Protein 2E18 (pdb70)

Foldseek 3Di:
DDDDPLVVLLVVLLVVLCVAWQLAEEEEFQLALLRLLVQLSNCVNRNQARYEYEHEDQDDDCSSVSRVVSCVVSVHHYYYHHCNVVLVVVVVVVVDDDDLVRSLLSSQLSVVVVRVVVCVVSVGWYEARAACLCVQLVVDHQNGRRPTDYYSHNDPQLVVSLVSSVVSDRDPCNSVDFDAPNSDPPGGDCVVLVHDSVLLCLLCCCCPVVVHDLVCSCVVVVHDSVNNVSSVVSNVVNVVRNDDDDDDDCVVVDDD/DDDDPLVVLLVVLLVVLCVQWQLAEEEEFQLALLSLLNQLSNCVNRNQARYEYEHEDQDDDCRSVSSVVSCVVSVHHYYYHHCNVVLVVVVVVVPDDDDLVRSLLSSQLSVVVVRVVVCVVSVTWYEARAACLCVQLVVDHQNGSVDTDYHSHNDPQPVSSLVSSVVSPRDPCNSVPFDAPNSDPPGGPCVVLVHDSVLSVLLCCCCPVVVDDLVVSCVVPVHPSVVSVSSVVSRVVNVVRNDDDDDDDCPVVDDD

CATH classification: 3.40.50.620

InterPro domains:
  IPR003694 NAD(+) synthetase [PTHR23090] (12-245)
  IPR003694 NAD(+) synthetase [TIGR00552] (9-250)
  IPR003694 NAD(+) synthetase [cd00553] (4-242)
  IPR014729 Rossmann-like alpha/beta/alpha sandwich fold [G3DSA:3.40.50.620] (1-257)
  IPR018126 Small acid-soluble spore protein, alpha/beta-type, conserved site [PS00304] (214-223)
  IPR022310 NAD/GMP synthase [PF02540] (10-245)
  IPR022926 NH(3)-dependent NAD(+) synthetase [MF_00193] (5-248)

Solvent-accessible surface area: 21513 Å² total; per-residue (Å²): 62,21,108,9,40,38,90,102,0,20,101,75,0,15,81,23,0,96,121,69,1,97,115,1,0,0,0,14,2,72,0,22,11,16,5,0,0,0,0,25,0,0,18,113,10,23,27,104,135,72,2,30,0,0,4,11,26,27,46,179,68,160,44,24,105,12,0,70,47,0,0,105,125,23,42,9,40,81,45,70,6,86,0,89,82,4,0,38,27,0,45,128,45,0,128,74,138,36,98,139,122,4,43,0,14,1,0,3,9,0,36,3,1,1,12,8,2,2,0,61,35,74,52,51,37,1,2,5,31,15,0,40,0,26,47,11,9,8,42,45,12,20,15,0,55,18,12,2,26,37,0,0,0,14,41,0,0,8,31,2,0,44,52,0,0,87,130,27,43,3,8,77,136,1,4,144,62,100,14,50,53,24,24,31,136,78,10,20,5,35,100,81,7,30,18,47,1,96,46,0,0,31,0,0,54,21,19,53,49,82,168,56,25,92,103,76,0,9,156,95,52,70,24,92,75,66,35,0,108,121,1,59,93,40,24,130,142,6,58,86,34,48,114,31,26,70,15,8,74,6,142,108,22,80,80,109,65,30,98,9,50,42,90,100,0,21,79,68,0,25,100,22,1,118,122,59,1,88,120,1,0,0,0,14,2,58,0,20,11,14,5,0,0,0,0,25,0,0,21,141,10,19,25,111,122,62,3,30,0,0,4,11,22,26,42,181,68,90,54,26,98,1,0,76,49,0,1,100,140,19,41,8,43,74,46,68,6,86,0,85,84,5,0,38,29,0,45,125,44,0,131,78,138,37,100,146,105,5,43,0,12,1,0,1,9,0,33,4,2,0,13,7,2,1,0,58,34,73,55,54,36,1,2,6,26,13,0,43,0,27,50,11,10,9,36,33,6,13,14,0,62,23,3,4,32,45,3,0,0,14,43,0,0,8,23,4,0,42,53,0,0,128,123,17,44,8,20,127,110,2,7,139,70,122,15,59,50,32,20,32,138,78,12,25,4,37,113,71,7,49,18,47,1,97,42,0,0,39,0,0,45,32,32,42,44,87,163,47,42,71,98,81,0,16,159,76,47,65,34,90,78,69,45,0,71,79,0,64,48,28,25,138,142,6,106,72,30,53,61,33,27,71,12,12,63,5,120,106,16,49,88,113

B-factor: mean 34.47, std 12.95, range [9.76, 77.09]

Structure (mmCIF, N/CA/C/O backbone):
data_2E18
#
_entry.id   2E18
#
_cell.length_a   84.919
_cell.length_b   84.919
_cell.length_c   113.576
_cell.angle_alpha   90.00
_cell.angle_beta   90.00
_cell.angle_gamma   90.00
#
_symmetry.space_group_name_H-M   'P 41'
#
loop_
_entity.id
_entity.type
_entity.pdbx_description
1 polymer 'NH(3)-dependent NAD(+) synthetase'
2 non-polymer 'ZINC ION'
3 non-polymer IMIDAZOLE
4 water water
#
loop_
_atom_site.group_PDB
_atom_site.id
_atom_site.type_symbol
_atom_site.label_atom_id
_atom_site.label_alt_id
_atom_site.label_comp_id
_atom_site.label_asym_id
_atom_site.label_entity_id
_atom_site.label_seq_id
_atom_site.pdbx_PDB_ins_code
_atom_site.Cartn_x
_atom_site.Cartn_y
_atom_site.Cartn_z
_atom_site.occupancy
_atom_site.B_iso_or_equiv
_atom_site.auth_seq_id
_atom_site.auth_comp_id
_atom_site.auth_asym_id
_atom_site.auth_atom_id
_atom_site.pdbx_PDB_model_num
ATOM 1 N N . MET A 1 1 ? 34.250 -4.827 122.066 1.00 38.48 1 MET A N 1
ATOM 2 C CA . MET A 1 1 ? 35.291 -4.238 121.244 1.00 39.80 1 MET A CA 1
ATOM 3 C C . MET A 1 1 ? 36.647 -4.816 121.623 1.00 39.55 1 MET A C 1
ATOM 4 O O . MET A 1 1 ? 36.852 -5.333 122.713 1.00 39.89 1 MET A O 1
ATOM 9 N N . ARG A 1 2 ? 37.579 -4.769 120.661 1.00 39.22 2 ARG A N 1
ATOM 10 C CA . ARG A 1 2 ? 38.919 -5.210 121.002 1.00 38.31 2 ARG A CA 1
ATOM 11 C C . ARG A 1 2 ? 39.388 -4.458 122.243 1.00 38.20 2 ARG A C 1
ATOM 12 O O . ARG A 1 2 ? 39.028 -3.313 122.483 1.00 39.33 2 ARG A O 1
ATOM 20 N N . ILE A 1 3 ? 40.168 -5.164 123.076 1.00 38.59 3 ILE A N 1
ATOM 21 C CA . ILE A 1 3 ? 40.676 -4.522 124.281 1.00 38.12 3 ILE A CA 1
ATOM 22 C C . ILE A 1 3 ? 42.173 -4.237 124.172 1.00 37.03 3 ILE A C 1
ATOM 23 O O . ILE A 1 3 ? 42.976 -5.112 123.876 1.00 37.08 3 ILE A O 1
ATOM 28 N N . LEU A 1 4 ? 42.564 -2.997 124.450 1.00 36.89 4 LEU A N 1
ATOM 29 C CA . LEU A 1 4 ? 43.966 -2.606 124.415 1.00 36.40 4 LEU A CA 1
ATOM 30 C C . LEU A 1 4 ? 44.484 -2.391 125.823 1.00 36.52 4 LEU A C 1
ATOM 31 O O . LEU A 1 4 ? 43.712 -2.135 126.746 1.00 36.93 4 LEU A O 1
ATOM 36 N N . ASP A 1 5 ? 45.798 -2.499 125.974 1.00 37.09 5 ASP A N 1
ATOM 37 C CA . ASP A 1 5 ? 46.452 -2.249 127.247 1.00 38.80 5 ASP A CA 1
ATOM 38 C C . ASP A 1 5 ? 46.886 -0.789 127.123 1.00 37.78 5 ASP A C 1
ATOM 39 O O . ASP A 1 5 ? 48.013 -0.495 126.720 1.00 37.57 5 ASP A O 1
ATOM 44 N N . TYR A 1 6 ? 45.964 0.112 127.447 1.00 36.93 6 TYR A N 1
ATOM 45 C CA . TYR A 1 6 ? 46.197 1.548 127.350 1.00 37.09 6 TYR A CA 1
ATOM 46 C C . TYR A 1 6 ? 47.501 2.023 127.951 1.00 37.82 6 TYR A C 1
ATOM 47 O O . TYR A 1 6 ? 48.199 2.847 127.358 1.00 38.21 6 TYR A O 1
ATOM 56 N N . ASP A 1 7 ? 47.833 1.507 129.126 1.00 38.44 7 ASP A N 1
ATOM 57 C CA . ASP A 1 7 ? 49.071 1.896 129.781 1.00 38.89 7 ASP A CA 1
ATOM 58 C C . ASP A 1 7 ? 50.215 1.753 128.788 1.00 37.18 7 ASP A C 1
ATOM 59 O O . ASP A 1 7 ? 51.043 2.648 128.654 1.00 36.96 7 ASP A O 1
ATOM 64 N N . LYS A 1 8 ? 50.247 0.627 128.085 1.00 35.05 8 LYS A N 1
ATOM 65 C CA . LYS A 1 8 ? 51.298 0.377 127.111 1.00 34.15 8 LYS A CA 1
ATOM 66 C C . LYS A 1 8 ? 51.091 1.151 125.808 1.00 32.26 8 LYS A C 1
ATOM 67 O O . LYS A 1 8 ? 52.055 1.597 125.190 1.00 30.10 8 LYS A O 1
ATOM 73 N N . VAL A 1 9 ? 49.837 1.297 125.393 1.00 31.99 9 VAL A N 1
ATOM 74 C CA . VAL A 1 9 ? 49.516 2.021 124.161 1.00 32.53 9 VAL A CA 1
ATOM 75 C C . VAL A 1 9 ? 49.984 3.467 124.274 1.00 32.45 9 VAL A C 1
ATOM 76 O O . VAL A 1 9 ? 50.700 3.970 123.405 1.00 32.27 9 VAL A O 1
ATOM 80 N N . ILE A 1 10 ? 49.578 4.130 125.352 1.00 32.84 10 ILE A N 1
ATOM 81 C CA . ILE A 1 10 ? 49.972 5.514 125.579 1.00 32.33 10 ILE A CA 1
ATOM 82 C C . ILE A 1 10 ? 51.492 5.600 125.544 1.00 33.33 10 ILE A C 1
ATOM 83 O O . ILE A 1 10 ? 52.054 6.459 124.865 1.00 33.26 10 ILE A O 1
ATOM 88 N N . GLU A 1 11 ? 52.149 4.693 126.267 1.00 34.32 11 GLU A N 1
ATOM 89 C CA . GLU A 1 11 ? 53.610 4.652 126.319 1.00 34.27 11 GLU A CA 1
ATOM 90 C C . GLU A 1 11 ? 54.222 4.624 124.919 1.00 32.03 11 GLU A C 1
ATOM 91 O O . GLU A 1 11 ? 55.141 5.388 124.621 1.00 31.38 11 GLU A O 1
ATOM 97 N N . ARG A 1 12 ? 53.713 3.740 124.065 1.00 31.06 12 ARG A N 1
ATOM 98 C CA . ARG A 1 12 ? 54.220 3.604 122.699 1.00 31.03 12 ARG A CA 1
ATOM 99 C C . ARG A 1 12 ? 53.976 4.834 121.822 1.00 28.60 12 ARG A C 1
ATOM 100 O O . ARG A 1 12 ? 54.775 5.139 120.941 1.00 28.56 12 ARG A O 1
ATOM 108 N N . ILE A 1 13 ? 52.871 5.531 122.056 1.00 28.41 13 ILE A N 1
ATOM 109 C CA . ILE A 1 13 ? 52.571 6.732 121.283 1.00 29.42 13 ILE A CA 1
ATOM 110 C C . ILE A 1 13 ? 53.606 7.795 121.644 1.00 29.67 13 ILE A C 1
ATOM 111 O O . ILE A 1 13 ? 54.194 8.428 120.760 1.00 29.71 13 ILE A O 1
ATOM 116 N N . LEU A 1 14 ? 53.839 7.971 122.945 1.00 29.66 14 LEU A N 1
ATOM 117 C CA . LEU A 1 14 ? 54.816 8.947 123.431 1.00 30.77 14 LEU A CA 1
ATOM 118 C C . LEU A 1 14 ? 56.209 8.668 122.866 1.00 31.48 14 LEU A C 1
ATOM 119 O O . LEU A 1 14 ? 56.917 9.585 122.444 1.00 32.82 14 LEU A O 1
ATOM 124 N N . GLU A 1 15 ? 56.608 7.400 122.859 1.00 31.94 15 GLU A N 1
ATOM 125 C CA . GLU A 1 15 ? 57.916 7.031 122.329 1.00 31.39 15 GLU A CA 1
ATOM 126 C C . GLU A 1 15 ? 57.983 7.319 120.829 1.00 29.97 15 GLU A C 1
ATOM 127 O O . GLU A 1 15 ? 59.014 7.743 120.309 1.00 28.83 15 GLU A O 1
ATOM 133 N N . PHE A 1 16 ? 56.873 7.075 120.140 1.00 29.01 16 PHE A N 1
ATOM 134 C CA . PHE A 1 16 ? 56.785 7.307 118.702 1.00 28.54 16 PHE A CA 1
ATOM 135 C C . PHE A 1 16 ? 56.926 8.799 118.377 1.00 28.07 16 PHE A C 1
ATOM 136 O O . PHE A 1 16 ? 57.598 9.173 117.415 1.00 29.42 16 PHE A O 1
ATOM 144 N N . ILE A 1 17 ? 56.298 9.649 119.184 1.00 27.04 17 ILE A N 1
ATOM 145 C CA . ILE A 1 17 ? 56.381 11.087 118.961 1.00 26.93 17 ILE A CA 1
ATOM 146 C C . ILE A 1 17 ? 57.779 11.596 119.310 1.00 27.15 17 ILE A C 1
ATOM 147 O O . ILE A 1 17 ? 58.292 12.507 118.662 1.00 25.22 17 ILE A O 1
ATOM 152 N N . ARG A 1 18 ? 58.398 11.004 120.329 1.00 29.10 18 ARG A N 1
ATOM 153 C CA . ARG A 1 18 ? 59.747 11.405 120.714 1.00 31.34 18 ARG A CA 1
ATOM 154 C C . ARG A 1 18 ? 60.714 11.095 119.574 1.00 31.68 18 ARG A C 1
ATOM 155 O O . ARG A 1 18 ? 61.584 11.899 119.240 1.00 31.10 18 ARG A O 1
ATOM 163 N N . GLU A 1 19 ? 60.551 9.925 118.972 1.00 33.67 19 GLU A N 1
ATOM 164 C CA . GLU A 1 19 ? 61.423 9.512 117.883 1.00 36.73 19 GLU A CA 1
ATOM 165 C C . GLU A 1 19 ? 61.210 10.272 116.582 1.00 36.40 19 GLU A C 1
ATOM 166 O O . GLU A 1 19 ? 62.161 10.513 115.845 1.00 36.03 19 GLU A O 1
ATOM 172 N N . LYS A 1 20 ? 59.968 10.656 116.305 1.00 35.51 20 LYS A N 1
ATOM 173 C CA . LYS A 1 20 ? 59.659 11.358 115.063 1.00 35.20 20 LYS A CA 1
ATOM 174 C C . LYS A 1 20 ? 59.711 12.887 115.111 1.00 34.74 20 LYS A C 1
ATOM 175 O O . LYS A 1 20 ? 59.987 13.518 114.092 1.00 34.91 20 LYS A O 1
ATOM 181 N N . GLY A 1 21 ? 59.461 13.485 116.274 1.00 34.54 21 GLY A N 1
ATOM 182 C CA . GLY A 1 21 ? 59.474 14.940 116.350 1.00 34.04 21 GLY A CA 1
ATOM 183 C C . GLY A 1 21 ? 60.442 15.581 117.328 1.00 33.33 21 GLY A C 1
ATOM 184 O O . GLY A 1 21 ? 60.098 16.566 117.992 1.00 32.88 21 GLY A O 1
ATOM 185 N N . ASN A 1 22 ? 61.659 15.049 117.405 1.00 32.37 22 ASN A N 1
ATOM 186 C CA . ASN A 1 22 ? 62.661 15.578 118.324 1.00 32.99 22 ASN A CA 1
ATOM 187 C C . ASN A 1 22 ? 62.936 17.051 118.067 1.00 32.38 22 ASN A C 1
ATOM 188 O O . ASN A 1 22 ? 63.255 17.795 118.991 1.00 32.09 22 ASN A O 1
ATOM 193 N N . ASN A 1 23 ? 62.815 17.463 116.809 1.00 31.27 23 ASN A N 1
ATOM 194 C CA . ASN A 1 23 ? 63.054 18.850 116.423 1.00 31.01 23 ASN A CA 1
ATOM 195 C C . ASN A 1 23 ? 61.822 19.741 116.596 1.00 28.07 23 ASN A C 1
ATOM 196 O O . ASN A 1 23 ? 61.785 20.851 116.073 1.00 27.00 23 ASN A O 1
ATOM 201 N N . GLY A 1 24 ? 60.819 19.254 117.320 1.00 24.82 24 GLY A N 1
ATOM 202 C CA . GLY A 1 24 ? 59.617 20.043 117.528 1.00 21.26 24 GLY A CA 1
ATOM 203 C C . GLY A 1 24 ? 58.519 19.737 116.522 1.00 20.98 24 GLY A C 1
ATOM 204 O O . GLY A 1 24 ? 58.778 19.253 115.409 1.00 18.92 24 GLY A O 1
ATOM 205 N N . VAL A 1 25 ? 57.283 20.036 116.909 1.00 20.51 25 VAL A N 1
ATOM 206 C CA . VAL A 1 25 ? 56.142 19.774 116.051 1.00 19.33 25 VAL A CA 1
ATOM 207 C C . VAL A 1 25 ? 55.165 20.941 115.973 1.00 19.96 25 VAL A C 1
ATOM 208 O O . VAL A 1 25 ? 55.196 21.862 116.798 1.00 17.75 25 VAL A O 1
ATOM 212 N N . VAL A 1 26 ? 54.307 20.883 114.959 1.00 17.67 26 VAL A N 1
ATOM 213 C CA . VAL A 1 26 ? 53.268 21.876 114.745 1.00 17.35 26 VAL A CA 1
ATOM 214 C C . VAL A 1 26 ? 51.999 21.044 114.610 1.00 18.54 26 VAL A C 1
ATOM 215 O O . VAL A 1 26 ? 51.962 20.054 113.862 1.00 17.59 26 VAL A O 1
ATOM 219 N N . ILE A 1 27 ? 50.969 21.437 115.349 1.00 18.66 27 ILE A N 1
ATOM 220 C CA . ILE A 1 27 ? 49.709 20.716 115.359 1.00 19.37 27 ILE A CA 1
ATOM 221 C C . ILE A 1 27 ? 48.512 21.647 115.229 1.00 19.68 27 ILE A C 1
ATOM 222 O O . ILE A 1 27 ? 48.516 22.762 115.752 1.00 19.40 27 ILE A O 1
ATOM 227 N N . GLY A 1 28 ? 47.486 21.176 114.532 1.00 19.65 28 GLY A N 1
ATOM 228 C CA . GLY A 1 28 ? 46.283 21.963 114.383 1.00 17.83 28 GLY A CA 1
ATOM 229 C C . GLY A 1 28 ? 45.387 21.636 115.561 1.00 18.81 28 GLY A C 1
ATOM 230 O O . GLY A 1 28 ? 45.015 20.481 115.758 1.00 18.22 28 GLY A O 1
ATOM 231 N N . ILE A 1 29 ? 45.058 22.645 116.359 1.00 19.57 29 ILE A N 1
ATOM 232 C CA . ILE A 1 29 ? 44.179 22.460 117.508 1.00 21.11 29 ILE A CA 1
ATOM 233 C C . ILE A 1 29 ? 42.804 23.103 117.275 1.00 22.38 29 ILE A C 1
ATOM 234 O O . ILE A 1 29 ? 42.674 24.302 117.052 1.00 20.71 29 ILE A O 1
ATOM 239 N N . SER A 1 30 ? 41.761 22.255 117.294 1.00 23.55 30 SER A N 1
ATOM 240 C CA . SER A 1 30 ? 40.451 22.722 116.848 1.00 25.96 30 SER A CA 1
ATOM 241 C C . SER A 1 30 ? 39.434 22.834 117.985 1.00 27.56 30 SER A C 1
ATOM 242 O O . SER A 1 30 ? 38.351 23.383 117.835 1.00 28.52 30 SER A O 1
ATOM 245 N N . GLY A 1 31 ? 39.788 22.246 119.140 1.00 25.31 31 GLY A N 1
ATOM 246 C CA . GLY A 1 31 ? 38.838 22.236 120.246 1.00 26.67 31 GLY A CA 1
ATOM 247 C C . GLY A 1 31 ? 38.102 20.897 120.350 1.00 27.58 31 GLY A C 1
ATOM 248 O O . GLY A 1 31 ? 37.322 20.655 121.262 1.00 29.31 31 GLY A O 1
ATOM 249 N N . GLY A 1 32 ? 38.336 20.030 119.340 1.00 26.42 32 GLY A N 1
ATOM 250 C CA . GLY A 1 32 ? 37.784 18.674 119.394 1.00 24.65 32 GLY A CA 1
ATOM 251 C C . GLY A 1 32 ? 38.719 17.736 120.164 1.00 24.73 32 GLY A C 1
ATOM 252 O O . GLY A 1 32 ? 39.821 18.099 120.552 1.00 25.10 32 GLY A O 1
ATOM 253 N N . VAL A 1 33 ? 38.242 16.497 120.418 1.00 23.83 33 VAL A N 1
ATOM 254 C CA . VAL A 1 33 ? 39.019 15.608 121.285 1.00 23.27 33 VAL A CA 1
ATOM 255 C C . VAL A 1 33 ? 40.233 14.996 120.581 1.00 22.85 33 VAL A C 1
ATOM 256 O O . VAL A 1 33 ? 41.262 14.725 121.186 1.00 25.18 33 VAL A O 1
ATOM 260 N N . ASP A 1 34 ? 40.161 14.756 119.275 1.00 21.88 34 ASP A N 1
ATOM 261 C CA . ASP A 1 34 ? 41.284 14.162 118.554 1.00 22.73 34 ASP A CA 1
ATOM 262 C C . ASP A 1 34 ? 42.549 15.015 118.564 1.00 21.66 34 ASP A C 1
ATOM 263 O O . ASP A 1 34 ? 43.629 14.528 118.901 1.00 20.46 34 ASP A O 1
ATOM 268 N N . SER A 1 35 ? 42.422 16.284 118.184 1.00 21.45 35 SER A N 1
ATOM 269 C CA . SER A 1 35 ? 43.578 17.169 118.148 1.00 20.78 35 SER A CA 1
ATOM 270 C C . SER A 1 35 ? 44.067 17.501 119.553 1.00 20.20 35 SER A C 1
ATOM 271 O O . SER A 1 35 ? 45.268 17.700 119.773 1.00 17.67 35 SER A O 1
ATOM 274 N N . ALA A 1 36 ? 43.138 17.566 120.501 1.00 19.92 36 ALA A N 1
ATOM 275 C CA . ALA A 1 36 ? 43.504 17.858 121.887 1.00 22.55 36 ALA A CA 1
ATOM 276 C C . ALA A 1 36 ? 44.287 16.686 122.477 1.00 23.34 36 ALA A C 1
ATOM 277 O O . ALA A 1 36 ? 45.226 16.882 123.256 1.00 24.19 36 ALA A O 1
ATOM 279 N N . THR A 1 37 ? 43.896 15.467 122.106 1.00 22.39 37 THR A N 1
ATOM 280 C CA . THR A 1 37 ? 44.570 14.282 122.608 1.00 24.26 37 THR A CA 1
ATOM 281 C C . THR A 1 37 ? 45.981 14.235 122.052 1.00 22.17 37 THR A C 1
ATOM 282 O O . THR A 1 37 ? 46.930 13.915 122.771 1.00 23.32 37 THR A O 1
ATOM 286 N N . VAL A 1 38 ? 46.124 14.575 120.775 1.00 20.81 38 VAL A N 1
ATOM 287 C CA . VAL A 1 38 ? 47.437 14.574 120.146 1.00 19.32 38 VAL A CA 1
ATOM 288 C C . VAL A 1 38 ? 48.271 15.696 120.748 1.00 19.41 38 VAL A C 1
ATOM 289 O O . VAL A 1 38 ? 49.481 15.564 120.909 1.00 19.95 38 VAL A O 1
ATOM 293 N N . ALA A 1 39 ? 47.612 16.801 121.084 1.00 20.49 39 ALA A N 1
ATOM 294 C CA . ALA A 1 39 ? 48.288 17.942 121.691 1.00 19.64 39 ALA A CA 1
ATOM 295 C C . ALA A 1 39 ? 48.831 17.525 123.068 1.00 18.90 39 ALA A C 1
ATOM 296 O O . ALA A 1 39 ? 49.975 17.816 123.408 1.00 19.59 39 ALA A O 1
ATOM 298 N N . TYR A 1 40 ? 48.008 16.836 123.851 1.00 20.05 40 TYR A N 1
ATOM 299 C CA . TYR A 1 40 ? 48.432 16.384 125.181 1.00 22.08 40 TYR A CA 1
ATOM 300 C C . TYR A 1 40 ? 49.557 15.355 125.113 1.00 22.68 40 TYR A C 1
ATOM 301 O O . TYR A 1 40 ? 50.540 15.466 125.840 1.00 23.16 40 TYR A O 1
ATOM 310 N N . LEU A 1 41 ? 49.414 14.357 124.245 1.00 22.69 41 LEU A N 1
ATOM 311 C CA . LEU A 1 41 ? 50.449 13.336 124.103 1.00 23.41 41 LEU A CA 1
ATOM 312 C C . LEU A 1 41 ? 51.758 13.954 123.620 1.00 22.01 41 LEU A C 1
ATOM 313 O O . LEU A 1 41 ? 52.832 13.609 124.105 1.00 23.95 41 LEU A O 1
ATOM 318 N N . ALA A 1 42 ? 51.670 14.869 122.657 1.00 22.22 42 ALA A N 1
ATOM 319 C CA . ALA A 1 42 ? 52.866 15.511 122.121 1.00 22.61 42 ALA A CA 1
ATOM 320 C C . ALA A 1 42 ? 53.571 16.354 123.180 1.00 22.37 42 ALA A C 1
ATOM 321 O O . ALA A 1 42 ? 54.801 16.375 123.255 1.00 21.79 42 ALA A O 1
ATOM 323 N N . THR A 1 43 ? 52.787 17.058 123.989 1.00 24.00 43 THR A N 1
ATOM 324 C CA . THR A 1 43 ? 53.340 17.909 125.037 1.00 26.39 43 THR A CA 1
ATOM 325 C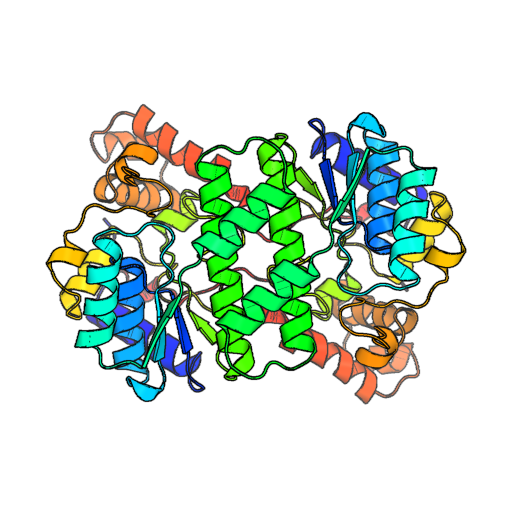 C . THR A 1 43 ? 54.045 17.055 126.095 1.00 28.99 43 THR A C 1
ATOM 326 O O . THR A 1 43 ? 55.187 17.337 126.474 1.00 28.25 43 THR A O 1
ATOM 330 N N . LYS A 1 44 ? 53.366 16.010 126.564 1.00 30.04 44 LYS A N 1
ATOM 331 C CA . LYS A 1 44 ? 53.955 15.119 127.561 1.00 31.31 44 LYS A CA 1
ATOM 332 C C . LYS A 1 44 ? 55.207 14.430 127.018 1.00 31.34 44 LYS A C 1
ATOM 333 O O . LYS A 1 44 ? 56.173 14.214 127.749 1.00 31.82 44 LYS A O 1
ATOM 339 N N . ALA A 1 45 ? 55.192 14.112 125.726 1.00 30.10 45 ALA A N 1
ATOM 340 C CA . ALA A 1 45 ? 56.304 13.418 125.083 1.00 27.49 45 ALA A CA 1
ATOM 341 C C . ALA A 1 45 ? 57.530 14.261 124.763 1.00 27.67 45 ALA A C 1
ATOM 342 O O . ALA A 1 45 ? 58.662 13.791 124.899 1.00 27.86 45 ALA A O 1
ATOM 344 N N . LEU A 1 46 ? 57.312 15.498 124.336 1.00 26.06 46 LEU A N 1
ATOM 345 C CA . LEU A 1 46 ? 58.415 16.372 123.954 1.00 25.47 46 LEU A CA 1
ATOM 346 C C . LEU A 1 46 ? 58.612 17.576 124.863 1.00 25.63 46 LEU A C 1
ATOM 347 O O . LEU A 1 46 ? 59.664 18.206 124.832 1.00 26.55 46 LEU A O 1
ATOM 352 N N . GLY A 1 47 ? 57.603 17.902 125.661 1.00 26.14 47 GLY A N 1
ATOM 353 C CA . GLY A 1 47 ? 57.702 19.074 126.519 1.00 25.19 47 GLY A CA 1
ATOM 354 C C . GLY A 1 47 ? 57.047 20.214 125.756 1.00 24.65 47 GLY A C 1
ATOM 355 O O . GLY A 1 47 ? 57.131 20.263 124.529 1.00 24.95 47 GLY A O 1
ATOM 356 N N . LYS A 1 48 ? 56.409 21.135 126.465 1.00 24.70 48 LYS A N 1
ATOM 357 C CA . LYS A 1 48 ? 55.713 22.246 125.822 1.00 26.65 48 LYS A CA 1
ATOM 358 C C . LYS A 1 48 ? 56.505 23.101 124.828 1.00 26.76 48 LYS A C 1
ATOM 359 O O . LYS A 1 48 ? 55.940 23.555 123.831 1.00 27.23 48 LYS A O 1
ATOM 365 N N . GLU A 1 49 ? 57.796 23.312 125.080 1.00 25.31 49 GLU A N 1
ATOM 366 C CA . GLU A 1 49 ? 58.627 24.130 124.185 1.00 25.13 49 GLU A CA 1
ATOM 367 C C . GLU A 1 49 ? 58.734 23.592 122.762 1.00 23.18 49 GLU A C 1
ATOM 368 O O . GLU A 1 49 ? 59.086 24.330 121.842 1.00 21.99 49 GLU A O 1
ATOM 374 N N . LYS A 1 50 ? 58.455 22.307 122.586 1.00 23.02 50 LYS A N 1
ATOM 375 C CA . LYS A 1 50 ? 58.558 21.684 121.268 1.00 22.99 50 LYS A CA 1
ATOM 376 C C . LYS A 1 50 ? 57.222 21.554 120.542 1.00 21.63 50 LYS A C 1
ATOM 377 O O . LYS A 1 50 ? 57.155 20.976 119.448 1.00 22.34 50 LYS A O 1
ATOM 383 N N . VAL A 1 51 ? 56.170 22.102 121.136 1.00 21.08 51 VAL A N 1
ATOM 384 C CA . VAL A 1 51 ? 54.832 21.996 120.563 1.00 19.26 51 VAL A CA 1
ATOM 385 C C . VAL A 1 51 ? 54.187 23.334 120.240 1.00 21.06 51 VAL A C 1
ATOM 386 O O . VAL A 1 51 ? 53.891 24.119 121.141 1.00 19.46 51 VAL A O 1
ATOM 390 N N . LEU A 1 52 ? 53.976 23.595 118.952 1.00 19.41 52 LEU A N 1
ATOM 391 C CA . LEU A 1 52 ? 53.328 24.828 118.533 1.00 18.50 52 LEU A CA 1
ATOM 392 C C . LEU A 1 52 ? 51.940 24.444 118.034 1.00 18.47 52 LEU A C 1
ATOM 393 O O . LEU A 1 52 ? 51.798 23.582 117.156 1.00 18.72 52 LEU A O 1
ATOM 398 N N . GLY A 1 53 ? 50.918 25.066 118.608 1.00 17.83 53 GLY A N 1
ATOM 399 C CA . GLY A 1 53 ? 49.562 24.765 118.190 1.00 18.22 53 GLY A CA 1
ATOM 400 C C . GLY A 1 53 ? 48.947 25.870 117.347 1.00 17.28 53 GLY A C 1
ATOM 401 O O . GLY A 1 53 ? 49.030 27.042 117.696 1.00 16.50 53 GLY A O 1
ATOM 402 N N . LEU A 1 54 ? 48.338 25.512 116.225 1.00 17.62 54 LEU A N 1
ATOM 403 C CA . LEU A 1 54 ? 47.687 26.524 115.403 1.00 17.19 54 LEU A CA 1
ATOM 404 C C . LEU A 1 54 ? 46.177 26.328 115.529 1.00 17.15 54 LEU A C 1
ATOM 405 O O . LEU A 1 54 ? 45.650 25.242 115.274 1.00 16.01 54 LEU A O 1
ATOM 410 N N . ILE A 1 55 ? 45.498 27.377 115.975 1.00 15.40 55 ILE A N 1
ATOM 411 C CA . ILE A 1 55 ? 44.047 27.362 116.122 1.00 16.12 55 ILE A CA 1
ATOM 412 C C . ILE A 1 55 ? 43.607 28.180 114.918 1.00 15.66 55 ILE A C 1
ATOM 413 O O . ILE A 1 55 ? 43.904 29.374 114.834 1.00 16.65 55 ILE A O 1
ATOM 418 N N . MET A 1 56 ? 42.931 27.535 113.971 1.00 16.12 56 MET A N 1
ATOM 419 C CA . MET A 1 56 ? 42.547 28.206 112.730 1.00 17.77 56 MET A CA 1
ATOM 420 C C . MET A 1 56 ? 41.048 28.231 112.467 1.00 17.94 56 MET A C 1
ATOM 421 O O . MET A 1 56 ? 40.527 27.484 111.636 1.00 18.53 56 MET A O 1
ATOM 426 N N . PRO A 1 57 ? 40.333 29.124 113.157 1.00 20.11 57 PRO A N 1
ATOM 427 C CA . PRO A 1 57 ? 38.877 29.166 112.995 1.00 19.46 57 PRO A CA 1
ATOM 428 C C . PRO A 1 57 ? 38.447 29.774 111.652 1.00 18.20 57 PRO A C 1
ATOM 429 O O . PRO A 1 57 ? 39.098 30.644 111.098 1.00 15.77 57 PRO A O 1
ATOM 433 N N . TYR A 1 58 ? 37.338 29.227 111.105 1.00 18.31 58 TYR A N 1
ATOM 434 C CA . TYR A 1 58 ? 36.610 29.903 110.027 1.00 21.23 58 TYR A CA 1
ATOM 435 C C . TYR A 1 58 ? 35.371 30.585 110.610 1.00 23.66 58 TYR A C 1
ATOM 436 O O . TYR A 1 58 ? 35.051 31.739 110.341 1.00 23.69 58 TYR A O 1
ATOM 445 N N . PHE A 1 59 ? 34.627 29.787 111.412 1.00 26.73 59 PHE A N 1
ATOM 446 C CA . PHE A 1 59 ? 33.469 30.263 112.173 1.00 31.41 59 PHE A CA 1
ATOM 447 C C . PHE A 1 59 ? 33.909 30.795 113.540 1.00 33.63 59 PHE A C 1
ATOM 448 O O . PHE A 1 59 ? 34.755 30.226 114.217 1.00 34.71 59 PHE A O 1
ATOM 456 N N . GLU A 1 60 ? 33.263 31.861 113.987 1.00 37.59 60 GLU A N 1
ATOM 457 C CA . GLU A 1 60 ? 33.525 32.375 115.320 1.00 41.52 60 GLU A CA 1
ATOM 458 C C . GLU A 1 60 ? 32.513 31.759 116.279 1.00 42.60 60 GLU A C 1
ATOM 459 O O . GLU A 1 60 ? 31.446 32.321 116.528 1.00 44.67 60 GLU A O 1
ATOM 465 N N . ASN A 1 61 ? 32.859 30.584 116.799 1.00 43.10 61 ASN A N 1
ATOM 466 C CA . ASN A 1 61 ? 31.989 29.892 117.740 1.00 43.23 61 ASN A CA 1
ATOM 467 C C . ASN A 1 61 ? 32.738 29.517 119.019 1.00 44.09 61 ASN A C 1
ATOM 468 O O . ASN A 1 61 ? 33.832 29.993 119.292 1.00 43.75 61 ASN A O 1
ATOM 473 N N . LYS A 1 62 ? 32.138 28.670 119.850 1.00 45.47 62 LYS A N 1
ATOM 474 C CA . LYS A 1 62 ? 32.750 28.295 121.123 1.00 46.03 62 LYS A CA 1
ATOM 475 C C . LYS A 1 62 ? 33.892 27.304 120.944 1.00 45.39 62 LYS A C 1
ATOM 476 O O . LYS A 1 62 ? 34.718 27.131 121.841 1.00 43.67 62 LYS A O 1
ATOM 482 N N . ASP A 1 63 ? 33.935 26.659 119.782 1.00 45.07 63 ASP A N 1
ATOM 483 C CA . ASP A 1 63 ? 34.985 25.697 119.480 1.00 43.89 63 ASP A CA 1
ATOM 484 C C . ASP A 1 63 ? 36.366 26.331 119.675 1.00 42.83 63 ASP A C 1
ATOM 485 O O . ASP A 1 63 ? 37.304 25.666 120.120 1.00 41.46 63 ASP A O 1
ATOM 490 N N . VAL A 1 64 ? 36.484 27.620 119.357 1.00 41.09 64 VAL A N 1
ATOM 491 C CA . VAL A 1 64 ? 37.716 28.378 119.516 1.00 40.51 64 VAL A CA 1
ATOM 492 C C . VAL A 1 64 ? 38.106 28.491 120.988 1.00 39.49 64 VAL A C 1
ATOM 493 O O . VAL A 1 64 ? 39.276 28.527 121.346 1.00 39.59 64 VAL A O 1
ATOM 497 N N . GLU A 1 65 ? 37.087 28.615 121.833 1.00 39.21 65 GLU A N 1
ATOM 498 C CA . GLU A 1 65 ? 37.301 28.759 123.267 1.00 38.29 65 GLU A CA 1
ATOM 499 C C . GLU A 1 65 ? 37.896 27.451 123.777 1.00 36.01 65 GLU A C 1
ATOM 500 O O . GLU A 1 65 ? 38.833 27.448 124.567 1.00 37.31 65 GLU A O 1
ATOM 506 N N . ASP A 1 66 ? 37.341 26.338 123.316 1.00 34.45 66 ASP A N 1
ATOM 507 C CA . ASP A 1 66 ? 37.820 25.017 123.711 1.00 33.20 66 ASP A CA 1
ATOM 508 C C . ASP A 1 66 ? 39.267 24.787 123.273 1.00 29.16 66 ASP A C 1
ATOM 509 O O . ASP A 1 66 ? 40.075 24.274 124.038 1.00 29.63 66 ASP A O 1
ATOM 514 N N . ALA A 1 67 ? 39.596 25.170 122.042 1.00 27.33 67 ALA A N 1
ATOM 515 C CA . ALA A 1 67 ? 40.959 24.988 121.533 1.00 26.51 67 ALA A CA 1
ATOM 516 C C . ALA A 1 67 ? 41.956 25.785 122.367 1.00 26.87 67 ALA A C 1
ATOM 517 O O . ALA A 1 67 ? 43.006 25.268 122.760 1.00 26.13 67 ALA A O 1
ATOM 519 N N . LYS A 1 68 ? 41.626 27.044 122.640 1.00 25.68 68 LYS A N 1
ATOM 520 C CA . LYS A 1 68 ? 42.507 27.887 123.438 1.00 28.03 68 LYS A CA 1
ATOM 521 C C . LYS A 1 68 ? 42.656 27.297 124.842 1.00 27.79 68 LYS A C 1
ATOM 522 O O . LYS A 1 68 ? 43.709 27.425 125.462 1.00 30.10 68 LYS A O 1
ATOM 528 N N . LEU A 1 69 ? 41.605 26.647 125.339 1.00 28.34 69 LEU A N 1
ATOM 529 C CA . LEU A 1 69 ? 41.659 26.021 126.662 1.00 29.38 69 LEU A CA 1
ATOM 530 C C . LEU A 1 69 ? 42.739 24.940 126.633 1.00 29.37 69 LEU A C 1
ATOM 531 O O . LEU A 1 69 ? 43.550 24.828 127.556 1.00 29.46 69 LEU A O 1
ATOM 536 N N . VAL A 1 70 ? 42.745 24.148 125.564 1.00 27.69 70 VAL A N 1
ATOM 537 C CA . VAL A 1 70 ? 43.737 23.094 125.414 1.00 26.89 70 VAL A CA 1
ATOM 538 C C . VAL A 1 70 ? 45.122 23.734 125.393 1.00 26.12 70 VAL A C 1
ATOM 539 O O . VAL A 1 70 ? 46.020 23.323 126.126 1.00 26.97 70 VAL A O 1
ATOM 543 N N . ALA A 1 71 ? 45.289 24.754 124.561 1.00 27.65 71 ALA A N 1
ATOM 544 C CA . ALA A 1 71 ? 46.570 25.438 124.457 1.00 27.70 71 ALA A CA 1
ATOM 545 C C . ALA A 1 71 ? 46.995 26.000 125.807 1.00 28.44 71 ALA A C 1
ATOM 546 O O . ALA A 1 71 ? 48.153 25.885 126.200 1.00 29.40 71 ALA A O 1
ATOM 548 N N . GLU A 1 72 ? 46.045 26.610 126.509 1.00 30.73 72 GLU A N 1
ATOM 549 C CA . GLU A 1 72 ? 46.311 27.225 127.810 1.00 33.39 72 GLU A CA 1
ATOM 550 C C . GLU A 1 72 ? 46.745 26.246 128.894 1.00 32.10 72 GLU A C 1
ATOM 551 O O . GLU A 1 72 ? 47.750 26.465 129.565 1.00 31.33 72 GLU A O 1
ATOM 557 N N . LYS A 1 73 ? 45.984 25.170 129.067 1.00 32.39 73 LYS A N 1
ATOM 558 C CA . LYS A 1 73 ? 46.313 24.182 130.089 1.00 33.24 73 LYS A CA 1
ATOM 559 C C . LYS A 1 73 ? 47.648 23.492 129.839 1.00 31.30 73 LYS A C 1
ATOM 560 O O . LYS A 1 73 ? 48.319 23.088 130.782 1.00 30.83 73 LYS A O 1
ATOM 566 N N . LEU A 1 74 ? 48.038 23.374 128.572 1.00 29.60 74 LEU A N 1
ATOM 567 C CA . LEU A 1 74 ? 49.294 22.721 128.218 1.00 27.59 74 LEU A CA 1
ATOM 568 C C . LEU A 1 74 ? 50.497 23.647 128.348 1.00 26.69 74 LEU A C 1
ATOM 569 O O . LEU A 1 74 ? 51.619 23.192 128.566 1.00 26.30 74 LEU A O 1
ATOM 574 N N . GLY A 1 75 ? 50.263 24.948 128.208 1.00 26.90 75 GLY A N 1
ATOM 575 C CA . GLY A 1 75 ? 51.354 25.898 128.307 1.00 23.98 75 GLY A CA 1
ATOM 576 C C . GLY A 1 75 ? 52.179 25.957 127.035 1.00 24.02 75 GLY A C 1
ATOM 577 O O . GLY A 1 75 ? 53.282 26.492 127.027 1.00 26.67 75 GLY A O 1
ATOM 578 N N . ILE A 1 76 ? 51.647 25.409 125.948 1.00 22.28 76 ILE A N 1
ATOM 579 C CA . ILE A 1 76 ? 52.367 25.408 124.681 1.00 21.25 76 ILE A CA 1
ATOM 580 C C . ILE A 1 76 ? 52.287 26.762 123.976 1.00 21.68 76 ILE A C 1
ATOM 581 O O . ILE A 1 76 ? 51.476 27.618 124.325 1.00 20.46 76 ILE A O 1
ATOM 586 N N . GLY A 1 77 ? 53.146 26.959 122.985 1.00 21.86 77 GLY A N 1
ATOM 587 C CA . GLY A 1 77 ? 53.084 28.188 122.222 1.00 21.85 77 GLY A CA 1
ATOM 588 C C . GLY A 1 77 ? 51.923 27.949 121.272 1.00 21.13 77 GLY A C 1
ATOM 589 O O . GLY A 1 77 ? 51.686 26.809 120.872 1.00 19.18 77 GLY A O 1
ATOM 590 N N . TYR A 1 78 ? 51.167 28.987 120.935 1.00 21.70 78 TYR A N 1
ATOM 591 C CA . TYR A 1 78 ? 50.060 28.808 120.007 1.00 21.75 78 TYR A CA 1
ATOM 592 C C . TYR A 1 78 ? 49.760 30.096 119.265 1.00 20.99 78 TYR A C 1
ATOM 593 O O . TYR A 1 78 ? 50.200 31.177 119.666 1.00 17.61 78 TYR A O 1
ATOM 602 N N . LYS A 1 79 ? 49.011 29.964 118.176 1.00 18.97 79 LYS A N 1
ATOM 603 C CA . LYS A 1 79 ? 48.670 31.089 117.322 1.00 18.99 79 LYS A CA 1
ATOM 604 C C . LYS A 1 79 ? 47.237 30.916 116.803 1.00 17.90 79 LYS A C 1
ATOM 605 O O . LYS A 1 79 ? 46.876 29.840 116.333 1.00 18.57 79 LYS A O 1
ATOM 611 N N . VAL A 1 80 ? 46.423 31.965 116.912 1.00 16.75 80 VAL A N 1
ATOM 612 C CA . VAL A 1 80 ? 45.045 31.925 116.420 1.00 14.59 80 VAL A CA 1
ATOM 613 C C . VAL A 1 80 ? 45.081 32.583 115.037 1.00 16.95 80 VAL A C 1
ATOM 614 O O . VAL A 1 80 ? 45.487 33.745 114.882 1.00 13.60 80 VAL A O 1
ATOM 618 N N . ILE A 1 81 ? 44.692 31.817 114.026 1.00 16.62 81 ILE A N 1
ATOM 619 C CA . ILE A 1 81 ? 44.707 32.307 112.651 1.00 16.12 81 ILE A CA 1
ATOM 620 C C . ILE A 1 81 ? 43.327 32.237 112.004 1.00 16.62 81 ILE A C 1
ATOM 621 O O . ILE A 1 81 ? 42.808 31.155 111.747 1.00 16.68 81 ILE A O 1
ATOM 626 N N . ASN A 1 82 ? 42.746 33.398 111.741 1.00 15.83 82 ASN A N 1
ATOM 627 C CA . ASN A 1 82 ? 41.443 33.477 111.091 1.00 16.74 82 ASN A CA 1
ATOM 628 C C . ASN A 1 82 ? 41.648 33.099 109.616 1.00 14.68 82 ASN A C 1
ATOM 629 O O . ASN A 1 82 ? 42.331 33.811 108.888 1.00 15.80 82 ASN A O 1
ATOM 634 N N . ILE A 1 83 ? 41.072 31.982 109.178 1.00 13.55 83 ILE A N 1
ATOM 635 C CA . ILE A 1 83 ? 41.238 31.550 107.789 1.00 15.50 83 ILE A CA 1
ATOM 636 C C . ILE A 1 83 ? 40.109 31.923 106.842 1.00 14.74 83 ILE A C 1
ATOM 637 O O . ILE A 1 83 ? 40.171 31.613 105.650 1.00 14.59 83 ILE A O 1
ATOM 642 N N . LYS A 1 84 ? 39.084 32.595 107.353 1.00 16.81 84 LYS A N 1
ATOM 643 C CA . LYS A 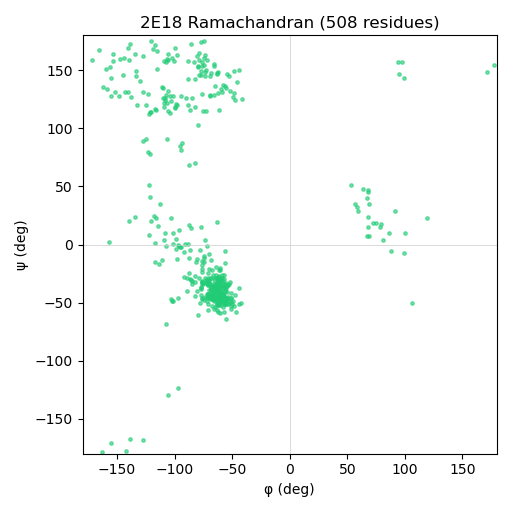1 84 ? 37.951 32.968 106.508 1.00 16.92 84 LYS A CA 1
ATOM 644 C C . LYS A 1 84 ? 38.331 33.853 105.318 1.00 16.83 84 LYS A C 1
ATOM 645 O O . LYS A 1 84 ? 37.838 33.644 104.205 1.00 17.16 84 LYS A O 1
ATOM 651 N N . PRO A 1 85 ? 39.205 34.854 105.528 1.00 17.10 85 PRO A N 1
ATOM 652 C CA . PRO A 1 85 ? 39.583 35.712 104.395 1.00 18.41 85 PRO A CA 1
ATOM 653 C C . PRO A 1 85 ? 40.222 34.915 103.252 1.00 18.49 85 PRO A C 1
ATOM 654 O O . PRO A 1 85 ? 39.921 35.142 102.081 1.00 19.76 85 PRO A O 1
ATOM 658 N N . ILE A 1 86 ? 41.099 33.976 103.593 1.00 16.27 86 ILE A N 1
ATOM 659 C CA . ILE A 1 86 ? 41.749 33.163 102.570 1.00 14.56 86 ILE A CA 1
ATOM 660 C C . ILE A 1 86 ? 40.761 32.181 101.936 1.00 14.26 86 ILE A C 1
ATOM 661 O O . ILE A 1 86 ? 40.725 32.030 100.724 1.00 13.32 86 ILE A O 1
ATOM 666 N N . VAL A 1 87 ? 39.976 31.512 102.769 1.00 14.78 87 VAL A N 1
ATOM 667 C CA . VAL A 1 87 ? 38.969 30.569 102.301 1.00 16.13 87 VAL A CA 1
ATOM 668 C C . VAL A 1 87 ? 38.014 31.262 101.318 1.00 17.31 87 VAL A C 1
ATOM 669 O O . VAL A 1 87 ? 37.778 30.769 100.213 1.00 14.84 87 VAL A O 1
ATOM 673 N N . ASP A 1 88 ? 37.475 32.410 101.716 1.00 16.24 88 ASP A N 1
ATOM 674 C CA . ASP A 1 88 ? 36.546 33.124 100.849 1.00 19.86 88 ASP A CA 1
ATOM 675 C C . ASP A 1 88 ? 37.193 33.607 99.555 1.00 18.40 88 ASP A C 1
ATOM 676 O O . ASP A 1 88 ? 36.514 33.766 98.540 1.00 18.50 88 ASP A O 1
ATOM 681 N N . SER A 1 89 ? 38.504 33.832 99.588 1.00 18.00 89 SER A N 1
ATOM 682 C CA . SER A 1 89 ? 39.216 34.264 98.394 1.00 18.22 89 SER A CA 1
ATOM 683 C C . SER A 1 89 ? 39.248 33.083 97.418 1.00 16.72 89 SER A C 1
ATOM 684 O O . SER A 1 89 ? 39.114 33.260 96.206 1.00 14.92 89 SER A O 1
ATOM 687 N N . PHE A 1 90 ? 39.438 31.875 97.940 1.00 16.21 90 PHE A N 1
ATOM 688 C CA . PHE A 1 90 ? 39.436 30.700 97.070 1.00 15.28 90 PHE A CA 1
ATOM 689 C C . PHE A 1 90 ? 38.048 30.662 96.412 1.00 14.24 90 PHE A C 1
ATOM 690 O O . PHE A 1 90 ? 37.919 30.497 95.201 1.00 12.19 90 PHE A O 1
ATOM 698 N N . VAL A 1 91 ? 37.007 30.854 97.209 1.00 14.13 91 VAL A N 1
ATOM 699 C CA . VAL A 1 91 ? 35.655 30.843 96.669 1.00 15.59 91 VAL A CA 1
ATOM 700 C C . VAL A 1 91 ? 35.413 31.963 95.638 1.00 17.04 91 VAL A C 1
ATOM 701 O O . VAL A 1 91 ? 34.806 31.722 94.597 1.00 16.34 91 VAL A O 1
ATOM 705 N N . GLU A 1 92 ? 35.894 33.176 95.912 1.00 15.82 92 GLU A N 1
ATOM 706 C CA . GLU A 1 92 ? 35.684 34.273 94.972 1.00 19.64 92 GLU A CA 1
ATOM 707 C C . GLU A 1 92 ? 36.366 33.972 93.644 1.00 19.31 92 GLU A C 1
ATOM 708 O O . GLU A 1 92 ? 35.826 34.283 92.581 1.00 18.20 92 GLU A O 1
ATOM 714 N N . ASN A 1 93 ? 37.543 33.350 93.702 1.00 16.88 93 ASN A N 1
ATOM 715 C CA . ASN A 1 93 ? 38.268 32.986 92.490 1.00 17.42 93 ASN A CA 1
ATOM 716 C C . ASN A 1 93 ? 37.545 31.848 91.765 1.00 17.37 93 ASN A C 1
ATOM 717 O O . ASN A 1 93 ? 37.618 31.741 90.547 1.00 18.09 93 ASN A O 1
ATOM 722 N N . LEU A 1 94 ? 36.859 30.993 92.518 1.00 16.04 94 LEU A N 1
ATOM 723 C CA . LEU A 1 94 ? 36.130 29.875 91.919 1.00 16.23 94 LEU A CA 1
ATOM 724 C C . LEU A 1 94 ? 35.028 30.393 90.995 1.00 16.50 94 LEU A C 1
ATOM 725 O O . LEU A 1 94 ? 34.862 29.897 89.881 1.00 17.91 94 LEU A O 1
ATOM 730 N N . GLU A 1 95 ? 34.270 31.377 91.475 1.00 18.11 95 GLU A N 1
ATOM 731 C CA . GLU A 1 95 ? 33.183 31.984 90.705 1.00 21.68 95 GLU A CA 1
ATOM 732 C C . GLU A 1 95 ? 32.131 30.974 90.276 1.00 21.55 95 GLU A C 1
ATOM 733 O O . GLU A 1 95 ? 31.529 31.101 89.209 1.00 23.08 95 GLU A O 1
ATOM 739 N N . LEU A 1 96 ? 31.933 29.965 91.109 1.00 20.81 96 LEU A N 1
ATOM 740 C CA . LEU A 1 96 ? 30.950 28.925 90.858 1.00 20.43 96 LEU A CA 1
ATOM 741 C C . LEU A 1 96 ? 30.381 28.568 92.212 1.00 20.98 96 LEU A C 1
ATOM 742 O O . LEU A 1 96 ? 30.988 28.873 93.250 1.00 18.74 96 LEU A O 1
ATOM 747 N N . ASN A 1 97 ? 29.210 27.941 92.206 1.00 20.16 97 ASN A N 1
ATOM 748 C CA . ASN A 1 97 ? 28.597 27.469 93.418 1.00 20.19 97 ASN A CA 1
ATOM 749 C C . ASN A 1 97 ? 29.465 26.379 93.998 1.00 19.50 97 ASN A C 1
ATOM 750 O O . ASN A 1 97 ? 30.192 25.687 93.298 1.00 20.68 97 ASN A O 1
ATOM 755 N N . LEU A 1 98 ? 29.381 26.169 95.302 1.00 19.94 98 LEU A N 1
ATOM 756 C CA . LEU A 1 98 ? 30.125 25.111 95.969 1.00 21.65 98 LEU A CA 1
ATOM 757 C C . LEU A 1 98 ? 29.270 24.740 97.173 1.00 20.22 98 LEU A C 1
ATOM 758 O O . LEU A 1 98 ? 28.823 25.626 97.893 1.00 18.52 98 LEU A O 1
ATOM 763 N N . ASP A 1 99 ? 29.019 23.450 97.386 1.00 21.00 99 ASP A N 1
ATOM 764 C CA . ASP A 1 99 ? 28.212 23.065 98.540 1.00 22.54 99 ASP A CA 1
ATOM 765 C C . ASP A 1 99 ? 29.036 23.126 99.820 1.00 23.37 99 ASP A C 1
ATOM 766 O O . ASP A 1 99 ? 30.253 23.360 99.784 1.00 21.98 99 ASP A O 1
ATOM 771 N N . ARG A 1 100 ? 28.376 22.918 100.953 1.00 24.47 100 ARG A N 1
ATOM 772 C CA . ARG A 1 100 ? 29.060 22.995 102.237 1.00 25.75 100 ARG A CA 1
ATOM 773 C C . ARG A 1 100 ? 30.211 22.007 102.401 1.00 25.26 100 ARG A C 1
ATOM 774 O O . ARG A 1 100 ? 31.187 22.305 103.095 1.00 25.66 100 ARG A O 1
ATOM 782 N N . LYS A 1 101 ? 30.121 20.849 101.755 1.00 24.58 101 LYS A N 1
ATOM 783 C CA . LYS A 1 101 ? 31.192 19.860 101.860 1.00 24.45 101 LYS A CA 1
ATOM 784 C C . LYS A 1 101 ? 32.422 20.352 101.082 1.00 22.97 101 LYS A C 1
ATOM 785 O O . LYS A 1 101 ? 33.564 20.239 101.550 1.00 21.56 101 LYS A O 1
ATOM 791 N N . GLY A 1 102 ? 32.177 20.910 99.901 1.00 19.14 102 GLY A N 1
ATOM 792 C CA . GLY A 1 102 ? 33.258 21.439 99.096 1.00 18.38 102 GLY A CA 1
ATOM 793 C C . GLY A 1 102 ? 33.931 22.597 99.815 1.00 17.15 102 GLY A C 1
ATOM 794 O O . GLY A 1 102 ? 35.159 22.710 99.789 1.00 18.06 102 GLY A O 1
ATOM 795 N N . LEU A 1 103 ? 33.131 23.457 100.448 1.00 16.24 103 LEU A N 1
ATOM 796 C CA . LEU A 1 103 ? 33.642 24.609 101.189 1.00 18.41 103 LEU A CA 1
ATOM 797 C C . LEU A 1 103 ? 34.435 24.149 102.409 1.00 19.18 103 LEU A C 1
ATOM 798 O O . LEU A 1 103 ? 35.443 24.755 102.769 1.00 18.83 103 LEU A O 1
ATOM 803 N N . GLY A 1 104 ? 33.958 23.082 103.047 1.00 19.06 104 GLY A N 1
ATOM 804 C CA . GLY A 1 104 ? 34.641 22.538 104.207 1.00 19.97 104 GLY A CA 1
ATOM 805 C C . GLY A 1 104 ? 35.994 22.006 103.780 1.00 18.24 104 GLY A C 1
ATOM 806 O O . GLY A 1 104 ? 36.983 22.093 104.518 1.00 19.53 104 GLY A O 1
ATOM 807 N N . ASN A 1 105 ? 36.043 21.463 102.572 1.00 18.66 105 ASN A N 1
ATOM 808 C CA . ASN A 1 105 ? 37.286 20.934 102.030 1.00 19.30 105 ASN A CA 1
ATOM 809 C C . ASN A 1 105 ? 38.324 22.040 101.847 1.00 17.86 105 ASN A C 1
ATOM 810 O O . ASN A 1 105 ? 39.512 21.856 102.076 1.00 17.78 105 ASN A O 1
ATOM 815 N N . ILE A 1 106 ? 37.883 23.221 101.430 1.00 18.69 106 ILE A N 1
ATOM 816 C CA . ILE A 1 106 ? 38.818 24.330 101.259 1.00 17.22 106 ILE A CA 1
ATOM 817 C C . ILE A 1 106 ? 39.386 24.731 102.629 1.00 16.92 106 ILE A C 1
ATOM 818 O O . ILE A 1 106 ? 40.594 24.933 102.776 1.00 16.07 106 ILE A O 1
ATOM 823 N N . MET A 1 107 ? 38.515 24.825 103.630 1.00 17.66 107 MET A N 1
ATOM 824 C CA . MET A 1 107 ? 38.937 25.176 104.994 1.00 17.41 107 MET A CA 1
ATOM 825 C C . MET A 1 107 ? 40.027 24.223 105.509 1.00 17.02 107 MET A C 1
ATOM 826 O O . MET A 1 107 ? 41.070 24.661 105.990 1.00 17.98 107 MET A O 1
ATOM 831 N N . SER A 1 108 ? 39.766 22.923 105.408 1.00 16.11 108 SER A N 1
ATOM 832 C CA . SER A 1 108 ? 40.679 21.884 105.882 1.00 16.30 108 SER A CA 1
ATOM 833 C C . SER A 1 108 ? 42.011 21.899 105.115 1.00 15.15 108 SER A C 1
ATOM 834 O O . SER A 1 108 ? 43.084 21.741 105.698 1.00 12.70 108 SER A O 1
ATOM 837 N N . ARG A 1 109 ? 41.937 22.082 103.805 1.00 12.67 109 ARG A N 1
ATOM 838 C CA . ARG A 1 109 ? 43.146 22.139 102.996 1.00 14.87 109 ARG A CA 1
ATOM 839 C C . ARG A 1 109 ? 43.901 23.441 103.287 1.00 15.02 109 ARG A C 1
ATOM 840 O O . ARG A 1 109 ? 45.129 23.472 103.236 1.00 13.53 109 ARG A O 1
ATOM 848 N N . THR A 1 110 ? 43.163 24.503 103.601 1.00 12.04 110 THR A N 1
ATOM 849 C CA . THR A 1 110 ? 43.781 25.793 103.937 1.00 14.07 110 THR A CA 1
ATOM 850 C C . THR A 1 110 ? 44.540 25.630 105.261 1.00 15.20 110 THR A C 1
ATOM 851 O O . THR A 1 110 ? 45.628 26.181 105.447 1.00 13.22 110 THR A O 1
ATOM 855 N N . ARG A 1 111 ? 43.955 24.879 106.190 1.00 14.72 111 ARG A N 1
ATOM 856 C CA . ARG A 1 111 ? 44.625 24.643 107.463 1.00 14.86 111 ARG A CA 1
ATOM 857 C C . ARG A 1 111 ? 45.899 23.837 107.213 1.00 13.45 111 ARG A C 1
ATOM 858 O O . ARG A 1 111 ? 46.920 24.091 107.838 1.00 14.16 111 ARG A O 1
ATOM 866 N N . MET A 1 112 ? 45.842 22.891 106.277 1.00 13.62 112 MET A N 1
ATOM 867 C CA . MET A 1 112 ? 47.009 22.070 105.956 1.00 14.10 112 MET A CA 1
ATOM 868 C C . MET A 1 112 ? 48.163 22.941 105.456 1.00 14.23 112 MET A C 1
ATOM 869 O O . MET A 1 112 ? 49.310 22.758 105.864 1.00 13.84 112 MET A O 1
ATOM 874 N N . ILE A 1 113 ? 47.867 23.888 104.570 1.00 12.30 113 ILE A N 1
ATOM 875 C CA . ILE A 1 113 ? 48.907 24.775 104.068 1.00 13.68 113 ILE A CA 1
ATOM 876 C C . ILE A 1 113 ? 49.513 25.598 105.210 1.00 15.21 113 ILE A C 1
ATOM 877 O O . ILE A 1 113 ? 50.737 25.745 105.302 1.00 13.84 113 ILE A O 1
ATOM 882 N N . MET A 1 114 ? 48.655 26.121 106.084 1.00 15.95 114 MET A N 1
ATOM 883 C CA . MET A 1 114 ? 49.101 26.902 107.239 1.00 17.82 114 MET A CA 1
ATOM 884 C C . MET A 1 114 ? 50.021 26.074 108.129 1.00 17.42 114 MET A C 1
ATOM 885 O O . MET A 1 114 ? 51.074 26.546 108.535 1.00 17.91 114 MET A O 1
ATOM 890 N N . LEU A 1 115 ? 49.613 24.843 108.440 1.00 18.50 115 LEU A N 1
ATOM 891 C CA . LEU A 1 115 ? 50.421 23.964 109.276 1.00 17.25 115 LEU A CA 1
ATOM 892 C C . LEU A 1 115 ? 51.801 23.734 108.666 1.00 17.89 115 LEU A C 1
ATOM 893 O O . LEU A 1 115 ? 52.827 23.962 109.325 1.00 16.99 115 LEU A O 1
ATOM 898 N N . TYR A 1 116 ? 51.831 23.295 107.407 1.00 16.30 116 TYR A N 1
ATOM 899 C CA . TYR A 1 116 ? 53.099 23.048 106.744 1.00 16.95 116 TYR A CA 1
ATOM 900 C C . TYR A 1 116 ? 53.950 24.297 106.562 1.00 18.41 116 TYR A C 1
ATOM 901 O O . TYR A 1 116 ? 55.174 24.213 106.616 1.00 16.81 116 TYR A O 1
ATOM 910 N N . ALA A 1 117 ? 53.324 25.455 106.349 1.00 17.38 117 ALA A N 1
ATOM 911 C CA . ALA A 1 117 ? 54.111 26.674 106.195 1.00 19.40 117 ALA A CA 1
ATOM 912 C C . ALA A 1 117 ? 54.864 26.939 107.511 1.00 18.55 117 ALA A C 1
ATOM 913 O O . ALA A 1 117 ? 56.049 27.277 107.506 1.00 17.06 117 ALA A O 1
ATOM 915 N N . HIS A 1 118 ? 54.179 26.769 108.640 1.00 17.50 118 HIS A N 1
ATOM 916 C CA . HIS A 1 118 ? 54.825 26.977 109.928 1.00 17.72 118 HIS A CA 1
ATOM 917 C C . HIS A 1 118 ? 55.889 25.918 110.238 1.00 18.33 118 HIS A C 1
ATOM 918 O O . HIS A 1 118 ? 56.969 26.246 110.719 1.00 16.76 118 HIS A O 1
ATOM 925 N N . ALA A 1 119 ? 55.579 24.651 109.972 1.00 17.86 119 ALA A N 1
ATOM 926 C CA . ALA A 1 119 ? 56.527 23.575 110.229 1.00 17.90 119 ALA A CA 1
ATOM 927 C C . ALA A 1 119 ? 57.763 23.766 109.352 1.00 17.49 119 ALA A C 1
ATOM 928 O O . ALA A 1 119 ? 58.889 23.609 109.814 1.00 16.49 119 ALA A O 1
ATOM 930 N N . ASN A 1 120 ? 57.554 24.102 108.086 1.00 20.99 120 ASN A N 1
ATOM 931 C CA . ASN A 1 120 ? 58.679 24.302 107.181 1.00 23.24 120 ASN A CA 1
ATOM 932 C C . ASN A 1 120 ? 59.559 25.458 107.687 1.00 24.24 120 ASN A C 1
ATOM 933 O O . ASN A 1 120 ? 60.783 25.338 107.758 1.00 25.73 120 ASN A O 1
ATOM 938 N N . SER A 1 121 ? 58.935 26.567 108.064 1.00 20.63 121 SER A N 1
ATOM 939 C CA . SER A 1 121 ? 59.695 27.707 108.556 1.00 20.53 121 SER A CA 1
ATOM 940 C C . SER A 1 121 ? 60.500 27.341 109.793 1.00 21.89 121 SER A C 1
ATOM 941 O O . SER A 1 121 ? 61.667 27.713 109.916 1.00 20.97 121 SER A O 1
ATOM 944 N N . LEU A 1 122 ? 59.881 26.594 110.702 1.00 21.22 122 LEU A N 1
ATOM 945 C CA . LEU A 1 122 ? 60.540 26.236 111.953 1.00 22.90 122 LEU A CA 1
ATOM 946 C C . LEU A 1 122 ? 61.392 24.967 111.971 1.00 22.49 122 LEU A C 1
ATOM 947 O O . LEU A 1 122 ? 61.968 24.622 113.003 1.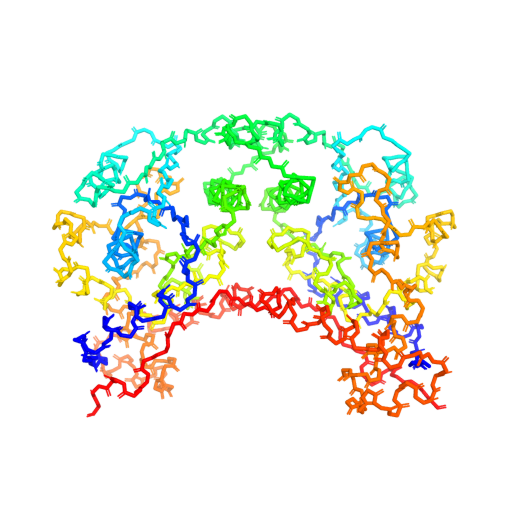00 23.37 122 LEU A O 1
ATOM 952 N N . GLY A 1 123 ? 61.477 24.277 110.842 1.00 22.98 123 GLY A N 1
ATOM 953 C CA . GLY A 1 123 ? 62.254 23.052 110.792 1.00 22.75 123 GLY A CA 1
ATOM 954 C C . GLY A 1 123 ? 61.586 21.973 111.619 1.00 21.68 123 GLY A C 1
ATOM 955 O O . GLY A 1 123 ? 62.254 21.149 112.236 1.00 21.74 123 GLY A O 1
ATOM 956 N N . ARG A 1 124 ? 60.256 21.976 111.625 1.00 20.86 124 ARG A N 1
ATOM 957 C CA . ARG A 1 124 ? 59.487 21.010 112.397 1.00 18.41 124 ARG A CA 1
ATOM 958 C C . ARG A 1 124 ? 58.629 20.127 111.507 1.00 17.21 124 ARG A C 1
ATOM 959 O O . ARG A 1 124 ? 58.519 20.366 110.316 1.00 18.01 124 ARG A O 1
ATOM 967 N N . ILE A 1 125 ? 58.020 19.105 112.094 1.00 17.70 125 ILE A N 1
ATOM 968 C CA . ILE A 1 125 ? 57.147 18.212 111.342 1.00 17.93 125 ILE A CA 1
ATOM 969 C C . ILE A 1 125 ? 55.708 18.541 111.722 1.00 17.45 125 ILE A C 1
ATOM 970 O O . ILE A 1 125 ? 55.464 19.202 112.733 1.00 15.75 125 ILE A O 1
ATOM 975 N N . VAL A 1 126 ? 54.758 18.082 110.913 1.00 18.73 126 VAL A N 1
ATOM 976 C CA . VAL A 1 126 ? 53.343 18.295 111.204 1.00 16.97 126 VAL A CA 1
ATOM 977 C C . VAL A 1 126 ? 52.757 16.991 111.724 1.00 18.92 126 VAL A C 1
ATOM 978 O O . VAL A 1 126 ? 52.915 15.949 111.099 1.00 19.82 126 VAL A O 1
ATOM 982 N N . LEU A 1 127 ? 52.091 17.046 112.872 1.00 19.49 127 LEU A N 1
ATOM 983 C CA . LEU A 1 127 ? 51.461 15.862 113.441 1.00 21.38 127 LEU A CA 1
ATOM 984 C C . LEU A 1 127 ? 49.976 15.892 113.111 1.00 23.02 127 LEU A C 1
ATOM 985 O O . LEU A 1 127 ? 49.271 16.811 113.525 1.00 23.66 127 LEU A O 1
ATOM 990 N N . GLY A 1 128 ? 49.518 14.892 112.356 1.00 22.70 128 GLY A N 1
ATOM 991 C CA . GLY A 1 128 ? 48.119 14.812 111.970 1.00 22.29 128 GLY A CA 1
ATOM 992 C C . GLY A 1 128 ? 47.280 14.263 113.101 1.00 23.56 128 GLY A C 1
ATOM 993 O O . GLY A 1 128 ? 47.775 13.495 113.921 1.00 23.58 128 GLY A O 1
ATOM 994 N N . THR A 1 129 ? 46.001 14.620 113.138 1.00 24.02 129 THR A N 1
ATOM 995 C CA . THR A 1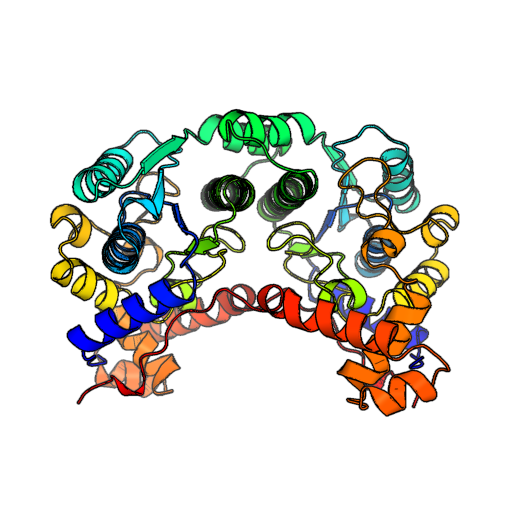 129 ? 45.160 14.174 114.232 1.00 26.09 129 THR A CA 1
ATOM 996 C C . THR A 1 129 ? 44.000 13.255 113.857 1.00 25.90 129 THR A C 1
ATOM 997 O O . THR A 1 129 ? 43.021 13.170 114.596 1.00 24.51 129 THR A O 1
ATOM 1001 N N . SER A 1 130 ? 44.109 12.569 112.721 1.00 25.38 130 SER A N 1
ATOM 1002 C CA . SER A 1 130 ? 43.059 11.646 112.290 1.00 26.25 130 SER A CA 1
ATOM 1003 C C . SER A 1 130 ? 43.097 10.331 113.075 1.00 24.84 130 SER A C 1
ATOM 1004 O O . SER A 1 130 ? 44.142 9.932 113.589 1.0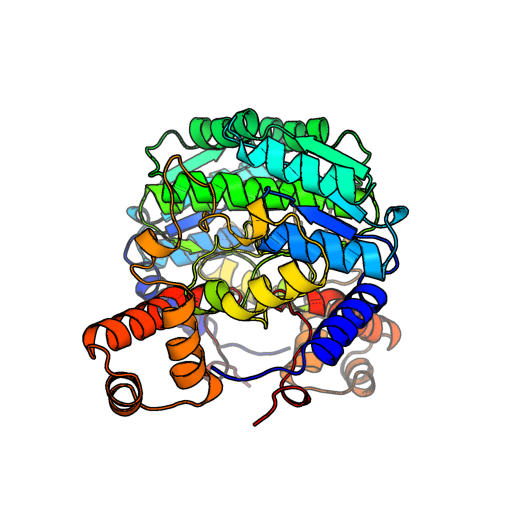0 25.13 130 SER A O 1
ATOM 1007 N N . ASN A 1 131 ? 41.951 9.669 113.173 1.00 23.86 131 ASN A N 1
ATOM 1008 C CA . ASN A 1 131 ? 41.874 8.394 113.877 1.00 23.17 131 ASN A CA 1
ATOM 1009 C C . ASN A 1 131 ? 41.437 7.320 112.880 1.00 23.12 131 ASN A C 1
ATOM 1010 O O . ASN A 1 131 ? 41.007 7.638 111.772 1.00 22.50 131 ASN A O 1
ATOM 1015 N N . ARG A 1 132 ? 41.547 6.056 113.275 1.00 23.18 132 ARG A N 1
ATOM 1016 C CA . ARG A 1 132 ? 41.198 4.944 112.396 1.00 22.75 132 ARG A CA 1
ATOM 1017 C C . ARG A 1 132 ? 39.734 4.917 111.975 1.00 22.95 132 ARG A C 1
ATOM 1018 O O . ARG A 1 132 ? 39.422 4.469 110.881 1.00 23.92 132 ARG A O 1
ATOM 1026 N N . SER A 1 133 ? 38.841 5.389 112.840 1.00 23.52 133 SER A N 1
ATOM 1027 C CA . SER A 1 133 ? 37.419 5.412 112.520 1.00 24.97 133 SER A CA 1
ATOM 1028 C C . SER A 1 133 ? 37.165 6.299 111.291 1.00 26.15 133 SER A C 1
ATOM 1029 O O . SER A 1 133 ? 36.436 5.914 110.372 1.00 23.91 133 SER A O 1
ATOM 1032 N N . GLU A 1 134 ? 37.770 7.485 111.283 1.00 26.19 134 GLU A N 1
ATOM 1033 C CA . GLU A 1 134 ? 37.623 8.415 110.163 1.00 27.02 134 GLU A CA 1
ATOM 1034 C C . GLU A 1 134 ? 38.336 7.857 108.945 1.00 27.77 134 GLU A C 1
ATOM 1035 O O . GLU A 1 134 ? 37.808 7.898 107.835 1.00 29.73 134 GLU A O 1
ATOM 1041 N N . PHE A 1 135 ? 39.537 7.328 109.170 1.00 27.59 135 PHE A N 1
ATOM 1042 C CA . PHE A 1 135 ? 40.354 6.776 108.100 1.00 28.28 135 PHE A CA 1
ATOM 1043 C C . PHE A 1 135 ? 39.655 5.690 107.295 1.00 29.21 135 PHE A C 1
ATOM 1044 O O . PHE A 1 135 ? 39.710 5.696 106.061 1.00 28.12 135 PHE A O 1
ATOM 1052 N N . LEU A 1 136 ? 39.015 4.750 107.992 1.00 28.35 136 LEU A N 1
ATOM 1053 C CA . LEU A 1 136 ? 38.323 3.647 107.327 1.00 26.86 136 LEU A CA 1
ATOM 1054 C C . LEU A 1 136 ? 36.993 4.045 106.698 1.00 26.07 136 LEU A C 1
ATOM 1055 O O . LEU A 1 136 ? 36.524 3.389 105.775 1.00 25.82 136 LEU A O 1
ATOM 1060 N N . THR A 1 137 ? 36.377 5.111 107.194 1.00 27.32 137 THR A N 1
ATOM 1061 C CA . THR A 1 137 ? 35.102 5.546 106.646 1.00 28.33 137 THR A CA 1
ATOM 1062 C C . THR A 1 137 ? 35.243 6.690 105.649 1.00 28.40 137 THR A C 1
ATOM 1063 O O . THR A 1 137 ? 34.259 7.117 105.055 1.00 28.63 137 THR A O 1
ATOM 1067 N N . GLY A 1 138 ? 36.466 7.180 105.465 1.00 28.97 138 GLY A N 1
ATOM 1068 C CA . GLY A 1 138 ? 36.687 8.287 104.552 1.00 27.02 138 GLY A CA 1
ATOM 1069 C C . GLY A 1 138 ? 36.147 9.586 105.123 1.00 26.71 138 GLY A C 1
ATOM 1070 O O . GLY A 1 138 ? 35.923 10.558 104.397 1.00 25.28 138 GLY A O 1
ATOM 1071 N N . TYR A 1 139 ? 35.930 9.615 106.432 1.00 27.10 139 TYR A N 1
ATOM 1072 C CA . TYR A 1 139 ? 35.416 10.822 107.053 1.00 27.06 139 TYR A CA 1
ATOM 1073 C C . TYR A 1 139 ? 36.540 11.814 107.320 1.00 28.01 139 TYR A C 1
ATOM 1074 O O . TYR A 1 139 ? 36.926 12.059 108.466 1.00 28.15 139 TYR A O 1
ATOM 1083 N N . PHE A 1 140 ? 37.064 12.381 106.239 1.00 26.50 140 PHE A N 1
ATOM 1084 C CA . PHE A 1 140 ? 38.133 13.361 106.322 1.00 26.48 140 PHE A CA 1
ATOM 1085 C C . PHE A 1 140 ? 38.341 13.950 104.941 1.00 25.46 140 PHE A C 1
ATOM 1086 O O . PHE A 1 140 ? 37.938 13.353 103.944 1.00 24.00 140 PHE A O 1
ATOM 1094 N N . THR A 1 141 ? 38.948 15.129 104.890 1.00 22.12 141 THR A N 1
ATOM 1095 C CA . THR A 1 141 ? 39.203 15.794 103.623 1.00 20.96 141 THR A CA 1
ATOM 1096 C C . THR A 1 141 ? 40.495 15.282 103.027 1.00 20.31 141 THR A C 1
ATOM 1097 O O . THR A 1 141 ? 41.546 15.297 103.676 1.00 19.94 141 THR A O 1
ATOM 1101 N N . LYS A 1 142 ? 40.417 14.826 101.788 1.00 20.03 142 LYS A N 1
ATOM 1102 C CA . LYS A 1 142 ? 41.596 14.324 101.102 1.00 20.56 142 LYS A CA 1
ATOM 1103 C C . LYS A 1 142 ? 42.554 15.490 100.903 1.00 19.94 142 LYS A C 1
ATOM 1104 O O . LYS A 1 142 ? 42.153 16.543 100.408 1.00 19.87 142 LYS A O 1
ATOM 1110 N N . TRP A 1 143 ? 43.809 15.308 101.308 1.00 19.38 143 TRP A N 1
ATOM 1111 C CA . TRP A 1 143 ? 44.838 16.344 101.173 1.00 21.29 143 TRP A CA 1
ATOM 1112 C C . TRP A 1 143 ? 44.605 17.546 102.103 1.00 21.69 143 TRP A C 1
ATOM 1113 O O . TRP A 1 143 ? 45.300 18.552 101.993 1.00 20.39 143 TRP A O 1
ATOM 1124 N N . GLY A 1 144 ? 43.622 17.452 102.996 1.00 23.51 144 GLY A N 1
ATOM 1125 C CA . GLY A 1 144 ? 43.352 18.559 103.901 1.00 26.06 144 GLY A CA 1
ATOM 1126 C C . GLY A 1 144 ? 43.842 18.236 105.296 1.00 28.44 144 GLY A C 1
ATOM 1127 O O . GLY A 1 144 ? 44.997 17.845 105.476 1.00 27.25 144 GLY A O 1
ATOM 1128 N N . ASP A 1 145 ? 42.977 18.423 106.287 1.00 32.56 145 ASP A N 1
ATOM 1129 C CA . ASP A 1 145 ? 43.336 18.081 107.652 1.00 38.03 145 ASP A CA 1
ATOM 1130 C C . ASP A 1 145 ? 43.546 16.577 107.528 1.00 38.75 145 ASP A C 1
ATOM 1131 O O . ASP A 1 145 ? 42.880 15.911 106.720 1.00 40.81 145 ASP A O 1
ATOM 1136 N N . GLY A 1 146 ? 44.473 16.046 108.310 1.00 37.46 146 GLY A N 1
ATOM 1137 C CA . GLY A 1 146 ? 44.766 14.632 108.233 1.00 36.03 146 GLY A CA 1
ATOM 1138 C C . GLY A 1 146 ? 46.098 14.490 107.528 1.00 34.94 146 GLY A C 1
ATOM 1139 O O . GLY A 1 146 ? 46.988 13.796 108.016 1.00 34.60 146 GLY A O 1
ATOM 1140 N N . ALA A 1 147 ? 46.233 15.154 106.378 1.00 32.77 147 ALA A N 1
ATOM 1141 C CA . ALA A 1 147 ? 47.472 15.104 105.610 1.00 29.90 147 ALA A CA 1
ATOM 1142 C C . ALA A 1 147 ? 48.568 15.693 106.490 1.00 28.22 147 ALA A C 1
ATOM 1143 O O . ALA A 1 147 ? 48.530 16.867 106.853 1.00 28.74 147 ALA A O 1
ATOM 1145 N N . SER A 1 148 ? 49.540 14.865 106.845 1.00 25.32 148 SER A N 1
ATOM 1146 C CA . SER A 1 148 ? 50.617 15.304 107.713 1.00 22.86 148 SER A CA 1
ATOM 1147 C C . SER A 1 148 ? 51.854 14.452 107.490 1.00 22.45 148 SER A C 1
ATOM 1148 O O . SER A 1 148 ? 51.903 13.665 106.549 1.00 22.21 148 SER A O 1
ATOM 1151 N N . ASP A 1 149 ? 52.850 14.618 108.358 1.00 21.25 149 ASP A N 1
ATOM 1152 C CA . ASP A 1 149 ? 54.082 13.859 108.249 1.00 22.49 149 ASP A CA 1
ATOM 1153 C C . ASP A 1 149 ? 53.936 12.571 109.039 1.00 23.35 149 ASP A C 1
ATOM 1154 O O . ASP A 1 149 ? 54.366 11.506 108.599 1.00 23.63 149 ASP A O 1
ATOM 1159 N N . TYR A 1 150 ? 53.301 12.674 110.196 1.00 22.81 150 TYR A N 1
ATOM 1160 C CA . TYR A 1 150 ? 53.056 11.515 111.045 1.00 24.44 150 TYR A CA 1
ATOM 1161 C C . TYR A 1 150 ? 51.691 11.702 111.720 1.00 24.39 150 TYR A C 1
ATOM 1162 O O . TYR A 1 150 ? 51.292 12.831 112.025 1.00 23.33 150 TYR A O 1
ATOM 1171 N N . ALA A 1 151 ? 50.980 10.599 111.940 1.00 23.87 151 ALA A N 1
ATOM 1172 C CA . ALA A 1 151 ? 49.660 10.629 112.569 1.00 23.82 151 ALA A CA 1
ATOM 1173 C C . ALA A 1 151 ? 49.626 9.666 113.753 1.00 25.12 151 ALA A C 1
ATOM 1174 O O . ALA A 1 151 ? 49.252 8.500 113.612 1.00 24.59 151 ALA A O 1
ATOM 1176 N N . PRO A 1 152 ? 50.002 10.160 114.946 1.00 25.29 152 PRO A N 1
ATOM 1177 C CA . PRO A 1 152 ? 50.062 9.430 116.219 1.00 25.78 152 PRO A CA 1
ATOM 1178 C C . PRO A 1 152 ? 48.898 8.514 116.580 1.00 24.58 152 PRO A C 1
ATOM 1179 O O . PRO A 1 152 ? 49.106 7.458 117.167 1.00 25.10 152 PRO A O 1
ATOM 1183 N N . ILE A 1 153 ? 47.676 8.913 116.248 1.00 24.85 153 ILE A N 1
ATOM 1184 C CA . ILE A 1 153 ? 46.520 8.103 116.601 1.00 23.06 153 ILE A CA 1
ATOM 1185 C C . ILE A 1 153 ? 45.720 7.583 115.416 1.00 24.45 153 ILE A C 1
ATOM 1186 O O . ILE A 1 153 ? 44.533 7.288 115.556 1.00 24.30 153 ILE A O 1
ATOM 1191 N N . ILE A 1 154 ? 46.364 7.455 114.258 1.00 25.44 154 ILE A N 1
ATOM 1192 C CA . ILE A 1 154 ? 45.640 6.988 113.081 1.00 27.12 154 ILE A CA 1
ATOM 1193 C C . ILE A 1 154 ? 45.183 5.531 113.223 1.00 28.66 154 ILE A C 1
ATOM 1194 O O . ILE A 1 154 ? 44.235 5.081 112.593 1.00 27.50 154 ILE A O 1
ATOM 1199 N N . ASN A 1 155 ? 45.922 4.774 114.057 1.00 27.73 155 ASN A N 1
ATOM 1200 C CA . ASN A 1 155 ? 45.607 3.356 114.209 1.00 28.49 155 ASN A CA 1
ATOM 1201 C C . ASN A 1 155 ? 44.727 3.089 115.434 1.00 29.34 155 ASN A C 1
ATOM 1202 O O . ASN A 1 155 ? 44.531 1.957 115.856 1.00 30.76 155 ASN A O 1
ATOM 1207 N N . LEU A 1 156 ? 44.173 4.154 116.002 1.00 28.27 156 LEU A N 1
ATOM 1208 C CA . LEU A 1 156 ? 43.277 4.028 117.150 1.00 28.75 156 LEU A CA 1
ATOM 1209 C C . LEU A 1 156 ? 41.856 4.389 116.744 1.00 28.37 156 LEU A C 1
ATOM 1210 O O . LEU A 1 156 ? 41.632 5.384 116.040 1.00 25.01 156 LEU A O 1
ATOM 1215 N N . TYR A 1 157 ? 40.900 3.573 117.175 1.00 27.37 157 TYR A N 1
ATOM 1216 C CA . TYR A 1 157 ? 39.499 3.830 116.870 1.00 28.75 157 TYR A CA 1
ATOM 1217 C C . TYR A 1 157 ? 39.050 4.999 117.730 1.00 29.05 157 TYR A C 1
ATOM 1218 O O . TYR A 1 157 ? 39.713 5.344 118.713 1.00 30.38 157 TYR A O 1
ATOM 1227 N N . LYS A 1 158 ? 37.931 5.610 117.361 1.00 28.30 158 LYS A N 1
ATOM 1228 C CA . LYS A 1 158 ? 37.403 6.744 118.106 1.00 28.76 158 LYS A CA 1
ATOM 1229 C C . LYS A 1 158 ? 37.161 6.400 119.573 1.00 27.53 158 LYS A C 1
ATOM 1230 O O . LYS A 1 158 ? 37.571 7.140 120.468 1.00 26.52 158 LYS A O 1
ATOM 1236 N N . THR A 1 159 ? 36.474 5.287 119.813 1.00 27.63 159 THR A N 1
ATOM 1237 C CA . THR A 1 159 ? 36.177 4.863 121.179 1.00 28.49 159 THR A CA 1
ATOM 1238 C C . THR A 1 159 ? 37.445 4.843 122.023 1.00 26.64 159 THR A C 1
ATOM 1239 O O . THR A 1 159 ? 37.447 5.296 123.160 1.00 28.35 159 THR A O 1
ATOM 1243 N N . GLU A 1 160 ? 38.533 4.352 121.449 1.00 26.08 160 GLU A N 1
ATOM 1244 C CA . GLU A 1 160 ? 39.799 4.278 122.170 1.00 26.74 160 GLU A CA 1
ATOM 1245 C C . GLU A 1 160 ? 40.419 5.657 122.386 1.00 27.24 160 GLU A C 1
ATOM 1246 O O . GLU A 1 160 ? 41.045 5.909 123.416 1.00 26.70 160 GLU A O 1
ATOM 1252 N N . VAL A 1 161 ? 40.240 6.548 121.415 1.00 26.18 161 VAL A N 1
ATOM 1253 C CA . VAL A 1 161 ? 40.764 7.906 121.526 1.00 25.15 161 VAL A CA 1
ATOM 1254 C C . VAL A 1 161 ? 40.142 8.592 122.741 1.00 24.54 161 VAL A C 1
ATOM 1255 O O . VAL A 1 161 ? 40.834 9.256 123.514 1.00 23.34 161 VAL A O 1
ATOM 1259 N N . TRP A 1 162 ? 38.835 8.420 122.911 1.00 25.86 162 TRP A N 1
ATOM 1260 C CA . TRP A 1 162 ? 38.133 9.012 124.042 1.00 29.07 162 TRP A CA 1
ATOM 1261 C C . TRP A 1 162 ? 38.676 8.489 125.377 1.00 30.42 162 TRP A C 1
ATOM 1262 O O . TRP A 1 162 ? 38.823 9.252 126.333 1.00 30.02 162 TRP A O 1
ATOM 1273 N N . GLU A 1 163 ? 38.961 7.188 125.436 1.00 31.60 163 GLU A N 1
ATOM 1274 C CA . GLU A 1 163 ? 39.478 6.570 126.654 1.00 32.35 163 GLU A CA 1
ATOM 1275 C C . GLU A 1 163 ? 40.846 7.121 127.006 1.00 32.43 163 GLU A C 1
ATOM 1276 O O . GLU A 1 163 ? 41.128 7.412 128.167 1.00 34.01 163 GLU A O 1
ATOM 1282 N N . ILE A 1 164 ? 41.693 7.254 125.991 1.00 30.98 164 ILE A N 1
ATOM 1283 C CA . ILE A 1 164 ? 43.039 7.773 126.171 1.00 29.90 164 ILE A CA 1
ATOM 1284 C C . ILE A 1 164 ? 42.994 9.245 126.550 1.00 30.98 164 ILE A C 1
ATOM 1285 O O . ILE A 1 164 ? 43.777 9.698 127.380 1.00 32.20 164 ILE A O 1
ATOM 1290 N N . ALA A 1 165 ? 42.074 9.989 125.943 1.00 32.16 165 ALA A N 1
ATOM 1291 C CA . ALA A 1 165 ? 41.927 11.414 126.233 1.00 30.92 165 ALA A CA 1
ATOM 1292 C C . ALA A 1 165 ? 41.636 11.620 127.717 1.00 31.02 165 ALA A C 1
ATOM 1293 O O . ALA A 1 165 ? 42.253 12.460 128.377 1.00 28.02 165 ALA A O 1
ATOM 1295 N N . LYS A 1 166 ? 40.682 10.852 128.231 1.00 32.69 166 LYS A N 1
ATOM 1296 C CA . LYS A 1 166 ? 40.306 10.940 129.636 1.00 33.38 166 LYS A CA 1
ATOM 1297 C C . LYS A 1 166 ? 41.500 10.609 130.524 1.00 33.13 166 LYS A C 1
ATOM 1298 O O . LYS A 1 166 ? 41.773 11.312 131.490 1.00 32.71 166 LYS A O 1
ATOM 1304 N N . ARG A 1 167 ? 42.212 9.541 130.178 1.00 33.86 167 ARG A N 1
ATOM 1305 C CA . ARG A 1 167 ? 43.368 9.105 130.951 1.00 34.69 167 ARG A CA 1
ATOM 1306 C C . ARG A 1 167 ? 44.517 10.100 131.007 1.00 34.60 167 ARG A C 1
ATOM 1307 O O . ARG A 1 167 ? 45.262 10.125 131.986 1.00 35.20 167 ARG A O 1
ATOM 1315 N N . ILE A 1 168 ? 44.672 10.922 129.973 1.00 33.55 168 ILE A N 1
ATOM 1316 C CA . ILE A 1 168 ? 45.781 11.871 129.957 1.00 32.28 168 ILE A CA 1
ATOM 1317 C C . ILE A 1 168 ? 45.457 13.283 130.450 1.00 31.09 168 ILE A C 1
ATOM 1318 O O . ILE A 1 168 ? 46.336 14.142 130.505 1.00 28.80 168 ILE A O 1
ATOM 1323 N N . GLY A 1 169 ? 44.200 13.525 130.804 1.00 30.71 169 GLY A N 1
ATOM 1324 C CA . GLY A 1 169 ? 43.840 14.831 131.326 1.00 32.26 169 GLY A CA 1
ATOM 1325 C C . GLY A 1 169 ? 43.180 15.828 130.391 1.00 32.32 169 GLY A C 1
ATOM 1326 O O . GLY A 1 169 ? 43.041 16.998 130.742 1.00 32.58 169 GLY A O 1
ATOM 1327 N N . VAL A 1 170 ? 42.787 15.386 129.203 1.00 32.12 170 VAL A N 1
ATOM 1328 C CA . VAL A 1 170 ? 42.117 16.270 128.256 1.00 30.98 170 VAL A CA 1
ATOM 1329 C C . VAL A 1 170 ? 40.843 16.795 128.912 1.00 31.74 170 VAL A C 1
ATOM 1330 O O . VAL A 1 170 ? 40.094 16.026 129.515 1.00 31.06 170 VAL A O 1
ATOM 1334 N N . PRO A 1 171 ? 40.583 18.113 128.810 1.00 31.76 171 PRO A N 1
ATOM 1335 C CA . PRO A 1 171 ? 39.383 18.714 129.399 1.00 31.96 171 PRO A CA 1
ATOM 1336 C C . PRO A 1 171 ? 38.151 17.838 129.194 1.00 32.50 171 PRO A C 1
ATOM 1337 O O . PRO A 1 171 ? 37.815 17.473 128.071 1.00 33.17 171 PRO A O 1
ATOM 1341 N N . GLU A 1 172 ? 37.477 17.515 130.291 1.00 33.91 172 GLU A N 1
ATOM 1342 C CA . GLU A 1 172 ? 36.301 16.654 130.256 1.00 35.49 172 GLU A CA 1
ATOM 1343 C C . GLU A 1 172 ? 35.161 17.109 129.346 1.00 35.11 172 GLU A C 1
ATOM 1344 O O . GLU A 1 172 ? 34.530 16.287 128.681 1.00 35.69 172 GLU A O 1
ATOM 1350 N N . ARG A 1 173 ? 34.883 18.406 129.314 1.00 35.30 173 ARG A N 1
ATOM 1351 C CA . ARG A 1 173 ? 33.790 18.839 128.466 1.00 34.71 173 ARG A CA 1
ATOM 1352 C C . ARG A 1 173 ? 34.144 18.628 127.002 1.00 33.73 173 ARG A C 1
ATOM 1353 O O . ARG A 1 173 ? 33.285 18.488 126.142 1.00 33.23 173 ARG A O 1
ATOM 1361 N N . ILE A 1 174 ? 35.437 18.540 126.707 1.00 32.57 174 ILE A N 1
ATOM 1362 C CA . ILE A 1 174 ? 35.891 18.255 125.352 1.00 31.51 174 ILE A CA 1
ATOM 1363 C C . ILE A 1 174 ? 35.730 16.760 125.053 1.00 29.69 174 ILE A C 1
ATOM 1364 O O . ILE A 1 174 ? 35.154 16.380 124.031 1.00 26.72 174 ILE A O 1
ATOM 1369 N N . VAL A 1 175 ? 36.228 15.917 125.954 1.00 29.70 175 VAL A N 1
ATOM 1370 C CA . VAL A 1 175 ? 36.133 14.473 125.774 1.00 30.34 175 VAL A CA 1
ATOM 1371 C C . VAL A 1 175 ? 34.674 14.068 125.599 1.00 30.96 175 VAL A C 1
ATOM 1372 O O . VAL A 1 175 ? 34.348 13.230 124.762 1.00 29.57 175 VAL A O 1
ATOM 1376 N N . LYS A 1 176 ? 33.794 14.690 126.375 1.00 32.93 176 LYS A N 1
ATOM 1377 C CA . LYS A 1 176 ? 32.369 14.385 126.317 1.00 35.31 176 LYS A CA 1
ATOM 1378 C C . LYS A 1 176 ? 31.631 15.083 125.179 1.00 35.74 176 LYS A C 1
ATOM 1379 O O . LYS A 1 176 ? 30.504 14.715 124.843 1.00 35.36 176 LYS A O 1
ATOM 1385 N N . LYS A 1 177 ? 32.261 16.090 124.587 1.00 36.29 177 LYS A N 1
ATOM 1386 C CA . LYS A 1 177 ? 31.633 16.838 123.504 1.00 36.94 177 LYS A CA 1
ATOM 1387 C C . LYS A 1 177 ? 31.155 15.951 122.359 1.00 37.38 177 LYS A C 1
ATOM 1388 O O . LYS A 1 177 ? 31.769 14.925 122.052 1.00 35.24 177 LYS A O 1
ATOM 1394 N N . LYS A 1 178 ? 30.052 16.358 121.734 1.00 37.24 178 LYS A N 1
ATOM 1395 C CA . LYS A 1 178 ? 29.499 15.641 120.590 1.00 38.73 178 LYS A CA 1
ATOM 1396 C C . LYS A 1 178 ? 30.490 15.852 119.439 1.00 38.12 178 LYS A C 1
ATOM 1397 O O . LYS A 1 178 ? 30.857 16.985 119.133 1.00 37.66 178 LYS A O 1
ATOM 1403 N N . PRO A 1 179 ? 30.938 14.762 118.793 1.00 37.96 179 PRO A N 1
ATOM 1404 C CA . PRO A 1 179 ? 31.894 14.853 117.683 1.00 38.09 179 PRO A CA 1
ATOM 1405 C C . PRO A 1 179 ? 31.400 15.695 116.508 1.00 38.36 179 PRO A C 1
ATOM 1406 O O . PRO A 1 179 ? 30.285 15.509 116.028 1.00 37.11 179 PRO A O 1
ATOM 1410 N N . SER A 1 180 ? 32.245 16.615 116.050 1.00 38.51 180 SER A N 1
ATOM 1411 C CA . SER A 1 180 ? 31.930 17.459 114.908 1.00 37.85 180 SER A CA 1
ATOM 1412 C C . SER A 1 180 ? 33.199 17.964 114.224 1.00 36.91 180 SER A C 1
ATOM 1413 O O . SER A 1 180 ? 34.111 18.492 114.841 1.00 36.05 180 SER A O 1
ATOM 1416 N N . ALA A 1 181 ? 33.255 17.747 112.898 1.00 35.91 181 ALA A N 1
ATOM 1417 C CA . ALA A 1 181 ? 34.412 18.214 112.148 1.00 37.02 181 ALA A CA 1
ATOM 1418 C C . ALA A 1 181 ? 34.440 19.743 112.040 1.00 35.89 181 ALA A C 1
ATOM 1419 O O . ALA A 1 181 ? 35.460 20.353 111.756 1.00 36.02 181 ALA A O 1
ATOM 1421 N N . GLY A 1 182 ? 33.258 20.357 112.230 1.00 35.78 182 GLY A N 1
ATOM 1422 C CA . GLY A 1 182 ? 33.188 21.817 112.330 1.00 36.22 182 GLY A CA 1
ATOM 1423 C C . GLY A 1 182 ? 33.251 22.511 110.963 1.00 35.90 182 GLY A C 1
ATOM 1424 O O . GLY A 1 182 ? 33.513 23.702 110.847 1.00 37.09 182 GLY A O 1
ATOM 1425 N N . LEU A 1 183 ? 33.008 21.803 109.864 1.00 35.54 183 LEU A N 1
ATOM 1426 C CA . LEU A 1 183 ? 33.056 22.398 108.526 1.00 36.38 183 LEU A CA 1
ATOM 1427 C C . LEU A 1 183 ? 31.902 23.354 108.233 1.00 36.45 183 LEU A C 1
ATOM 1428 O O . LEU A 1 183 ? 32.013 24.238 107.379 1.00 35.64 183 LEU A O 1
ATOM 1433 N N . TRP A 1 184 ? 30.791 23.163 108.931 1.00 36.19 184 TRP A N 1
ATOM 1434 C CA . TRP A 1 184 ? 29.627 24.023 108.765 1.00 37.71 184 TRP A CA 1
ATOM 1435 C C . TRP A 1 184 ? 28.800 23.958 110.037 1.00 39.58 184 TRP A C 1
ATOM 1436 O O . TRP A 1 184 ? 28.845 22.964 110.769 1.00 39.31 184 TRP A O 1
ATOM 1447 N N . GLU A 1 185 ? 28.059 25.022 110.313 1.00 42.03 185 GLU A N 1
ATOM 1448 C CA . GLU A 1 185 ? 27.248 25.073 111.519 1.00 44.59 185 GLU A CA 1
ATOM 1449 C C . GLU A 1 185 ? 26.305 23.880 111.610 1.00 43.83 185 GLU A C 1
ATOM 1450 O O . GLU A 1 185 ? 25.667 23.507 110.628 1.00 43.27 185 GLU A O 1
ATOM 1456 N N . GLY A 1 186 ? 26.248 23.273 112.792 1.00 44.29 186 GLY A N 1
ATOM 1457 C CA . GLY A 1 186 ? 25.367 22.138 113.007 1.00 43.50 186 GLY A CA 1
ATOM 1458 C C . GLY A 1 186 ? 25.870 20.790 112.520 1.00 42.80 186 GLY A C 1
ATOM 1459 O O . GLY A 1 186 ? 25.142 19.795 112.602 1.00 42.32 186 GLY A O 1
ATOM 1460 N N . GLN A 1 187 ? 27.100 20.741 112.013 1.00 40.99 187 GLN A N 1
ATOM 1461 C CA . GLN A 1 187 ? 27.658 19.483 111.527 1.00 39.33 187 GLN A CA 1
ATOM 1462 C C . GLN A 1 187 ? 27.930 18.541 112.687 1.00 38.30 187 GLN A C 1
ATOM 1463 O O . GLN A 1 187 ? 28.581 18.908 113.661 1.00 35.68 187 GLN A O 1
ATOM 1469 N N . THR A 1 188 ? 27.422 17.321 112.572 1.00 38.74 188 THR A N 1
ATOM 1470 C CA . THR A 1 188 ? 27.602 16.314 113.605 1.00 39.95 188 THR A CA 1
ATOM 1471 C C . THR A 1 188 ? 28.038 14.999 112.972 1.00 38.49 188 THR A C 1
ATOM 1472 O O . THR A 1 188 ? 27.333 14.439 112.135 1.00 39.22 188 THR A O 1
ATOM 1476 N N . ASP A 1 189 ? 29.212 14.523 113.377 1.00 36.79 189 ASP A N 1
ATOM 1477 C CA . ASP A 1 189 ? 29.789 13.286 112.857 1.00 36.38 189 ASP A CA 1
ATOM 1478 C C . ASP A 1 189 ? 28.815 12.108 112.799 1.00 36.11 189 ASP A C 1
ATOM 1479 O O . ASP A 1 189 ? 28.587 11.525 111.742 1.00 34.99 189 ASP A O 1
ATOM 1484 N N . GLU A 1 190 ? 28.259 11.754 113.949 1.00 36.31 190 GLU A N 1
ATOM 1485 C CA . GLU A 1 190 ? 27.346 10.626 114.038 1.00 40.31 190 GLU A CA 1
ATOM 1486 C C . GLU A 1 190 ? 26.076 10.784 113.204 1.00 41.61 190 GLU A C 1
ATOM 1487 O O . GLU A 1 190 ? 25.491 9.794 112.771 1.00 41.16 190 GLU A O 1
ATOM 1493 N N . ASP A 1 191 ? 25.654 12.022 112.966 1.00 43.86 191 ASP A N 1
ATOM 1494 C CA . ASP A 1 191 ? 24.465 12.253 112.154 1.00 46.45 191 ASP A CA 1
ATOM 1495 C C . ASP A 1 191 ? 24.818 12.055 110.690 1.00 46.86 191 ASP A C 1
ATOM 1496 O O . ASP A 1 191 ? 24.023 11.530 109.913 1.00 47.59 191 ASP A O 1
ATOM 1501 N N . GLU A 1 192 ? 26.022 12.478 110.317 1.00 46.69 192 GLU A N 1
ATOM 1502 C CA . GLU A 1 192 ? 26.484 12.337 108.943 1.00 46.36 192 GLU A CA 1
ATOM 1503 C C . GLU A 1 192 ? 26.750 10.873 108.620 1.00 45.53 192 GLU A C 1
ATOM 1504 O O . GLU A 1 192 ? 26.368 10.383 107.556 1.00 45.90 192 GLU A O 1
ATOM 1510 N N . LEU A 1 193 ? 27.408 10.177 109.542 1.00 43.64 193 LEU A N 1
ATOM 1511 C CA . LEU A 1 193 ? 27.718 8.767 109.346 1.00 42.03 193 LEU A CA 1
ATOM 1512 C C . LEU A 1 193 ? 26.457 7.928 109.568 1.00 41.55 193 LEU A C 1
ATOM 1513 O O . LEU A 1 193 ? 26.359 6.800 109.090 1.00 42.16 193 L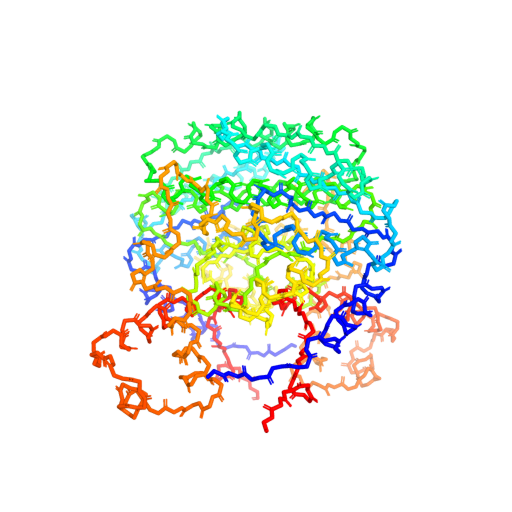EU A O 1
ATOM 1518 N N . GLY A 1 194 ? 25.495 8.494 110.291 1.00 40.85 194 GLY A N 1
ATOM 1519 C CA . GLY A 1 194 ? 24.255 7.792 110.562 1.00 41.00 194 GLY A CA 1
ATOM 1520 C C . GLY A 1 194 ? 24.462 6.605 111.481 1.00 41.34 194 GLY A C 1
ATOM 1521 O O . GLY A 1 194 ? 23.937 5.513 111.241 1.00 41.43 194 GLY A O 1
ATOM 1522 N N . ILE A 1 195 ? 25.228 6.828 112.543 1.00 39.57 195 ILE A N 1
ATOM 1523 C CA . ILE A 1 195 ? 25.533 5.790 113.513 1.00 39.59 195 ILE A CA 1
ATOM 1524 C C . ILE A 1 195 ? 26.485 6.369 114.555 1.00 38.84 195 ILE A C 1
ATOM 1525 O O . ILE A 1 195 ? 27.213 7.319 114.273 1.00 38.38 195 ILE A O 1
ATOM 1530 N N . SER A 1 196 ? 26.473 5.809 115.760 1.00 36.56 196 SER A N 1
ATOM 1531 C CA . SER A 1 196 ? 27.360 6.286 116.818 1.00 36.28 196 SER A CA 1
ATOM 1532 C C . SER A 1 196 ? 28.757 5.711 116.584 1.00 35.11 196 SER A C 1
ATOM 1533 O O . SER A 1 196 ? 28.910 4.706 115.888 1.00 34.95 196 SER A O 1
ATOM 1536 N N . TYR A 1 197 ? 29.777 6.344 117.157 1.00 34.82 197 TYR A N 1
ATOM 1537 C CA . TYR A 1 197 ? 31.138 5.845 116.983 1.00 35.23 197 TYR A CA 1
ATOM 1538 C C . TYR A 1 197 ? 31.335 4.524 117.713 1.00 34.80 197 TYR A C 1
ATOM 1539 O O . TYR A 1 197 ? 32.150 3.700 117.305 1.00 35.07 197 TYR A O 1
ATOM 1548 N N . ASN A 1 198 ? 30.583 4.331 118.789 1.00 35.60 198 ASN A N 1
ATOM 1549 C CA . ASN A 1 198 ? 30.684 3.110 119.573 1.00 37.50 198 ASN A CA 1
ATOM 1550 C C . ASN A 1 198 ? 30.238 1.937 118.711 1.00 36.30 198 ASN A C 1
ATOM 1551 O O . ASN A 1 198 ? 30.913 0.909 118.643 1.00 36.03 198 ASN A O 1
ATOM 1556 N N . LEU A 1 199 ? 29.109 2.104 118.034 1.00 36.07 199 LEU A N 1
ATOM 1557 C CA . LEU A 1 199 ? 28.581 1.054 117.176 1.00 35.14 199 LEU A CA 1
ATOM 1558 C C . LEU A 1 199 ? 29.431 0.907 115.912 1.00 35.11 199 LEU A C 1
ATOM 1559 O O . LEU A 1 199 ? 29.588 -0.196 115.385 1.00 33.84 199 LEU A O 1
ATOM 1564 N N . LEU A 1 200 ? 29.992 2.016 115.436 1.00 33.41 200 LEU A N 1
ATOM 1565 C CA . LEU A 1 200 ? 30.834 1.984 114.241 1.00 30.86 200 LEU A CA 1
ATOM 1566 C C . LEU A 1 200 ? 32.100 1.165 114.500 1.00 30.33 200 LEU A C 1
ATOM 1567 O O . LEU A 1 200 ? 32.412 0.228 113.767 1.00 28.64 200 LEU A O 1
ATOM 1572 N N . ASP A 1 201 ? 32.820 1.526 115.553 1.00 29.03 201 ASP A N 1
ATOM 1573 C CA . ASP A 1 201 ? 34.054 0.848 115.907 1.00 31.00 201 ASP A CA 1
ATOM 1574 C C . ASP A 1 201 ? 33.871 -0.655 116.101 1.00 32.56 201 ASP A C 1
ATOM 1575 O O . ASP A 1 201 ? 34.760 -1.444 115.768 1.00 31.89 201 ASP A O 1
ATOM 1580 N N . GLU A 1 202 ? 32.720 -1.053 116.630 1.00 33.53 202 GLU A N 1
ATOM 1581 C CA . GLU A 1 202 ? 32.447 -2.473 116.840 1.00 35.86 202 GLU A CA 1
ATOM 1582 C C . GLU A 1 202 ? 32.374 -3.183 115.490 1.00 35.30 202 GLU A C 1
ATOM 1583 O O . GLU A 1 202 ? 32.821 -4.320 115.351 1.00 37.30 202 GLU A O 1
ATOM 1589 N N . ILE A 1 203 ? 31.822 -2.499 114.493 1.00 34.95 203 ILE A N 1
ATOM 1590 C CA . ILE A 1 203 ? 31.691 -3.063 113.154 1.00 33.64 203 ILE A CA 1
ATOM 1591 C C . ILE A 1 203 ? 33.020 -3.074 112.396 1.00 34.48 203 ILE A C 1
ATOM 1592 O O . ILE A 1 203 ? 33.384 -4.077 111.783 1.00 33.18 203 ILE A O 1
ATOM 1597 N N . LEU A 1 204 ? 33.741 -1.955 112.433 1.00 34.55 204 LEU A N 1
ATOM 1598 C CA . LEU A 1 204 ? 35.024 -1.865 111.741 1.00 34.69 204 LEU A CA 1
ATOM 1599 C C . LEU A 1 204 ? 35.977 -2.908 112.290 1.00 34.86 204 LEU A C 1
ATOM 1600 O O . LEU A 1 204 ? 36.687 -3.582 111.542 1.00 36.10 204 LEU A O 1
ATOM 1605 N N . TRP A 1 205 ? 35.992 -3.026 113.612 1.00 35.91 205 TRP A N 1
ATOM 1606 C CA . TRP A 1 205 ? 36.851 -3.981 114.291 1.00 35.98 205 TRP A CA 1
ATOM 1607 C C . TRP A 1 205 ? 36.601 -5.397 113.779 1.00 36.77 205 TRP A C 1
ATOM 1608 O O . TRP A 1 205 ? 37.537 -6.120 113.445 1.00 38.01 205 TRP A O 1
ATOM 1619 N N . ARG A 1 206 ? 35.335 -5.785 113.708 1.00 37.81 206 ARG A N 1
ATOM 1620 C CA . ARG A 1 206 ? 34.979 -7.123 113.244 1.00 40.07 206 ARG A CA 1
ATOM 1621 C C . ARG A 1 206 ? 35.088 -7.298 111.732 1.00 39.37 206 ARG A C 1
ATOM 1622 O O . ARG A 1 206 ? 35.445 -8.373 111.250 1.00 39.58 206 ARG A O 1
ATOM 1630 N N . MET A 1 207 ? 34.786 -6.240 110.987 1.00 40.16 207 MET A N 1
ATOM 1631 C CA . MET A 1 207 ? 34.832 -6.299 109.530 1.00 39.80 207 MET A CA 1
ATOM 1632 C C . MET A 1 207 ? 36.224 -6.152 108.920 1.00 38.74 207 MET A C 1
ATOM 1633 O O . MET A 1 207 ? 36.562 -6.849 107.962 1.00 37.91 207 MET A O 1
ATOM 1638 N N . ILE A 1 208 ? 37.039 -5.259 109.468 1.00 37.21 208 ILE A N 1
ATOM 1639 C CA . ILE A 1 208 ? 38.370 -5.051 108.916 1.00 36.41 208 ILE A CA 1
ATOM 1640 C C . ILE A 1 208 ? 39.493 -5.807 109.614 1.00 37.40 208 ILE A C 1
ATOM 1641 O O . ILE A 1 208 ? 40.341 -6.410 108.959 1.00 37.41 208 ILE A O 1
ATOM 1646 N N . ASP A 1 209 ? 39.510 -5.763 110.941 1.00 39.37 209 ASP A N 1
ATOM 1647 C CA . ASP A 1 209 ? 40.560 -6.430 111.703 1.00 40.49 209 ASP A CA 1
ATOM 1648 C C . ASP A 1 209 ? 40.376 -7.935 111.804 1.00 42.73 209 ASP A C 1
ATOM 1649 O O . ASP A 1 209 ? 41.330 -8.696 111.650 1.00 41.91 209 ASP A O 1
ATOM 1654 N N . LEU A 1 210 ? 39.146 -8.356 112.069 1.00 43.81 210 LEU A N 1
ATOM 1655 C CA . LEU A 1 210 ? 38.844 -9.771 112.209 1.00 47.72 210 LEU A CA 1
ATOM 1656 C C . LEU A 1 210 ? 38.478 -10.414 110.874 1.00 49.75 210 LEU A C 1
ATOM 1657 O O . LEU A 1 210 ? 38.720 -11.604 110.663 1.00 50.62 210 LEU A O 1
ATOM 1662 N N . LYS A 1 211 ? 37.910 -9.614 109.973 1.00 51.73 211 LYS A N 1
ATOM 1663 C CA . LYS A 1 211 ? 37.489 -10.089 108.658 1.00 52.48 211 LYS A CA 1
ATOM 1664 C C . LYS A 1 211 ? 36.316 -11.050 108.815 1.00 52.87 211 LYS A C 1
ATOM 1665 O O . LYS A 1 211 ? 36.288 -12.123 108.214 1.00 53.10 211 LYS A O 1
ATOM 1671 N N . ILE A 1 212 ? 35.346 -10.643 109.629 1.00 53.26 212 ILE A N 1
ATOM 1672 C CA . ILE A 1 212 ? 34.160 -11.443 109.903 1.00 53.21 212 ILE A CA 1
ATOM 1673 C C . ILE A 1 212 ? 33.005 -11.074 108.980 1.00 53.63 212 ILE A C 1
ATOM 1674 O O . ILE A 1 212 ? 32.632 -9.906 108.874 1.00 54.67 212 ILE A O 1
ATOM 1679 N N . GLY A 1 213 ? 32.439 -12.085 108.326 1.00 53.46 213 GLY A N 1
ATOM 1680 C CA . GLY A 1 213 ? 31.338 -11.878 107.399 1.00 52.88 213 GLY A CA 1
ATOM 1681 C C . GLY A 1 213 ? 30.235 -10.944 107.857 1.00 52.92 213 GLY A C 1
ATOM 1682 O O . GLY A 1 213 ? 29.958 -10.830 109.047 1.00 53.09 213 GLY A O 1
ATOM 1683 N N . LYS A 1 214 ? 29.598 -10.285 106.894 1.00 53.83 214 LYS A N 1
ATOM 1684 C CA . LYS A 1 214 ? 28.517 -9.343 107.169 1.00 54.84 214 LYS A CA 1
ATOM 1685 C C . LYS A 1 214 ? 27.448 -9.950 108.066 1.00 55.31 214 LYS A C 1
ATOM 1686 O O . LYS A 1 214 ? 27.000 -9.321 109.023 1.00 55.09 214 LYS A O 1
ATOM 1692 N N . GLU A 1 215 ? 27.041 -11.175 107.747 1.00 55.63 215 GLU A N 1
ATOM 1693 C CA . GLU A 1 215 ? 26.016 -11.867 108.516 1.00 56.13 215 GLU A CA 1
ATOM 1694 C C . GLU A 1 215 ? 26.414 -12.110 109.968 1.00 55.57 215 GLU A C 1
ATOM 1695 O O . GLU A 1 215 ? 25.645 -11.820 110.885 1.00 54.95 215 GLU A O 1
ATOM 1701 N N . GLU A 1 216 ? 27.612 -12.642 110.180 1.00 55.54 216 GLU A N 1
ATOM 1702 C CA . GLU A 1 216 ? 28.075 -12.902 111.535 1.00 56.29 216 GLU A CA 1
ATOM 1703 C C . GLU A 1 216 ? 28.073 -11.607 112.342 1.00 56.16 216 GLU A C 1
ATOM 1704 O O . GLU A 1 216 ? 27.747 -11.611 113.527 1.00 55.60 216 GLU A O 1
ATOM 1710 N N . ILE A 1 217 ? 28.430 -10.500 111.691 1.00 55.31 217 ILE A N 1
ATOM 1711 C CA . ILE A 1 217 ? 28.477 -9.196 112.351 1.00 54.49 217 ILE A CA 1
ATOM 1712 C C . ILE A 1 217 ? 27.107 -8.765 112.866 1.00 54.14 217 ILE A C 1
ATOM 1713 O O . ILE A 1 217 ? 26.928 -8.508 114.058 1.00 54.51 217 ILE A O 1
ATOM 1718 N N . ALA A 1 218 ? 26.148 -8.675 111.952 1.00 53.74 218 ALA A N 1
ATOM 1719 C CA . ALA A 1 218 ? 24.795 -8.259 112.288 1.00 53.61 218 ALA A CA 1
ATOM 1720 C C . ALA A 1 218 ? 24.250 -9.007 113.498 1.00 53.68 218 ALA A C 1
ATOM 1721 O O . ALA A 1 218 ? 23.785 -8.393 114.459 1.00 52.88 218 ALA A O 1
ATOM 1723 N N . LYS A 1 219 ? 24.313 -10.333 113.452 1.00 53.97 219 LYS A N 1
ATOM 1724 C CA . LYS A 1 219 ? 23.813 -11.149 114.551 1.00 54.51 219 LYS A CA 1
ATOM 1725 C C . LYS A 1 219 ? 24.706 -11.074 115.780 1.00 53.96 219 LYS A C 1
ATOM 1726 O O . LYS A 1 219 ? 24.218 -10.868 116.890 1.00 53.83 219 LYS A O 1
ATOM 1732 N N . ASP A 1 220 ? 26.013 -11.240 115.584 1.00 54.32 220 ASP A N 1
ATOM 1733 C CA . ASP A 1 220 ? 26.961 -11.193 116.695 1.00 54.14 220 ASP A CA 1
ATOM 1734 C C . ASP A 1 220 ? 26.967 -9.822 117.365 1.00 54.34 220 ASP A C 1
ATOM 1735 O O . ASP A 1 220 ? 27.914 -9.474 118.074 1.00 55.11 220 ASP A O 1
ATOM 1740 N N . LEU A 1 221 ? 25.904 -9.051 117.142 1.00 53.33 221 LEU A N 1
ATOM 1741 C CA . LEU A 1 221 ? 25.772 -7.723 117.730 1.00 52.95 221 LEU A CA 1
ATOM 1742 C C . LEU A 1 221 ? 24.309 -7.293 117.794 1.00 52.13 221 LEU A C 1
ATOM 1743 O O . LEU A 1 221 ? 23.997 -6.184 118.231 1.00 52.16 221 LEU A O 1
ATOM 1748 N N . GLY A 1 222 ? 23.416 -8.177 117.357 1.00 50.98 222 GLY A N 1
ATOM 1749 C CA . GLY A 1 222 ? 21.995 -7.871 117.372 1.00 48.97 222 GLY A CA 1
ATOM 1750 C C . GLY A 1 222 ? 21.648 -6.566 116.678 1.00 47.69 222 GLY A C 1
ATOM 1751 O O . GLY A 1 222 ? 20.946 -5.724 117.239 1.00 47.48 222 GLY A O 1
ATOM 1752 N N . ILE A 1 223 ? 22.132 -6.398 115.453 1.00 47.36 223 ILE A N 1
ATOM 1753 C CA . ILE A 1 223 ? 21.874 -5.180 114.688 1.00 46.69 223 ILE A CA 1
ATOM 1754 C C . ILE A 1 223 ? 21.444 -5.489 113.259 1.00 46.41 223 ILE A C 1
ATOM 1755 O O . ILE A 1 223 ? 21.858 -6.488 112.676 1.00 46.22 223 ILE A O 1
ATOM 1760 N N . PRO A 1 224 ? 20.614 -4.617 112.671 1.00 47.26 224 PRO A N 1
ATOM 1761 C CA . PRO A 1 224 ? 20.132 -4.826 111.310 1.00 47.72 224 PRO A CA 1
ATOM 1762 C C . PRO A 1 224 ? 21.290 -4.982 110.321 1.00 48.53 224 PRO A C 1
ATOM 1763 O O . PRO A 1 224 ? 22.292 -4.284 110.376 1.00 47.79 224 PRO A O 1
ATOM 1767 N N . LEU A 1 225 ? 21.143 -5.973 109.422 1.00 48.68 225 LEU A N 1
ATOM 1768 C CA . LEU A 1 225 ? 22.171 -6.174 108.409 1.00 50.21 225 LEU A CA 1
ATOM 1769 C C . LEU A 1 225 ? 22.354 -4.917 107.557 1.00 50.75 225 LEU A C 1
ATOM 1770 O O . LEU A 1 225 ? 23.396 -4.675 106.960 1.00 50.37 225 LEU A O 1
ATOM 1775 N N . SER A 1 226 ? 21.270 -4.125 107.480 1.00 50.98 226 SER A N 1
ATOM 1776 C CA . SER A 1 226 ? 21.353 -2.864 106.754 1.00 52.06 226 SER A CA 1
ATOM 1777 C C . SER A 1 226 ? 22.472 -1.983 107.310 1.00 52.42 226 SER A C 1
ATOM 1778 O O . SER A 1 226 ? 23.321 -1.479 106.585 1.00 52.08 226 SER A O 1
ATOM 1781 N N . LEU A 1 227 ? 22.453 -1.805 108.626 1.00 52.91 227 LEU A N 1
ATOM 1782 C CA . LEU A 1 227 ? 23.449 -0.993 109.304 1.00 52.39 227 LEU A CA 1
ATOM 1783 C C . LEU A 1 227 ? 24.842 -1.510 108.966 1.00 52.17 227 LEU A C 1
ATOM 1784 O O . LEU A 1 227 ? 25.778 -0.731 108.794 1.00 51.75 227 LEU A O 1
ATOM 1789 N N . VAL A 1 228 ? 24.969 -2.829 108.860 1.00 51.54 228 VAL A N 1
ATOM 1790 C CA . VAL A 1 228 ? 26.250 -3.444 108.537 1.00 52.50 228 VAL A CA 1
ATOM 1791 C C . VAL A 1 228 ? 26.644 -3.182 107.083 1.00 53.24 228 VAL A C 1
ATOM 1792 O O . VAL A 1 228 ? 27.804 -2.887 106.795 1.00 52.76 228 VAL A O 1
ATOM 1796 N N . GLU A 1 229 ? 25.677 -3.292 106.174 1.00 53.99 229 GLU A N 1
ATOM 1797 C CA . GLU A 1 229 ? 25.932 -3.065 104.752 1.00 54.74 229 GLU A CA 1
ATOM 1798 C C . GLU A 1 229 ? 26.308 -1.600 104.550 1.00 54.28 229 GLU A C 1
ATOM 1799 O O . GLU A 1 229 ? 27.141 -1.267 103.705 1.00 53.54 229 GLU A O 1
ATOM 1805 N N . ARG A 1 230 ? 25.677 -0.735 105.337 1.00 53.50 230 ARG A N 1
ATOM 1806 C CA . ARG A 1 230 ? 25.916 0.692 105.291 1.00 52.79 230 ARG A CA 1
ATOM 1807 C C . ARG A 1 230 ? 27.389 0.984 105.531 1.00 51.51 230 ARG A C 1
ATOM 1808 O O . ARG A 1 230 ? 28.067 1.602 104.721 1.00 51.31 230 ARG A O 1
ATOM 1816 N N . VAL A 1 231 ? 27.867 0.520 106.681 1.00 48.76 231 VAL A N 1
ATOM 1817 C CA . VAL A 1 231 ? 29.255 0.704 107.077 1.00 47.53 231 VAL A CA 1
ATOM 1818 C C . VAL A 1 231 ? 30.195 0.199 105.988 1.00 46.92 231 VAL A C 1
ATOM 1819 O O . VAL A 1 231 ? 31.110 0.907 105.571 1.00 46.52 231 VAL A O 1
ATOM 1823 N N . GLU A 1 232 ? 29.958 -1.024 105.525 1.00 46.99 232 GLU A N 1
ATOM 1824 C CA . GLU A 1 232 ? 30.783 -1.627 104.484 1.00 47.88 232 GLU A CA 1
ATOM 1825 C C . GLU A 1 232 ? 30.809 -0.749 103.236 1.00 47.71 232 GLU A C 1
ATOM 1826 O O . GLU A 1 232 ? 31.792 -0.740 102.492 1.00 46.89 232 GLU A O 1
ATOM 1832 N N . GLU A 1 233 ? 29.722 -0.014 103.013 1.00 47.85 233 GLU A N 1
ATOM 1833 C CA . GLU A 1 233 ? 29.616 0.867 101.854 1.00 48.74 233 GLU A CA 1
ATOM 1834 C C . GLU A 1 233 ? 30.519 2.087 102.030 1.00 46.98 233 GLU A C 1
ATOM 1835 O O . GLU A 1 233 ? 31.233 2.480 101.107 1.00 46.96 233 GLU A O 1
ATOM 1841 N N . LEU A 1 234 ? 30.476 2.684 103.217 1.00 44.32 234 LEU A N 1
ATOM 1842 C CA . LEU A 1 234 ? 31.302 3.846 103.512 1.00 42.18 234 LEU A CA 1
ATOM 1843 C C . LEU A 1 234 ? 32.768 3.505 103.274 1.00 40.77 234 LEU A C 1
ATOM 1844 O O . LEU A 1 234 ? 33.531 4.330 102.773 1.00 40.93 234 LEU A O 1
ATOM 1849 N N . ILE A 1 235 ? 33.149 2.283 103.633 1.00 39.06 235 ILE A N 1
ATOM 1850 C CA . ILE A 1 235 ? 34.519 1.808 103.471 1.00 37.65 235 ILE A CA 1
ATOM 1851 C C . ILE A 1 235 ? 34.895 1.639 102.001 1.00 38.98 235 ILE A C 1
ATOM 1852 O O . ILE A 1 235 ? 35.981 2.032 101.580 1.00 38.90 235 ILE A O 1
ATOM 1857 N N . LYS A 1 236 ? 33.991 1.051 101.224 1.00 39.82 236 LYS A N 1
ATOM 1858 C CA . LYS A 1 236 ? 34.234 0.823 99.802 1.00 40.19 236 LYS A CA 1
ATOM 1859 C C . LYS A 1 236 ? 34.288 2.148 99.038 1.00 38.70 236 LYS A C 1
ATOM 1860 O O . LYS A 1 236 ? 35.188 2.373 98.227 1.00 38.74 236 LYS A O 1
ATOM 1866 N N . LYS A 1 237 ? 33.323 3.022 99.302 1.00 37.32 237 LYS A N 1
ATOM 1867 C CA . LYS A 1 237 ? 33.256 4.318 98.632 1.00 37.50 237 LYS A CA 1
ATOM 1868 C C . LYS A 1 237 ? 34.323 5.325 99.056 1.00 37.35 237 LYS A C 1
ATOM 1869 O O . LYS A 1 237 ? 34.366 6.439 98.530 1.00 38.28 237 LYS A O 1
ATOM 1875 N N . SER A 1 238 ? 35.181 4.944 99.999 1.00 35.61 238 SER A N 1
ATOM 1876 C CA . SER A 1 238 ? 36.227 5.846 100.470 1.00 34.43 238 SER A CA 1
ATOM 1877 C C . SER A 1 238 ? 37.607 5.235 100.291 1.00 34.69 238 SER A C 1
ATOM 1878 O O . SER A 1 238 ? 38.605 5.779 100.768 1.00 33.50 238 SER A O 1
ATOM 1881 N N . GLU A 1 239 ? 37.667 4.103 99.600 1.00 35.13 239 GLU A N 1
ATOM 1882 C CA . GLU A 1 239 ? 38.943 3.443 99.378 1.00 35.96 239 GLU A CA 1
ATOM 1883 C C . GLU A 1 239 ? 39.908 4.361 98.630 1.00 34.98 239 GLU A C 1
ATOM 1884 O O . GLU A 1 239 ? 41.125 4.277 98.809 1.00 33.42 239 GLU A O 1
ATOM 1890 N N . HIS A 1 240 ? 39.358 5.250 97.806 1.00 33.97 240 HIS A N 1
ATOM 1891 C CA . HIS A 1 240 ? 40.174 6.177 97.030 1.00 33.36 240 HIS A CA 1
ATOM 1892 C C . HIS A 1 240 ? 40.865 7.212 97.914 1.00 32.64 240 HIS A C 1
ATOM 1893 O O . HIS A 1 240 ? 41.780 7.896 97.465 1.00 32.95 240 HIS A O 1
ATOM 1900 N N . LYS A 1 241 ? 40.434 7.318 99.170 1.00 32.36 241 LYS A N 1
ATOM 1901 C CA . LYS A 1 241 ? 41.040 8.260 100.108 1.00 31.59 241 LYS A CA 1
ATOM 1902 C C . LYS A 1 241 ? 42.167 7.629 100.921 1.00 31.30 241 LYS A C 1
ATOM 1903 O O . LYS A 1 241 ? 42.843 8.318 101.676 1.00 31.52 241 LYS A O 1
ATOM 1909 N N . ARG A 1 242 ? 42.369 6.324 100.777 1.00 31.82 242 ARG A N 1
ATOM 1910 C CA . ARG A 1 242 ? 43.418 5.651 101.536 1.00 32.07 242 ARG A CA 1
ATOM 1911 C C . ARG A 1 242 ? 44.555 5.136 100.659 1.00 33.40 242 ARG A C 1
ATOM 1912 O O . ARG A 1 242 ? 45.150 4.093 100.931 1.00 35.70 242 ARG A O 1
ATOM 1920 N N . ARG A 1 243 ? 44.860 5.885 99.607 1.00 33.57 243 ARG A N 1
ATOM 1921 C CA . ARG A 1 243 ? 45.937 5.522 98.701 1.00 35.47 243 ARG A CA 1
ATOM 1922 C C . ARG A 1 243 ? 46.382 6.754 97.924 1.00 34.82 243 ARG A C 1
ATOM 1923 O O . ARG A 1 243 ? 45.592 7.674 97.701 1.00 34.59 243 ARG A O 1
ATOM 1931 N N . LEU A 1 244 ? 47.651 6.784 97.533 1.00 32.95 244 LEU A N 1
ATOM 1932 C CA . LEU A 1 244 ? 48.166 7.907 96.764 1.00 32.43 244 LEU A CA 1
ATOM 1933 C C . LEU A 1 244 ? 47.620 7.778 95.341 1.00 31.59 244 LEU A C 1
ATOM 1934 O O . LEU A 1 244 ? 47.199 6.699 94.932 1.00 32.42 244 LEU A O 1
ATOM 1939 N N . PRO A 1 245 ? 47.619 8.878 94.569 1.00 30.44 245 PRO A N 1
ATOM 1940 C CA . PRO A 1 245 ? 47.113 8.863 93.191 1.00 29.77 245 PRO A CA 1
ATOM 1941 C C . PRO A 1 245 ? 47.684 7.728 92.349 1.00 28.83 245 PRO A C 1
ATOM 1942 O O . PRO A 1 245 ? 48.896 7.564 92.256 1.00 28.45 245 PRO A O 1
ATOM 1946 N N . ILE A 1 246 ? 46.804 6.953 91.730 1.00 28.54 246 ILE A N 1
ATOM 1947 C CA . ILE A 1 246 ? 47.241 5.842 90.887 1.00 29.53 246 ILE A CA 1
ATOM 1948 C C . ILE A 1 246 ? 47.142 6.184 89.399 1.00 28.31 246 ILE A C 1
ATOM 1949 O O . ILE A 1 246 ? 46.430 7.108 89.000 1.00 26.81 246 ILE A O 1
ATOM 1954 N N . GLY A 1 247 ? 47.874 5.429 88.591 1.00 27.31 247 GLY A N 1
ATOM 1955 C CA . GLY A 1 247 ? 47.864 5.617 87.154 1.00 28.46 247 GLY A CA 1
ATOM 1956 C C . GLY A 1 247 ? 47.934 4.247 86.505 1.00 30.19 247 GLY A C 1
ATOM 1957 O O . GLY A 1 247 ? 47.934 3.242 87.221 1.00 30.16 247 GLY A O 1
ATOM 1958 N N . PRO A 1 248 ? 47.994 4.162 85.162 1.00 32.05 248 PRO A N 1
ATOM 1959 C CA . PRO A 1 248 ? 48.073 2.918 84.399 1.00 32.54 248 PRO A CA 1
ATOM 1960 C C . PRO A 1 248 ? 49.462 2.273 84.488 1.00 34.64 248 PRO A C 1
ATOM 1961 O O . PRO A 1 248 ? 50.482 2.944 84.573 1.00 35.46 248 PRO A O 1
ATOM 1965 N N . SER A 1 249 ? 49.531 0.943 84.426 1.00 36.14 249 SER A N 1
ATOM 1966 C CA . SER A 1 249 ? 50.805 0.217 84.413 1.00 37.39 249 SER A CA 1
ATOM 1967 C C . SER A 1 249 ? 51.132 -0.125 82.963 1.00 37.78 249 SER A C 1
ATOM 1968 O O . SER A 1 249 ? 50.249 -0.094 82.105 1.00 37.91 249 SER A O 1
ATOM 1971 N N . PHE A 1 250 ? 52.387 -0.469 82.687 1.00 37.69 250 PHE A N 1
ATOM 1972 C CA . PHE A 1 250 ? 52.786 -0.787 81.319 1.00 40.24 250 PHE A CA 1
ATOM 1973 C C . PHE A 1 250 ? 53.740 -1.981 81.240 1.00 43.01 250 PHE A C 1
ATOM 1974 O O . PHE A 1 250 ? 54.445 -2.162 80.240 1.00 43.04 250 PHE A O 1
ATOM 1982 N N . GLU A 1 251 ? 53.753 -2.796 82.289 1.00 45.43 251 GLU A N 1
ATOM 1983 C CA . GLU A 1 251 ? 54.639 -3.952 82.343 1.00 48.06 251 GLU A CA 1
ATOM 1984 C C . GLU A 1 251 ? 54.551 -4.840 81.109 1.00 48.11 251 GLU A C 1
ATOM 1985 O O . GLU A 1 251 ? 55.569 -5.137 80.488 1.00 48.09 251 GLU A O 1
ATOM 1991 N N . ASP A 1 252 ? 53.339 -5.256 80.752 1.00 49.34 252 ASP A N 1
ATOM 1992 C CA . ASP A 1 252 ? 53.154 -6.136 79.606 1.00 50.43 252 ASP A CA 1
ATOM 1993 C C . ASP A 1 252 ? 53.344 -5.397 78.278 1.00 51.28 252 ASP A C 1
ATOM 1994 O O . ASP A 1 252 ? 53.128 -5.934 77.199 1.00 50.61 252 ASP A O 1
ATOM 1999 N N . LEU A 1 253 ? 53.725 -4.107 78.384 1.00 52.07 253 LEU A N 1
ATOM 2000 C CA . LEU A 1 253 ? 53.987 -3.334 77.174 1.00 52.91 253 LEU A CA 1
ATOM 2001 C C . LEU A 1 253 ? 55.484 -3.074 76.974 1.00 54.04 253 LEU A C 1
ATOM 2002 O O . LEU A 1 253 ? 55.910 -2.425 76.028 1.00 53.84 253 LEU A O 1
ATOM 2007 N N . ILE A 1 254 ? 56.288 -3.570 77.934 1.00 56.15 254 ILE A N 1
ATOM 2008 C CA . ILE A 1 254 ? 57.730 -3.422 77.795 1.00 58.50 254 ILE A CA 1
ATOM 2009 C C . ILE A 1 254 ? 58.262 -4.266 76.633 1.00 60.09 254 ILE A C 1
ATOM 2010 O O . ILE A 1 254 ? 57.746 -5.331 76.319 1.00 60.20 254 ILE A O 1
ATOM 2015 N N . VAL A 1 255 ? 59.306 -3.805 75.954 1.00 62.26 255 VAL A N 1
ATOM 2016 C CA . VAL A 1 255 ? 59.851 -4.536 74.817 1.00 63.97 255 VAL A CA 1
ATOM 2017 C C . VAL A 1 255 ? 61.356 -4.768 74.929 1.00 65.00 255 VAL A C 1
ATOM 2018 O O . VAL A 1 255 ? 62.046 -4.111 75.712 1.00 65.11 255 VAL A O 1
ATOM 2022 N N . GLY A 1 256 ? 61.850 -5.717 74.141 1.00 66.23 256 GLY A N 1
ATOM 2023 C CA . GLY A 1 256 ? 63.265 -6.035 74.133 1.00 66.85 256 GLY A CA 1
ATOM 2024 C C . GLY A 1 256 ? 63.571 -7.064 73.062 1.00 67.52 256 GLY A C 1
ATOM 2025 O O . GLY A 1 256 ? 64.160 -6.691 72.024 1.00 67.62 256 GLY A O 1
ATOM 2026 N N . MET B 1 1 ? 68.369 1.518 78.580 1.00 54.55 1 MET B N 1
ATOM 2027 C CA . MET B 1 1 ? 67.077 1.998 79.149 1.00 53.74 1 MET B CA 1
ATOM 2028 C C . MET B 1 1 ? 65.946 1.082 78.703 1.00 53.41 1 MET B C 1
ATOM 2029 O O . MET B 1 1 ? 66.076 0.357 77.719 1.00 53.15 1 MET B O 1
ATOM 2034 N N . ARG B 1 2 ? 64.841 1.123 79.439 1.00 52.98 2 ARG B N 1
ATOM 2035 C CA . ARG B 1 2 ? 63.669 0.312 79.137 1.00 52.36 2 ARG B CA 1
ATOM 2036 C C . ARG B 1 2 ? 63.092 0.687 77.775 1.00 52.25 2 ARG B C 1
ATOM 2037 O O . ARG B 1 2 ? 63.187 1.835 77.343 1.00 52.46 2 ARG B O 1
ATOM 2045 N N . ILE B 1 3 ? 62.500 -0.290 77.099 1.00 52.23 3 ILE B N 1
ATOM 2046 C CA . ILE B 1 3 ? 61.898 -0.056 75.793 1.00 52.67 3 ILE B CA 1
ATOM 2047 C C . ILE B 1 3 ? 60.401 -0.302 75.891 1.00 51.59 3 ILE B C 1
ATOM 2048 O O . ILE B 1 3 ? 59.966 -1.417 76.159 1.00 52.64 3 ILE B O 1
ATOM 2053 N N . LEU B 1 4 ? 59.615 0.747 75.679 1.00 51.39 4 LEU B N 1
ATOM 2054 C CA . LEU B 1 4 ? 58.166 0.634 75.759 1.00 50.15 4 LEU B CA 1
ATOM 2055 C C . LEU B 1 4 ? 57.507 0.655 74.391 1.00 49.60 4 LEU B C 1
ATOM 2056 O O . LEU B 1 4 ? 58.086 1.131 73.415 1.00 48.22 4 LEU B O 1
ATOM 2061 N N . ASP B 1 5 ? 56.291 0.125 74.330 1.00 49.04 5 ASP B N 1
ATOM 2062 C CA . ASP B 1 5 ? 55.522 0.113 73.094 1.00 49.17 5 ASP B CA 1
ATOM 2063 C C . ASP B 1 5 ? 54.638 1.359 73.166 1.00 48.40 5 ASP B C 1
ATOM 2064 O O . ASP B 1 5 ? 53.463 1.289 73.530 1.00 48.97 5 ASP B O 1
ATOM 2069 N N . TYR B 1 6 ? 55.236 2.498 72.824 1.00 47.62 6 TYR B N 1
ATOM 2070 C CA . TYR B 1 6 ? 54.571 3.794 72.862 1.00 46.67 6 TYR B CA 1
ATOM 2071 C C . TYR B 1 6 ? 53.161 3.842 72.303 1.00 46.10 6 TYR B C 1
ATOM 2072 O O . TYR B 1 6 ? 52.249 4.339 72.968 1.00 46.30 6 TYR B O 1
ATOM 2081 N N . ASP B 1 7 ? 52.972 3.337 71.089 1.00 44.41 7 ASP B N 1
ATOM 2082 C CA . ASP B 1 7 ? 51.643 3.345 70.492 1.00 42.88 7 ASP B CA 1
ATOM 2083 C C . ASP B 1 7 ? 50.621 2.681 71.408 1.00 41.28 7 ASP B C 1
ATOM 2084 O O . ASP B 1 7 ? 49.477 3.110 71.472 1.00 41.75 7 ASP B O 1
ATOM 2089 N N . LYS B 1 8 ? 51.042 1.643 72.125 1.00 40.59 8 LYS B N 1
ATOM 2090 C CA . LYS B 1 8 ? 50.149 0.921 73.030 1.00 38.92 8 LYS B CA 1
ATOM 2091 C C . LYS B 1 8 ? 50.039 1.573 74.409 1.00 37.01 8 LYS B C 1
ATOM 2092 O O . LYS B 1 8 ? 49.003 1.481 75.069 1.00 33.06 8 LYS B O 1
ATOM 2098 N N . VAL B 1 9 ? 51.115 2.220 74.844 1.00 36.25 9 VAL B N 1
ATOM 2099 C CA . VAL B 1 9 ? 51.107 2.913 76.127 1.00 36.25 9 VAL B CA 1
ATOM 2100 C C . VAL B 1 9 ? 50.055 4.015 76.017 1.00 35.58 9 VAL B C 1
ATOM 2101 O O . VAL B 1 9 ? 49.161 4.129 76.856 1.00 37.16 9 VAL B O 1
ATOM 2105 N N . ILE B 1 10 ? 50.163 4.814 74.961 1.00 34.23 10 ILE B N 1
ATOM 2106 C CA . ILE B 1 10 ? 49.216 5.896 74.713 1.00 34.81 10 ILE B CA 1
ATOM 2107 C C . ILE B 1 10 ? 47.795 5.346 74.698 1.00 33.68 10 ILE B C 1
ATOM 2108 O O . ILE B 1 10 ? 46.884 5.905 75.314 1.00 34.17 10 ILE B O 1
ATOM 2113 N N . GLU B 1 11 ? 47.607 4.244 73.985 1.00 32.49 11 GLU B N 1
ATOM 2114 C CA . GLU B 1 11 ? 46.292 3.638 73.890 1.00 31.24 11 GLU B CA 1
ATOM 2115 C C . GLU B 1 11 ? 45.778 3.268 75.276 1.00 30.68 11 GLU B C 1
ATOM 2116 O O . GLU B 1 11 ? 44.605 3.482 75.584 1.00 30.75 11 GLU B O 1
ATOM 2122 N N . ARG B 1 12 ? 46.655 2.727 76.117 1.00 30.00 12 ARG B N 1
ATOM 2123 C CA . ARG B 1 12 ? 46.240 2.340 77.462 1.00 31.56 12 ARG B CA 1
ATOM 2124 C C . ARG B 1 12 ? 45.908 3.563 78.311 1.00 29.69 12 ARG B C 1
ATOM 2125 O O . ARG B 1 12 ? 44.949 3.544 79.082 1.00 30.18 12 ARG B O 1
ATOM 2133 N N . ILE B 1 13 ? 46.698 4.623 78.169 1.00 30.02 13 ILE B N 1
ATOM 2134 C CA . ILE B 1 13 ? 46.448 5.837 78.939 1.00 29.18 13 ILE B CA 1
ATOM 2135 C C . ILE B 1 13 ? 45.093 6.427 78.557 1.00 29.65 13 ILE B C 1
ATOM 2136 O O . ILE B 1 13 ? 44.300 6.782 79.431 1.00 28.83 13 ILE B O 1
ATOM 2141 N N . LEU B 1 14 ? 44.815 6.503 77.255 1.00 31.39 14 LEU B N 1
ATOM 2142 C CA . LEU B 1 14 ? 43.539 7.034 76.790 1.00 32.20 14 LEU B CA 1
ATOM 2143 C C . LEU B 1 14 ? 42.383 6.222 77.359 1.00 32.93 14 LEU B C 1
ATOM 2144 O O . LEU B 1 14 ? 41.370 6.785 77.782 1.00 35.00 14 LEU B O 1
ATOM 2149 N N . GLU B 1 15 ? 42.526 4.898 77.368 1.00 32.70 15 GLU B N 1
ATOM 2150 C CA . GLU B 1 15 ? 41.471 4.040 77.900 1.00 31.10 15 GLU B CA 1
ATOM 2151 C C . GLU B 1 15 ? 41.309 4.294 79.394 1.00 29.63 15 GLU B C 1
ATOM 2152 O O . GLU B 1 15 ? 40.193 4.305 79.917 1.00 27.94 15 GLU B O 1
ATOM 2158 N N . PHE B 1 16 ? 42.432 4.480 80.080 1.00 28.22 16 PHE B N 1
ATOM 2159 C CA . PHE B 1 16 ? 42.410 4.736 81.515 1.00 28.19 16 PHE B CA 1
ATOM 2160 C C . PHE B 1 16 ? 41.622 6.016 81.790 1.00 26.70 16 PHE B C 1
ATOM 2161 O O . PHE B 1 16 ? 40.779 6.058 82.685 1.00 26.36 16 PHE B O 1
ATOM 2169 N N . ILE B 1 17 ? 41.888 7.055 81.005 1.00 26.66 17 ILE B N 1
ATOM 2170 C CA . ILE B 1 17 ? 41.198 8.326 81.185 1.00 28.03 17 ILE B CA 1
ATOM 2171 C C . ILE B 1 17 ? 39.703 8.235 80.856 1.00 29.18 17 ILE B C 1
ATOM 2172 O O . ILE B 1 17 ? 38.875 8.773 81.592 1.00 28.03 17 ILE B O 1
ATOM 2177 N N . ARG B 1 18 ? 39.359 7.545 79.768 1.00 30.96 18 ARG B N 1
ATOM 2178 C CA . ARG B 1 18 ? 37.957 7.391 79.373 1.00 33.73 18 ARG B CA 1
ATOM 2179 C C . ARG B 1 18 ? 37.171 6.671 80.462 1.00 33.72 18 ARG B C 1
ATOM 2180 O O . ARG B 1 18 ? 35.971 6.875 80.616 1.00 34.30 18 ARG B O 1
ATOM 2188 N N . GLU B 1 19 ? 37.866 5.828 81.214 1.00 34.59 19 GLU B N 1
ATOM 2189 C CA . GLU B 1 19 ? 37.262 5.048 82.285 1.00 36.00 19 GLU B CA 1
ATOM 2190 C C . GLU B 1 19 ? 37.113 5.816 83.595 1.00 35.63 19 GLU B C 1
ATOM 2191 O O . GLU B 1 19 ? 36.072 5.748 84.247 1.00 35.62 19 GLU B O 1
ATOM 2197 N N . LYS B 1 20 ? 38.155 6.545 83.979 1.00 34.08 20 LYS B N 1
ATOM 2198 C CA . LYS B 1 20 ? 38.140 7.292 85.230 1.00 34.24 20 LYS B CA 1
ATOM 2199 C C . LYS B 1 20 ? 37.451 8.659 85.179 1.00 34.45 20 LYS B C 1
ATOM 2200 O O . LYS B 1 20 ? 36.860 9.096 86.171 1.00 33.18 20 LYS B O 1
ATOM 2206 N N . GLY B 1 21 ? 37.523 9.333 84.034 1.00 35.42 21 GLY B N 1
ATOM 2207 C CA . GLY B 1 21 ? 36.925 10.655 83.938 1.00 35.93 21 GLY B CA 1
ATOM 2208 C C . GLY B 1 21 ? 35.867 10.883 82.876 1.00 35.64 21 GLY B C 1
ATOM 2209 O O . GLY B 1 21 ? 35.947 11.847 82.109 1.00 34.86 21 GLY B O 1
ATOM 2210 N N . ASN B 1 22 ? 34.861 10.017 82.840 1.00 35.38 22 ASN B N 1
ATOM 2211 C CA . ASN B 1 22 ? 33.792 10.150 81.860 1.00 35.12 22 ASN B CA 1
ATOM 2212 C C . ASN B 1 22 ? 32.956 11.393 82.132 1.00 33.66 22 ASN B C 1
ATOM 2213 O O . ASN B 1 22 ? 32.393 11.979 81.210 1.00 33.63 22 ASN B O 1
ATOM 2218 N N . ASN B 1 23 ? 32.887 11.795 83.398 1.00 32.88 23 ASN B N 1
ATOM 2219 C CA . ASN B 1 23 ? 32.114 12.966 83.789 1.00 31.60 23 ASN B CA 1
ATOM 2220 C C . ASN B 1 23 ? 32.899 14.281 83.705 1.00 29.97 23 ASN B C 1
ATOM 2221 O O . ASN B 1 23 ? 32.488 15.295 84.275 1.00 29.33 23 ASN B O 1
ATOM 2226 N N . GLY B 1 24 ? 34.021 14.266 82.991 1.00 26.48 24 GLY B N 1
ATOM 2227 C CA . GLY B 1 24 ? 34.819 15.473 82.860 1.00 24.88 24 GLY B CA 1
ATOM 2228 C C . GLY B 1 24 ? 35.986 15.524 83.826 1.00 22.24 24 GLY B C 1
ATOM 2229 O O . GLY B 1 24 ? 35.971 14.875 84.873 1.00 20.78 24 GLY B O 1
ATOM 2230 N N . VAL B 1 25 ? 36.997 16.314 83.484 1.00 21.42 25 VAL B N 1
ATOM 2231 C CA . VAL B 1 25 ? 38.187 16.429 84.318 1.00 18.94 25 VAL B CA 1
ATOM 2232 C C . VAL B 1 25 ? 38.689 17.866 84.411 1.00 19.72 25 VAL B C 1
ATOM 2233 O O . VAL B 1 25 ? 38.388 18.699 83.555 1.00 21.19 25 VAL B O 1
ATOM 2237 N N . VAL B 1 26 ? 39.459 18.141 85.461 1.00 18.83 26 VAL B N 1
ATOM 2238 C CA . VAL B 1 26 ? 40.062 19.456 85.680 1.00 18.50 26 VAL B CA 1
ATOM 2239 C C . VAL B 1 26 ? 41.563 19.171 85.772 1.00 18.25 26 VAL B C 1
ATOM 2240 O O . VAL B 1 26 ? 41.993 18.269 86.504 1.00 17.52 26 VAL B O 1
ATOM 2244 N N . ILE B 1 27 ? 42.356 19.917 85.015 1.00 18.75 27 ILE B N 1
ATOM 2245 C CA . ILE B 1 27 ? 43.802 19.720 84.991 1.00 17.85 27 ILE B CA 1
ATOM 2246 C C . ILE B 1 27 ? 44.537 21.038 85.194 1.00 18.48 27 ILE B C 1
ATOM 2247 O O . ILE B 1 27 ? 44.123 22.073 84.665 1.00 18.88 27 ILE B O 1
ATOM 2252 N N . GLY B 1 28 ? 45.628 20.990 85.951 1.00 18.00 28 GLY B N 1
ATOM 2253 C CA . GLY B 1 28 ? 46.431 22.177 86.179 1.00 17.38 28 GLY B CA 1
ATOM 2254 C C . GLY B 1 28 ? 47.414 22.266 85.024 1.00 19.94 28 GLY B C 1
ATOM 2255 O O . GLY B 1 28 ? 48.243 21.386 84.852 1.00 17.28 28 GLY B O 1
ATOM 2256 N N . ILE B 1 29 ? 47.310 23.307 84.206 1.00 22.04 29 ILE B N 1
ATOM 2257 C CA . ILE B 1 29 ? 48.231 23.462 83.090 1.00 22.23 29 ILE B CA 1
ATOM 2258 C C . ILE B 1 29 ? 49.228 24.589 83.373 1.00 24.75 29 ILE B C 1
ATOM 2259 O O . ILE B 1 29 ? 48.867 25.726 83.642 1.00 24.33 29 ILE B O 1
ATOM 2264 N N . SER B 1 30 ? 50.528 24.233 83.349 1.00 26.11 30 SER B N 1
ATOM 2265 C CA . SER B 1 30 ? 51.528 25.201 83.788 1.00 28.95 30 SER B CA 1
ATOM 2266 C C . SER B 1 30 ? 52.504 25.603 82.681 1.00 30.09 30 SER B C 1
ATOM 2267 O O . SER B 1 30 ? 53.437 26.360 82.893 1.00 31.54 30 SER B O 1
ATOM 2270 N N . GLY B 1 31 ? 52.293 25.047 81.475 1.00 30.11 31 GLY B N 1
ATOM 2271 C CA . GLY B 1 31 ? 53.202 25.386 80.383 1.00 31.16 31 GLY B CA 1
ATOM 2272 C C . GLY B 1 31 ? 54.442 24.482 80.370 1.00 32.55 31 GLY B C 1
ATOM 2273 O O . GLY B 1 31 ? 55.425 24.733 79.685 1.00 34.08 31 GLY B O 1
ATOM 2274 N N . GLY B 1 32 ? 54.388 23.422 81.204 1.00 31.86 32 GLY B N 1
ATOM 2275 C CA . GLY B 1 32 ? 55.442 22.410 81.174 1.00 30.82 32 GLY B CA 1
ATOM 2276 C C . GLY B 1 32 ? 54.995 21.187 80.365 1.00 29.41 32 GLY B C 1
ATOM 2277 O O . GLY B 1 32 ? 53.844 21.057 79.978 1.00 29.29 32 GLY B O 1
ATOM 2278 N N . VAL B 1 33 ? 55.956 20.282 80.077 1.00 30.10 33 VAL B N 1
ATOM 2279 C CA . VAL B 1 33 ? 55.636 19.163 79.188 1.00 28.97 33 VAL B CA 1
ATOM 2280 C C . VAL B 1 33 ? 54.729 18.112 79.844 1.00 28.40 33 VAL B C 1
ATOM 2281 O O . VAL B 1 33 ? 53.893 17.487 79.203 1.00 29.45 33 VAL B O 1
ATOM 2285 N N . ASP B 1 34 ? 54.851 17.881 81.146 1.00 29.36 34 ASP B N 1
ATOM 2286 C CA . ASP B 1 34 ? 53.999 16.870 81.779 1.00 28.26 34 ASP B CA 1
ATOM 2287 C C . ASP B 1 34 ? 52.528 17.269 81.758 1.00 26.63 34 ASP B C 1
ATOM 2288 O O . ASP B 1 34 ? 51.684 16.519 81.252 1.00 26.00 34 ASP B O 1
ATOM 2293 N N . SER B 1 35 ? 52.210 18.447 82.294 1.00 23.72 35 SER B N 1
ATOM 2294 C CA . SER B 1 35 ? 50.817 18.884 82.313 1.00 21.41 35 SER B CA 1
ATOM 2295 C C . SER B 1 35 ? 50.302 19.017 80.881 1.00 20.07 35 SER B C 1
ATOM 2296 O O . SER B 1 35 ? 49.140 18.732 80.602 1.00 21.17 35 SER B O 1
ATOM 2299 N N . ALA B 1 36 ? 51.169 19.431 79.966 1.00 21.56 36 ALA B N 1
ATOM 2300 C CA . ALA B 1 36 ? 50.771 19.548 78.564 1.00 23.19 36 ALA B CA 1
ATOM 2301 C C . ALA B 1 36 ? 50.406 18.157 78.036 1.00 24.75 36 ALA B C 1
ATOM 2302 O O . ALA B 1 36 ? 49.356 17.969 77.421 1.00 26.22 36 ALA B O 1
ATOM 2304 N N . THR B 1 37 ? 51.271 17.180 78.295 1.00 25.78 37 THR B N 1
ATOM 2305 C CA . THR B 1 37 ? 51.032 15.806 77.849 1.00 26.54 37 THR B CA 1
ATOM 2306 C C . THR B 1 37 ? 49.734 15.224 78.404 1.00 25.20 37 THR B C 1
ATOM 2307 O O . THR B 1 37 ? 48.975 14.578 77.680 1.00 26.64 37 THR B O 1
ATOM 2311 N N . VAL B 1 38 ? 49.476 15.450 79.687 1.00 23.83 38 VAL B N 1
ATOM 2312 C CA . VAL B 1 38 ? 48.255 14.943 80.287 1.00 21.72 38 VAL B CA 1
ATOM 2313 C C . VAL B 1 38 ? 47.057 15.650 79.673 1.00 21.29 38 VAL B C 1
ATOM 2314 O O . VAL B 1 38 ? 46.025 15.028 79.444 1.00 22.75 38 VAL B O 1
ATOM 2318 N N . ALA B 1 39 ? 47.199 16.946 79.396 1.00 22.51 39 ALA B N 1
ATOM 2319 C CA . ALA B 1 39 ? 46.116 17.724 78.789 1.00 23.06 39 ALA B CA 1
ATOM 2320 C C . ALA B 1 39 ? 45.806 17.176 77.391 1.00 22.91 39 ALA B C 1
ATOM 2321 O O . ALA B 1 39 ? 44.643 17.004 77.024 1.00 23.44 39 ALA B O 1
ATOM 2323 N N . TYR B 1 40 ? 46.849 16.902 76.616 1.00 24.33 40 TYR B N 1
ATOM 2324 C CA . TYR B 1 40 ? 46.667 16.344 75.275 1.00 26.24 40 TYR B CA 1
ATOM 2325 C C . TYR B 1 40 ? 46.009 14.969 75.336 1.00 26.16 40 TYR B C 1
ATOM 2326 O O . TYR B 1 40 ? 45.065 14.691 74.600 1.00 27.60 40 TYR B O 1
ATOM 2335 N N . LEU B 1 41 ? 46.504 14.111 76.219 1.00 26.28 41 LEU B N 1
ATOM 2336 C CA . LEU B 1 41 ? 45.942 12.772 76.356 1.00 27.14 41 LEU B CA 1
ATOM 2337 C C . LEU B 1 41 ? 44.479 12.826 76.810 1.00 26.35 41 LEU B C 1
ATOM 2338 O O . LEU B 1 41 ? 43.632 12.093 76.299 1.00 27.45 41 LEU B O 1
ATOM 2343 N N . ALA B 1 42 ? 44.184 13.696 77.770 1.00 25.14 42 ALA B N 1
ATOM 2344 C CA . ALA B 1 42 ? 42.825 13.819 78.289 1.00 22.39 42 ALA B CA 1
ATOM 2345 C C . ALA B 1 42 ? 41.863 14.323 77.228 1.00 22.52 42 ALA B C 1
ATOM 2346 O O . ALA B 1 42 ? 40.735 13.851 77.122 1.00 22.16 42 ALA B O 1
ATOM 2348 N N . THR B 1 43 ? 42.320 15.293 76.446 1.00 24.06 43 THR B N 1
ATOM 2349 C CA . THR B 1 43 ? 41.506 15.883 75.394 1.00 26.42 43 THR B CA 1
ATOM 2350 C C . THR B 1 43 ? 41.203 14.852 74.315 1.00 28.32 43 THR B C 1
ATOM 2351 O O . THR B 1 43 ? 40.056 14.684 73.899 1.00 28.84 43 THR B O 1
ATOM 2355 N N . LYS B 1 44 ? 42.238 14.149 73.875 1.00 29.60 44 LYS B N 1
ATOM 2356 C CA . LYS B 1 44 ? 42.067 13.134 72.844 1.00 31.59 44 LYS B CA 1
ATOM 2357 C C . LYS B 1 44 ? 41.184 11.996 73.349 1.00 31.16 44 LYS B C 1
ATOM 2358 O O . LYS B 1 44 ? 40.469 11.367 72.575 1.00 32.03 44 LYS B O 1
ATOM 2364 N N . ALA B 1 45 ? 41.209 11.762 74.658 1.00 30.36 45 ALA B N 1
ATOM 2365 C CA . ALA B 1 45 ? 40.438 10.673 75.252 1.00 30.79 45 ALA B CA 1
ATOM 2366 C C . ALA B 1 45 ? 38.983 10.961 75.597 1.00 31.99 45 ALA B C 1
ATOM 2367 O O . ALA B 1 45 ? 38.129 10.072 75.490 1.00 31.01 45 ALA B O 1
ATOM 2369 N N . LEU B 1 46 ? 38.694 12.194 76.003 1.00 31.13 46 LEU B N 1
ATOM 2370 C CA . LEU B 1 46 ? 37.345 12.552 76.421 1.00 31.60 46 LEU B CA 1
ATOM 2371 C C . LEU B 1 46 ? 36.645 13.611 75.580 1.00 30.93 46 LEU B C 1
ATOM 2372 O O . LEU B 1 46 ? 35.432 13.778 75.677 1.00 31.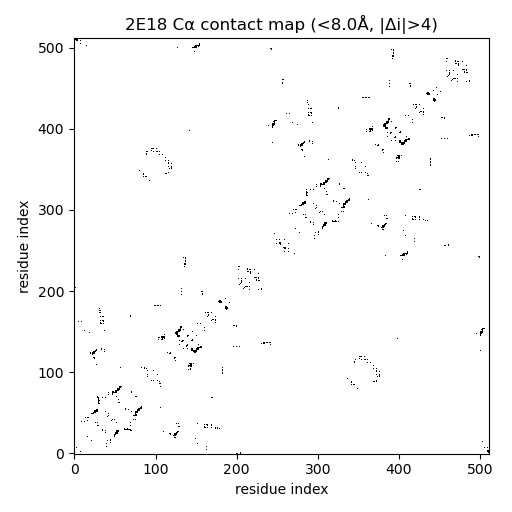47 46 LEU B O 1
ATOM 2377 N N . GLY B 1 47 ? 37.408 14.326 74.766 1.00 30.97 47 GLY B N 1
ATOM 2378 C CA . GLY B 1 47 ? 36.829 15.388 73.968 1.00 31.29 47 GLY B CA 1
ATOM 2379 C C . GLY B 1 47 ? 37.135 16.671 74.716 1.00 30.97 47 GLY B C 1
ATOM 2380 O O . GLY B 1 47 ? 37.116 16.689 75.950 1.00 30.71 47 GLY B O 1
ATOM 2381 N N . LYS B 1 48 ? 37.415 17.744 73.987 1.00 29.86 48 LYS B N 1
ATOM 2382 C CA . LYS B 1 48 ? 37.758 19.010 74.624 1.00 29.03 48 LYS B CA 1
ATOM 2383 C C . LYS B 1 48 ? 36.692 19.621 75.536 1.00 28.50 48 LYS B C 1
ATOM 2384 O O . LYS B 1 48 ? 37.017 20.422 76.414 1.00 27.73 48 LYS B O 1
ATOM 2390 N N . GLU B 1 49 ? 35.430 19.238 75.358 1.00 26.90 49 GLU B N 1
ATOM 2391 C CA . GLU B 1 49 ? 34.373 19.792 76.199 1.00 27.49 49 GLU B CA 1
ATOM 2392 C C . GLU B 1 49 ? 34.335 19.156 77.588 1.00 25.37 49 GLU B C 1
ATOM 2393 O O . GLU B 1 49 ? 33.569 19.573 78.451 1.00 24.10 49 GLU B O 1
ATOM 2399 N N . LYS B 1 50 ? 35.170 18.148 77.804 1.00 25.59 50 LYS B N 1
ATOM 2400 C CA . LYS B 1 50 ? 35.225 17.479 79.099 1.00 24.22 50 LYS B CA 1
ATOM 2401 C C . LYS B 1 50 ? 36.523 17.802 79.839 1.00 22.01 50 LYS B C 1
ATOM 2402 O O . LYS B 1 50 ? 36.779 17.271 80.919 1.00 23.63 50 LYS B O 1
ATOM 2408 N N . VAL B 1 51 ? 37.336 18.680 79.261 1.00 20.84 51 VAL B N 1
ATOM 2409 C CA . VAL B 1 51 ? 38.609 19.056 79.872 1.00 19.17 51 VAL B CA 1
ATOM 2410 C C . VAL B 1 51 ? 38.682 20.545 80.248 1.00 19.06 51 VAL B C 1
ATOM 2411 O O . VAL B 1 51 ? 38.605 21.420 79.386 1.00 17.64 51 VAL B O 1
ATOM 2415 N N . LEU B 1 52 ? 38.808 20.833 81.539 1.00 18.47 52 LEU B N 1
ATOM 2416 C CA . LEU B 1 52 ? 38.930 22.217 81.982 1.00 17.35 52 LEU B CA 1
ATOM 2417 C C . LEU B 1 52 ? 40.362 22.394 82.468 1.00 17.86 52 LEU B C 1
ATOM 2418 O O . LEU B 1 52 ? 40.859 21.621 83.293 1.00 19.04 52 LEU B O 1
ATOM 2423 N N . GLY B 1 53 ? 41.039 23.390 81.914 1.00 18.03 53 GLY B N 1
ATOM 2424 C CA . GLY B 1 53 ? 42.410 23.641 82.292 1.00 19.14 53 GLY B CA 1
ATOM 2425 C C . GLY B 1 53 ? 42.560 24.897 83.125 1.00 18.97 53 GLY B C 1
ATOM 2426 O O . GLY B 1 53 ? 42.116 25.970 82.726 1.00 18.08 53 GLY B O 1
ATOM 2427 N N . LEU B 1 54 ? 43.175 24.766 84.295 1.00 18.96 54 LEU B N 1
ATOM 2428 C CA . LEU B 1 54 ? 43.403 25.928 85.138 1.00 18.44 54 LEU B CA 1
ATOM 2429 C C . LEU B 1 54 ? 44.867 26.308 84.995 1.00 19.18 54 LEU B C 1
ATOM 2430 O O . LEU B 1 54 ? 45.759 25.474 85.193 1.00 20.41 54 LEU B O 1
ATOM 2435 N N . ILE B 1 55 ? 45.109 27.555 84.601 1.00 18.55 55 ILE B N 1
ATOM 2436 C CA . ILE B 1 55 ? 46.468 28.070 84.452 1.00 18.99 55 ILE B CA 1
ATOM 2437 C C . ILE B 1 55 ? 46.596 28.972 85.679 1.00 18.74 55 ILE B C 1
ATOM 2438 O O . ILE B 1 55 ? 45.882 29.967 85.801 1.00 17.33 55 ILE B O 1
ATOM 2443 N N . MET B 1 56 ? 47.490 28.606 86.596 1.00 19.96 56 MET B N 1
ATOM 2444 C CA . MET B 1 56 ? 47.611 29.339 87.860 1.00 19.25 56 MET B CA 1
ATOM 2445 C C . MET B 1 56 ? 49.023 29.896 88.135 1.00 19.50 56 MET B C 1
ATOM 2446 O O . MET B 1 56 ? 49.805 29.332 88.890 1.00 19.03 56 MET B O 1
ATOM 2451 N N . PRO B 1 57 ? 49.357 31.040 87.500 1.00 20.65 57 PRO B N 1
ATOM 2452 C CA . PRO B 1 57 ? 50.673 31.644 87.668 1.00 19.46 57 PRO B CA 1
ATOM 2453 C C . PRO B 1 57 ? 50.822 32.397 88.997 1.00 19.89 57 PRO B C 1
ATOM 2454 O O . PRO B 1 57 ? 49.889 32.968 89.552 1.00 19.12 57 PRO B O 1
ATOM 2458 N N . TYR B 1 58 ? 52.060 32.328 89.529 1.00 21.78 58 TYR B N 1
ATOM 2459 C CA . TYR B 1 58 ? 52.466 33.227 90.604 1.00 24.63 58 TYR B CA 1
ATOM 2460 C C . TYR B 1 58 ? 53.370 34.311 90.015 1.00 27.13 58 TYR B C 1
ATOM 2461 O O . TYR B 1 58 ? 53.245 35.496 90.291 1.00 27.27 58 TYR B O 1
ATOM 2470 N N . PHE B 1 59 ? 54.330 33.835 89.194 1.00 28.38 59 PHE B N 1
ATOM 2471 C CA . PHE B 1 59 ? 55.174 34.744 88.423 1.00 32.35 59 PHE B CA 1
ATOM 2472 C C . PHE B 1 59 ? 54.526 35.086 87.075 1.00 35.17 59 PHE B C 1
ATOM 2473 O O . PHE B 1 59 ? 53.739 34.330 86.520 1.00 37.52 59 PHE B O 1
ATOM 2481 N N . GLU B 1 60 ? 54.960 36.212 86.523 1.00 40.18 60 GLU B N 1
ATOM 2482 C CA . GLU B 1 60 ? 54.524 36.661 85.206 1.00 42.77 60 GLU B CA 1
ATOM 2483 C C . GLU B 1 60 ? 55.692 36.428 84.254 1.00 44.54 60 GLU B C 1
ATOM 2484 O O . GLU B 1 60 ? 56.556 37.293 84.085 1.00 43.91 60 GLU B O 1
ATOM 2490 N N . ASN B 1 61 ? 55.719 35.252 83.637 1.00 45.39 61 ASN B N 1
ATOM 2491 C CA . ASN B 1 61 ? 56.828 34.946 82.729 1.00 46.87 61 ASN B CA 1
ATOM 2492 C C . ASN B 1 61 ? 56.368 34.225 81.451 1.00 48.07 61 ASN B C 1
ATOM 2493 O O . ASN B 1 61 ? 55.191 34.185 81.118 1.00 48.68 61 ASN B O 1
ATOM 2498 N N . LYS B 1 62 ? 57.341 33.694 80.713 1.00 49.75 62 LYS B N 1
ATOM 2499 C CA . LYS B 1 62 ? 57.080 33.013 79.445 1.00 51.07 62 LYS B CA 1
ATOM 2500 C C . LYS B 1 62 ? 56.210 31.794 79.726 1.00 50.84 62 LYS B C 1
ATOM 2501 O O . LYS B 1 62 ? 55.355 31.416 78.924 1.00 50.33 62 LYS B O 1
ATOM 2507 N N . ASP B 1 63 ? 56.445 31.193 80.886 1.00 50.43 63 ASP B N 1
ATOM 2508 C CA . ASP B 1 63 ? 55.716 30.017 81.333 1.00 48.70 63 ASP B CA 1
ATOM 2509 C C . ASP B 1 63 ? 54.214 30.137 81.054 1.00 46.30 63 ASP B C 1
ATOM 2510 O O . ASP B 1 63 ? 53.605 29.236 80.474 1.00 44.02 63 ASP B O 1
ATOM 2515 N N . VAL B 1 64 ? 53.622 31.256 81.460 1.00 42.94 64 VAL B N 1
ATOM 2516 C CA . VAL B 1 64 ? 52.194 31.477 81.256 1.00 40.36 64 VAL B CA 1
ATOM 2517 C C . VAL B 1 64 ? 51.836 31.436 79.775 1.00 39.22 64 VAL B C 1
ATOM 2518 O O . VAL B 1 64 ? 50.730 31.033 79.404 1.00 37.00 64 VAL B O 1
ATOM 2522 N N . GLU B 1 65 ? 52.778 31.858 78.935 1.00 38.69 65 GLU B N 1
ATOM 2523 C CA . GLU B 1 65 ? 52.575 31.871 77.493 1.00 37.75 65 GLU B CA 1
ATOM 2524 C C . GLU B 1 65 ? 52.372 30.459 76.962 1.00 35.07 65 GLU B C 1
ATOM 2525 O O . GLU B 1 65 ? 51.405 30.188 76.253 1.00 34.64 65 GLU B O 1
ATOM 2531 N N . ASP B 1 66 ? 53.285 29.560 77.310 1.00 34.21 66 ASP B N 1
ATOM 2532 C CA . ASP B 1 66 ? 53.190 28.177 76.851 1.00 33.18 66 ASP B CA 1
ATOM 2533 C C . ASP B 1 66 ? 51.920 27.505 77.352 1.00 32.35 66 ASP B C 1
ATOM 2534 O O . ASP B 1 66 ? 51.316 26.699 76.644 1.00 30.67 66 ASP B O 1
ATOM 2539 N N . ALA B 1 67 ? 51.516 27.837 78.575 1.00 30.48 67 ALA B N 1
ATOM 2540 C CA . ALA B 1 67 ? 50.301 27.262 79.146 1.00 30.48 67 ALA B CA 1
ATOM 2541 C C . ALA B 1 67 ? 49.086 27.629 78.280 1.00 30.34 67 ALA B C 1
ATOM 2542 O O . ALA B 1 67 ? 48.264 26.774 77.942 1.00 29.93 67 ALA B O 1
ATOM 2544 N N . LYS B 1 68 ? 48.987 28.903 77.914 1.00 30.83 68 LYS B N 1
ATOM 2545 C CA . LYS B 1 68 ? 47.878 29.388 77.094 1.00 32.34 68 LYS B CA 1
ATOM 2546 C C . LYS B 1 68 ? 47.858 28.711 75.723 1.00 30.15 68 LYS B C 1
ATOM 2547 O O . LYS B 1 68 ? 46.797 28.362 75.210 1.00 30.82 68 LYS B O 1
ATOM 2553 N N . LEU B 1 69 ? 49.034 28.543 75.130 1.00 29.88 69 LEU B N 1
ATOM 2554 C CA . LEU B 1 69 ? 49.159 27.911 73.820 1.00 31.07 69 LEU B CA 1
ATOM 2555 C C . LEU B 1 69 ? 48.555 26.516 73.862 1.00 30.39 69 LEU B C 1
ATOM 2556 O O . LEU B 1 69 ? 47.741 26.152 73.011 1.00 31.07 69 LEU B O 1
ATOM 2561 N N . VAL B 1 70 ? 48.964 25.738 74.861 1.00 29.37 70 VAL B N 1
ATOM 2562 C CA . VAL B 1 70 ? 48.458 24.385 75.036 1.00 26.85 70 VAL B CA 1
ATOM 2563 C C . VAL B 1 70 ? 46.932 24.417 75.105 1.00 27.98 70 VAL B C 1
ATOM 2564 O O . VAL B 1 70 ? 46.254 23.622 74.459 1.00 28.73 70 VAL B O 1
ATOM 2568 N N . ALA B 1 71 ? 46.395 25.346 75.889 1.00 27.32 71 ALA B N 1
ATOM 2569 C CA . ALA B 1 71 ? 44.947 25.468 76.026 1.00 27.53 71 ALA B CA 1
ATOM 2570 C C . ALA B 1 71 ? 44.314 25.925 74.714 1.00 28.39 71 ALA B C 1
ATOM 2571 O O . ALA B 1 71 ? 43.215 25.498 74.373 1.00 29.24 71 ALA B O 1
ATOM 2573 N N . GLU B 1 72 ? 45.008 26.793 73.982 1.00 30.23 72 GLU B N 1
ATOM 2574 C CA . GLU B 1 72 ? 44.491 27.294 72.705 1.00 33.77 72 GLU B CA 1
ATOM 2575 C C . GLU B 1 72 ? 44.434 26.211 71.627 1.00 33.88 72 GLU B C 1
ATOM 2576 O O . GLU B 1 72 ? 43.437 26.090 70.914 1.00 33.24 72 GLU B O 1
ATOM 2582 N N . LYS B 1 73 ? 45.510 25.437 71.509 1.00 34.40 73 LYS B N 1
ATOM 2583 C CA . LYS B 1 73 ? 45.585 24.368 70.513 1.00 35.66 73 LYS B CA 1
ATOM 2584 C C . LYS B 1 73 ? 44.533 23.291 70.730 1.00 34.27 73 LYS B C 1
ATOM 2585 O O . LYS B 1 73 ? 43.971 22.760 69.774 1.00 35.48 73 LYS B O 1
ATOM 2591 N N . LEU B 1 74 ? 44.268 22.977 71.993 1.00 32.11 74 LEU B N 1
ATOM 2592 C CA . LEU B 1 74 ? 43.308 21.945 72.346 1.00 30.82 74 LEU B CA 1
ATOM 2593 C C . LEU B 1 74 ? 41.861 22.404 72.246 1.00 30.36 74 LEU B C 1
ATOM 2594 O O . LEU B 1 74 ? 40.964 21.597 72.003 1.00 29.92 74 LEU B O 1
ATOM 2599 N N . GLY B 1 75 ? 41.631 23.699 72.441 1.00 29.40 75 GLY B N 1
ATOM 2600 C CA . GLY B 1 75 ? 40.279 24.216 72.360 1.00 26.32 75 GLY B CA 1
ATOM 2601 C C . GLY B 1 75 ? 39.456 23.860 73.583 1.00 25.18 75 GLY B C 1
ATOM 2602 O O . GLY B 1 75 ? 38.225 23.903 73.552 1.00 25.93 75 GLY B O 1
ATOM 2603 N N . ILE B 1 76 ? 40.140 23.498 74.662 1.00 22.78 76 ILE B N 1
ATOM 2604 C CA . ILE B 1 76 ? 39.472 23.151 75.908 1.00 22.63 76 ILE B CA 1
ATOM 2605 C C . ILE B 1 76 ? 39.105 24.441 76.631 1.00 21.49 76 ILE B C 1
ATOM 2606 O O . ILE B 1 76 ? 39.645 25.510 76.328 1.00 20.05 76 ILE B O 1
ATOM 2611 N N . GLY B 1 77 ? 38.187 24.347 77.583 1.00 18.12 77 GLY B N 1
ATOM 2612 C CA . GLY B 1 77 ? 37.850 25.534 78.337 1.00 20.38 77 GLY B CA 1
ATOM 2613 C C . GLY B 1 77 ? 39.055 25.772 79.232 1.00 21.49 77 GLY B C 1
ATOM 2614 O O . GLY B 1 77 ? 39.762 24.817 79.579 1.00 19.64 77 GLY B O 1
ATOM 2615 N N . TYR B 1 78 ? 39.337 27.021 79.580 1.00 19.39 78 TYR B N 1
ATOM 2616 C CA . TYR B 1 78 ? 40.455 27.275 80.473 1.00 21.00 78 TYR B CA 1
ATOM 2617 C C . TYR B 1 78 ? 40.255 28.559 81.250 1.00 19.92 78 TYR B C 1
ATOM 2618 O O . TYR B 1 78 ? 39.504 29.438 80.843 1.00 17.38 78 TYR B O 1
ATOM 2627 N N . LYS B 1 79 ? 40.936 28.654 82.382 1.00 19.78 79 LYS B N 1
ATOM 2628 C CA . LYS B 1 79 ? 40.801 29.809 83.255 1.00 20.18 79 LYS B CA 1
ATOM 2629 C C . LYS B 1 79 ? 42.174 30.162 83.801 1.00 19.62 79 LYS B C 1
ATOM 2630 O O . LYS B 1 79 ? 42.894 29.281 84.271 1.00 17.93 79 LYS B O 1
ATOM 2636 N N . VAL B 1 80 ? 42.540 31.440 83.715 1.00 17.11 80 VAL B N 1
ATOM 2637 C CA . VAL B 1 80 ? 43.817 31.896 84.236 1.00 17.74 80 VAL B CA 1
ATOM 2638 C C . VAL B 1 80 ? 43.537 32.505 85.605 1.00 19.16 80 VAL B C 1
ATOM 2639 O O . VAL B 1 80 ? 42.760 33.456 85.725 1.00 21.03 80 VAL B O 1
ATOM 2643 N N . ILE B 1 81 ? 44.168 31.948 86.633 1.00 18.90 81 ILE B N 1
ATOM 2644 C CA . ILE B 1 81 ? 43.974 32.405 88.006 1.00 17.66 81 ILE B CA 1
ATOM 2645 C C . ILE B 1 81 ? 45.305 32.847 88.609 1.00 19.70 81 ILE B C 1
ATOM 2646 O O . ILE B 1 81 ? 46.213 32.042 88.781 1.00 19.96 81 ILE B O 1
ATOM 2651 N N . ASN B 1 82 ? 45.429 34.136 88.898 1.00 18.41 82 ASN B N 1
ATOM 2652 C CA . ASN B 1 82 ? 46.647 34.645 89.508 1.00 19.14 82 ASN B CA 1
ATOM 2653 C C . ASN B 1 82 ? 46.604 34.206 90.970 1.00 17.13 82 ASN B C 1
ATOM 2654 O O . ASN B 1 82 ? 45.725 34.637 91.712 1.00 17.18 82 ASN B O 1
ATOM 2659 N N . ILE B 1 83 ? 47.536 33.351 91.385 1.00 15.25 83 ILE B N 1
ATOM 2660 C CA . ILE B 1 83 ? 47.538 32.874 92.767 1.00 16.74 83 ILE B CA 1
ATOM 2661 C C . ILE B 1 83 ? 48.419 33.644 93.760 1.00 16.83 83 ILE B C 1
ATOM 2662 O O . ILE B 1 83 ? 48.425 33.335 94.957 1.00 15.09 83 ILE B O 1
ATOM 2667 N N . LYS B 1 84 ? 49.140 34.655 93.281 1.00 17.86 84 LYS B N 1
ATOM 2668 C CA . LYS B 1 84 ? 50.026 35.434 94.152 1.00 19.08 84 LYS B CA 1
ATOM 2669 C C . LYS B 1 84 ? 49.330 36.085 95.352 1.00 17.26 84 LYS B C 1
ATOM 2670 O O . LYS B 1 84 ? 49.849 36.059 96.466 1.00 16.21 84 LYS B O 1
ATOM 2676 N N . PRO B 1 85 ? 48.159 36.706 95.134 1.00 18.25 85 PRO B N 1
ATOM 2677 C CA . PRO B 1 85 ? 47.474 37.329 96.270 1.00 17.56 85 PRO B CA 1
ATOM 2678 C C . PRO B 1 85 ? 47.195 36.318 97.384 1.00 16.78 85 PRO B C 1
ATOM 2679 O O . PRO B 1 85 ? 47.394 36.617 98.559 1.00 15.62 85 PRO B O 1
ATOM 2683 N N . ILE B 1 86 ? 46.740 35.122 97.019 1.00 16.05 86 ILE B N 1
ATOM 2684 C CA . ILE B 1 86 ? 46.449 34.097 98.022 1.00 14.20 86 ILE B CA 1
ATOM 2685 C C . ILE B 1 86 ? 47.729 33.549 98.648 1.00 13.27 86 ILE B C 1
ATOM 2686 O O . ILE B 1 86 ? 47.798 33.363 99.866 1.00 14.48 86 ILE B O 1
ATOM 2691 N N . VAL B 1 87 ? 48.741 33.296 97.825 1.00 9.76 87 VAL B N 1
ATOM 2692 C CA . VAL B 1 87 ? 50.005 32.781 98.335 1.00 11.39 87 VAL B CA 1
ATOM 2693 C C . VAL B 1 87 ? 50.641 33.798 99.291 1.00 14.60 87 VAL B C 1
ATOM 2694 O O . VAL B 1 87 ? 51.120 33.437 100.371 1.00 15.22 87 VAL B O 1
ATOM 2698 N N . ASP B 1 88 ? 50.636 35.069 98.908 1.00 15.05 88 ASP B N 1
ATOM 2699 C CA . ASP B 1 88 ? 51.219 36.089 99.764 1.00 20.30 88 ASP B CA 1
ATOM 2700 C C . ASP B 1 88 ? 50.437 36.253 101.065 1.00 19.60 88 ASP B C 1
ATOM 2701 O O . ASP B 1 88 ? 51.009 36.609 102.095 1.00 21.64 88 ASP B O 1
ATOM 2706 N N . SER B 1 89 ? 49.135 35.986 101.031 1.00 18.41 89 SER B N 1
ATOM 2707 C CA . SER B 1 89 ? 48.338 36.094 102.247 1.00 18.13 89 SER B CA 1
ATOM 2708 C C . SER B 1 89 ? 48.741 35.001 103.242 1.00 18.47 89 SER B C 1
ATOM 2709 O O . SER B 1 89 ? 48.766 35.234 104.459 1.00 18.11 89 SER B O 1
ATOM 2712 N N . PHE B 1 90 ? 49.049 33.809 102.729 1.00 17.22 90 PHE B N 1
ATOM 2713 C CA . PHE B 1 90 ? 49.486 32.696 103.581 1.00 16.31 90 PHE B CA 1
ATOM 2714 C C . PHE B 1 90 ? 50.779 33.144 104.260 1.00 16.97 90 PHE B C 1
ATOM 2715 O O . PHE B 1 90 ? 50.948 32.999 105.472 1.00 17.20 90 PHE B O 1
ATOM 2723 N N . VAL B 1 91 ? 51.692 33.676 103.456 1.00 18.18 91 VAL B N 1
ATOM 2724 C CA . VAL B 1 91 ? 52.973 34.160 103.954 1.00 19.69 91 VAL B CA 1
ATOM 2725 C C . VAL B 1 91 ? 52.774 35.261 105.003 1.00 18.69 91 VAL B C 1
ATOM 2726 O O . VAL B 1 91 ? 53.464 35.275 106.018 1.00 20.06 91 VAL B O 1
ATOM 2730 N N . GLU B 1 92 ? 51.838 36.181 104.753 1.00 17.25 92 GLU B N 1
ATOM 2731 C CA . GLU B 1 92 ? 51.562 37.272 105.692 1.00 18.60 92 GLU B CA 1
ATOM 2732 C C . GLU B 1 92 ? 51.064 36.748 107.028 1.00 16.95 92 GLU B C 1
ATOM 2733 O O . GLU B 1 92 ? 51.419 37.279 108.082 1.00 17.74 92 GLU B O 1
ATOM 2739 N N . ASN B 1 93 ? 50.243 35.706 106.983 1.00 14.20 93 ASN B N 1
ATOM 2740 C CA . ASN B 1 93 ? 49.728 35.105 108.200 1.00 17.86 93 ASN B CA 1
ATOM 2741 C C . ASN B 1 93 ? 50.867 34.348 108.885 1.00 17.91 93 ASN B C 1
ATOM 2742 O O . ASN B 1 93 ? 50.938 34.298 110.109 1.00 19.28 93 ASN B O 1
ATOM 2747 N N . LEU B 1 94 ? 51.771 33.782 108.094 1.00 17.20 94 LEU B N 1
ATOM 2748 C CA . LEU B 1 94 ? 52.901 33.040 108.653 1.00 18.09 94 LEU B CA 1
ATOM 2749 C C . LEU B 1 94 ? 53.728 33.926 109.593 1.00 17.23 94 LEU B C 1
ATOM 2750 O O . LEU B 1 94 ? 54.067 33.518 110.701 1.00 19.29 94 LEU B O 1
ATOM 2755 N N . GLU B 1 95 ? 54.051 35.131 109.134 1.00 19.28 95 GLU B N 1
ATOM 2756 C CA . GLU B 1 95 ? 54.822 36.101 109.915 1.00 21.25 95 GLU B CA 1
ATOM 2757 C C . GLU B 1 95 ? 56.187 35.579 110.319 1.00 22.06 95 GLU B C 1
ATOM 2758 O O . GLU B 1 95 ? 56.732 35.947 111.357 1.00 23.40 95 GLU B O 1
ATOM 2764 N N . LEU B 1 96 ? 56.723 34.698 109.493 1.00 19.85 96 LEU B N 1
ATOM 2765 C CA . LEU B 1 96 ? 58.029 34.123 109.727 1.00 19.72 96 LEU B CA 1
ATOM 2766 C C . LEU B 1 96 ? 58.670 34.059 108.365 1.00 18.88 96 LEU B C 1
ATOM 2767 O O . LEU B 1 96 ? 58.009 34.269 107.330 1.00 14.80 96 LEU B O 1
ATOM 2772 N N . ASN B 1 97 ? 59.963 33.772 108.369 1.00 17.96 97 ASN B N 1
ATOM 2773 C CA . ASN B 1 97 ? 60.702 33.621 107.143 1.00 17.78 97 ASN B CA 1
ATOM 2774 C C . ASN B 1 97 ? 60.340 32.295 106.517 1.00 16.55 97 ASN B C 1
ATOM 2775 O O . ASN B 1 97 ? 59.940 31.351 107.185 1.00 17.22 97 ASN B O 1
ATOM 2780 N N . LEU B 1 98 ? 60.484 32.196 105.205 1.00 17.81 98 LEU B N 1
ATOM 2781 C CA . LEU B 1 98 ? 60.207 30.955 104.492 1.00 20.78 98 LEU B CA 1
ATOM 2782 C C . LEU B 1 98 ? 61.174 30.942 103.314 1.00 20.68 98 LEU B C 1
ATOM 2783 O O . LEU B 1 98 ? 61.252 31.921 102.572 1.00 20.93 98 LEU B O 1
ATOM 2788 N N . ASP B 1 99 ? 61.933 29.867 103.142 1.00 21.76 99 ASP B N 1
ATOM 2789 C CA . ASP B 1 99 ? 62.854 29.854 102.011 1.00 23.59 99 ASP B CA 1
ATOM 2790 C C . ASP B 1 99 ? 62.067 29.640 100.720 1.00 23.52 99 ASP B C 1
ATOM 2791 O O . ASP B 1 99 ? 60.848 29.430 100.752 1.00 20.64 99 ASP B O 1
ATOM 2796 N N . ARG B 1 100 ? 62.749 29.704 99.583 1.00 24.07 100 ARG B N 1
ATOM 2797 C CA . ARG B 1 100 ? 62.058 29.556 98.310 1.00 24.95 100 ARG B CA 1
ATOM 2798 C C . ARG B 1 100 ? 61.314 28.239 98.133 1.00 23.52 100 ARG B C 1
ATOM 2799 O O . ARG B 1 100 ? 60.239 28.219 97.534 1.00 23.09 100 ARG B O 1
ATOM 2807 N N . LYS B 1 101 ? 61.856 27.146 98.662 1.00 22.89 101 LYS B N 1
ATOM 2808 C CA . LYS B 1 101 ? 61.179 25.856 98.534 1.00 23.94 101 LYS B CA 1
ATOM 2809 C C . LYS B 1 101 ? 59.887 25.834 99.357 1.00 22.65 101 LYS B C 1
ATOM 2810 O O . LYS B 1 101 ? 58.876 25.271 98.926 1.00 21.29 101 LYS B O 1
ATOM 2816 N N . GLY B 1 102 ? 59.925 26.435 100.543 1.00 19.33 102 GLY B N 1
ATOM 2817 C CA . GLY B 1 102 ? 58.738 26.482 101.376 1.00 17.96 102 GLY B CA 1
ATOM 2818 C C . GLY B 1 102 ? 57.661 27.295 100.676 1.00 17.99 102 GLY B C 1
ATOM 2819 O O . GLY B 1 102 ? 56.494 26.913 100.663 1.00 18.82 102 GLY B O 1
ATOM 2820 N N . LEU B 1 103 ? 58.066 28.419 100.088 1.00 17.71 103 LEU B N 1
ATOM 2821 C CA . LEU B 1 103 ? 57.152 29.304 99.369 1.00 18.17 103 LEU B CA 1
ATOM 2822 C C . LEU B 1 103 ? 56.627 28.579 98.135 1.00 17.43 103 LEU B C 1
ATOM 2823 O O . LEU B 1 103 ? 55.459 28.703 97.777 1.00 16.34 103 LEU B O 1
ATOM 2828 N N . GLY B 1 104 ? 57.506 27.829 97.480 1.00 17.17 104 GLY B N 1
ATOM 2829 C CA . GLY B 1 104 ? 57.097 27.072 96.307 1.00 17.27 104 GLY B CA 1
ATOM 2830 C C . GLY B 1 104 ? 56.047 26.041 96.687 1.00 16.33 104 GLY B C 1
ATOM 2831 O O . GLY B 1 104 ? 55.154 25.736 95.900 1.00 16.33 104 GLY B O 1
ATOM 2832 N N . ASN B 1 105 ? 56.151 25.499 97.899 1.00 16.87 105 ASN B N 1
ATOM 2833 C CA . ASN B 1 105 ? 55.180 24.516 98.355 1.00 17.18 105 ASN B CA 1
ATOM 2834 C C . ASN B 1 105 ? 53.817 25.161 98.596 1.00 16.73 105 ASN B C 1
ATOM 2835 O O . ASN B 1 105 ? 52.771 24.559 98.390 1.00 16.34 105 ASN B O 1
ATOM 2840 N N . ILE B 1 106 ? 53.797 26.410 99.057 1.00 16.62 106 ILE B N 1
ATOM 2841 C CA . ILE B 1 106 ? 52.518 27.081 99.277 1.00 15.00 106 ILE B CA 1
ATOM 2842 C C . ILE B 1 106 ? 51.844 27.257 97.917 1.00 13.10 106 ILE B C 1
ATOM 2843 O O . ILE B 1 106 ? 50.636 27.074 97.783 1.00 14.88 106 ILE B O 1
ATOM 2848 N N . MET B 1 107 ? 52.638 27.592 96.909 1.00 15.41 107 MET B N 1
ATOM 2849 C CA . MET B 1 107 ? 52.124 27.777 95.549 1.00 15.86 107 MET B CA 1
ATOM 2850 C C . MET B 1 107 ? 51.465 26.501 95.032 1.00 16.26 107 MET B C 1
ATOM 2851 O O . MET B 1 107 ? 50.327 26.517 94.551 1.00 16.11 107 MET B O 1
ATOM 2856 N N . SER B 1 108 ? 52.202 25.400 95.129 1.00 14.94 108 SER B N 1
ATOM 2857 C CA . SER B 1 108 ? 51.733 24.100 94.662 1.00 16.84 108 SER B CA 1
ATOM 2858 C C . SER B 1 108 ? 50.466 23.658 95.406 1.00 16.09 108 SER B C 1
ATOM 2859 O O . SER B 1 108 ? 49.510 23.176 94.792 1.00 15.84 108 SER B O 1
ATOM 2862 N N . ARG B 1 109 ? 50.453 23.820 96.727 1.00 13.89 109 ARG B N 1
ATOM 2863 C CA . ARG B 1 109 ? 49.284 23.426 97.497 1.00 13.91 109 ARG B CA 1
ATOM 2864 C C . ARG B 1 109 ? 48.087 24.323 97.190 1.00 14.30 109 ARG B C 1
ATOM 2865 O O . ARG B 1 109 ? 46.955 23.846 97.127 1.00 14.96 109 ARG B O 1
ATOM 2873 N N . THR B 1 110 ? 48.337 25.616 96.977 1.00 14.39 110 THR B N 1
ATOM 2874 C CA . THR B 1 110 ? 47.264 26.558 96.634 1.00 13.65 110 THR B CA 1
ATOM 2875 C C . THR B 1 110 ? 46.629 26.138 95.289 1.00 14.56 110 THR B C 1
ATOM 2876 O O . THR B 1 110 ? 45.415 26.228 95.098 1.00 12.16 110 THR B O 1
ATOM 2880 N N . ARG B 1 111 ? 47.454 25.679 94.355 1.00 13.39 111 ARG B N 1
ATOM 2881 C CA . ARG B 1 111 ? 46.924 25.236 93.076 1.00 14.70 111 ARG B CA 1
ATOM 2882 C C . ARG B 1 111 ? 46.070 23.979 93.301 1.00 13.99 111 ARG B C 1
ATOM 2883 O O . ARG B 1 111 ? 45.014 23.821 92.691 1.00 14.82 111 ARG B O 1
ATOM 2891 N N . MET B 1 112 ? 46.510 23.106 94.204 1.00 13.25 112 MET B N 1
ATOM 2892 C CA . MET B 1 112 ? 45.756 21.886 94.494 1.00 13.10 112 MET B CA 1
ATOM 2893 C C . MET B 1 112 ? 44.354 22.253 94.966 1.00 14.28 112 MET B C 1
ATOM 2894 O O . MET B 1 112 ? 43.369 21.683 94.498 1.00 13.34 112 MET B O 1
ATOM 2899 N N . ILE B 1 113 ? 44.266 23.216 95.883 1.00 14.48 113 ILE B N 1
ATOM 2900 C CA . ILE B 1 113 ? 42.974 23.657 96.402 1.00 15.24 113 ILE B CA 1
ATOM 2901 C C . ILE B 1 113 ? 42.081 24.207 95.296 1.00 15.84 113 ILE B C 1
ATOM 2902 O O . ILE B 1 113 ? 40.884 23.913 95.257 1.00 16.69 113 ILE B O 1
ATOM 2907 N N . MET B 1 114 ? 42.666 25.018 94.414 1.00 16.19 114 MET B N 1
ATOM 2908 C CA . MET B 1 114 ? 41.949 25.602 93.286 1.00 16.48 114 MET B CA 1
ATOM 2909 C C . MET B 1 114 ? 41.405 24.489 92.398 1.00 15.01 114 MET B C 1
ATOM 2910 O O . MET B 1 114 ? 40.237 24.498 92.018 1.00 14.43 114 MET B O 1
ATOM 2915 N N . LEU B 1 115 ? 42.267 23.536 92.066 1.00 14.16 115 LEU B N 1
ATOM 2916 C CA . LEU B 1 115 ? 41.877 22.414 91.211 1.00 15.60 115 LEU B CA 1
ATOM 2917 C C . LEU B 1 115 ? 40.697 21.625 91.775 1.00 15.01 115 LEU B C 1
ATOM 2918 O O . LEU B 1 115 ? 39.739 21.337 91.052 1.00 16.24 115 LEU B O 1
ATOM 2923 N N . TYR B 1 116 ? 40.760 21.285 93.062 1.00 16.67 116 TYR B N 1
ATOM 2924 C CA . TYR B 1 116 ? 39.678 20.540 93.708 1.00 18.33 116 TYR B CA 1
ATOM 2925 C C . TYR B 1 116 ? 38.412 21.365 93.916 1.00 18.69 116 TYR B C 1
ATOM 2926 O O . TYR B 1 116 ? 37.310 20.816 93.935 1.00 17.59 116 TYR B O 1
ATOM 2935 N N . ALA B 1 117 ? 38.559 22.679 94.073 1.00 18.02 117 ALA B N 1
ATOM 2936 C CA . ALA B 1 117 ? 37.393 23.535 94.255 1.00 16.78 117 ALA B CA 1
ATOM 2937 C C . ALA B 1 117 ? 36.570 23.514 92.963 1.00 16.86 117 ALA B C 1
ATOM 2938 O O . ALA B 1 117 ? 35.344 23.402 93.002 1.00 15.05 117 ALA B O 1
ATOM 2940 N N . HIS B 1 118 ? 37.244 23.635 91.819 1.00 15.55 118 HIS B N 1
ATOM 2941 C CA . HIS B 1 118 ? 36.547 23.590 90.527 1.00 15.63 118 HIS B CA 1
ATOM 2942 C C . HIS B 1 118 ? 35.992 22.193 90.254 1.00 17.44 118 HIS B C 1
ATOM 2943 O O . HIS B 1 118 ? 34.859 22.002 89.825 1.00 15.95 118 HIS B O 1
ATOM 2950 N N . ALA B 1 119 ? 36.857 21.181 90.482 1.00 18.40 119 ALA B N 1
ATOM 2951 C CA . ALA B 1 119 ? 36.415 19.804 90.300 1.00 19.64 119 ALA B CA 1
ATOM 2952 C C . ALA B 1 119 ? 35.184 19.484 91.162 1.00 20.68 119 ALA B C 1
ATOM 2953 O O . ALA B 1 119 ? 34.209 18.898 90.710 1.00 21.00 119 ALA B O 1
ATOM 2955 N N . ASN B 1 120 ? 35.276 19.868 92.453 1.00 21.88 120 ASN B N 1
ATOM 2956 C CA . ASN B 1 120 ? 34.154 19.627 93.359 1.00 22.71 120 ASN B CA 1
ATOM 2957 C C . ASN B 1 120 ? 32.873 20.346 92.896 1.00 24.76 120 ASN B C 1
ATOM 2958 O O . ASN B 1 120 ? 31.769 19.820 92.974 1.00 23.36 120 ASN B O 1
ATOM 2963 N N . SER B 1 121 ? 33.042 21.602 92.432 1.00 23.29 121 SER B N 1
ATOM 2964 C CA . SER B 1 121 ? 31.881 22.367 91.979 1.00 22.43 121 SER B CA 1
ATOM 2965 C C . SER B 1 121 ? 31.234 21.751 90.727 1.00 24.08 121 SER B C 1
ATOM 2966 O O . SER B 1 121 ? 30.020 21.697 90.581 1.00 24.49 121 SER B O 1
ATOM 2969 N N . LEU B 1 122 ? 32.099 21.303 89.787 1.00 22.52 122 LEU B N 1
ATOM 2970 C CA . LEU B 1 122 ? 31.605 20.775 88.513 1.00 23.66 122 LEU B CA 1
ATOM 2971 C C . LEU B 1 122 ? 31.360 19.262 88.526 1.00 24.17 122 LEU B C 1
ATOM 2972 O O . LEU B 1 122 ? 30.945 18.676 87.536 1.00 25.15 122 LEU B O 1
ATOM 2977 N N . GLY B 1 123 ? 31.608 18.604 89.654 1.00 24.81 123 GLY B N 1
ATOM 2978 C CA . GLY B 1 123 ? 31.395 17.166 89.733 1.00 23.12 123 GLY B CA 1
ATOM 2979 C C . GLY B 1 123 ? 32.365 16.411 88.851 1.00 22.17 123 GLY B C 1
ATOM 2980 O O . GLY B 1 123 ? 32.002 15.429 88.201 1.00 23.91 123 GLY B O 1
ATOM 2981 N N . ARG B 1 124 ? 33.611 16.869 88.834 1.00 21.61 124 ARG B N 1
ATOM 2982 C CA . ARG B 1 124 ? 34.645 16.256 88.017 1.00 20.13 124 ARG B CA 1
ATOM 2983 C C . ARG B 1 124 ? 35.806 15.754 88.867 1.00 21.15 124 ARG B C 1
ATOM 2984 O O . ARG B 1 124 ? 35.848 15.973 90.079 1.00 20.64 124 ARG B O 1
ATOM 2992 N N . ILE B 1 125 ? 36.757 15.090 88.219 1.00 20.79 125 ILE B N 1
ATOM 2993 C CA . ILE B 1 125 ? 37.920 14.588 88.923 1.00 21.05 125 ILE B CA 1
ATOM 2994 C C . ILE B 1 125 ? 39.143 15.404 88.527 1.00 21.42 125 ILE B C 1
ATOM 2995 O O . ILE B 1 125 ? 39.172 16.037 87.466 1.00 18.12 125 ILE B O 1
ATOM 3000 N N . VAL B 1 126 ? 40.152 15.378 89.387 1.00 20.16 126 VAL B N 1
ATOM 3001 C CA . VAL B 1 126 ? 41.392 16.090 89.132 1.00 18.88 126 VAL B CA 1
ATOM 3002 C C . VAL B 1 126 ? 42.438 15.095 88.640 1.00 18.12 126 VAL B C 1
ATOM 3003 O O . VAL B 1 126 ? 42.671 14.070 89.277 1.00 18.29 126 VAL B O 1
ATOM 3007 N N . LEU B 1 127 ? 43.056 15.394 87.504 1.00 19.26 127 LEU B N 1
ATOM 3008 C CA . LEU B 1 127 ? 44.098 14.536 86.943 1.00 20.46 127 LEU B CA 1
ATOM 3009 C C . LEU B 1 127 ? 45.463 15.104 87.288 1.00 21.32 127 LEU B C 1
ATOM 3010 O O . LEU B 1 127 ? 45.790 16.219 86.873 1.00 21.49 127 LEU B O 1
ATOM 3015 N N . GLY B 1 128 ? 46.253 14.340 88.038 1.00 21.11 128 GLY B N 1
ATOM 3016 C CA . GLY B 1 128 ? 47.586 14.784 88.413 1.00 22.35 128 GLY B CA 1
ATOM 3017 C C . GLY B 1 128 ? 48.540 14.655 87.242 1.00 23.58 128 GLY B C 1
ATOM 3018 O O . GLY B 1 128 ? 48.306 13.854 86.334 1.00 23.90 128 GLY B O 1
ATOM 3019 N N . THR B 1 129 ? 49.627 15.422 87.260 1.00 22.04 129 THR B N 1
ATOM 3020 C CA . THR B 1 129 ? 50.572 15.396 86.157 1.00 23.30 129 THR B CA 1
ATOM 3021 C C . THR B 1 129 ? 52.001 14.991 86.521 1.00 24.78 129 THR B C 1
ATOM 3022 O O . THR B 1 129 ? 52.942 15.280 85.782 1.00 24.92 129 THR B O 1
ATOM 3026 N N . SER B 1 130 ? 52.163 14.313 87.653 1.00 25.31 130 SER B N 1
ATOM 3027 C CA . SER B 1 130 ? 53.483 13.847 88.084 1.00 27.90 130 SER B CA 1
ATOM 3028 C C . SER B 1 130 ? 53.900 12.609 87.290 1.00 27.34 130 SER B C 1
ATOM 3029 O O . SER B 1 130 ? 53.055 11.816 86.871 1.00 29.00 130 SER B O 1
ATOM 3032 N N . ASN B 1 131 ? 55.204 12.450 87.092 1.00 28.26 131 ASN B N 1
ATOM 3033 C CA . ASN B 1 131 ? 55.741 11.304 86.369 1.00 28.31 131 ASN B CA 1
ATOM 3034 C C . ASN B 1 131 ? 56.577 10.478 87.349 1.00 28.17 131 ASN B C 1
ATOM 3035 O O . ASN B 1 131 ? 56.892 10.944 88.439 1.00 26.03 131 ASN B O 1
ATOM 3040 N N . ARG B 1 132 ? 56.928 9.254 86.964 1.00 28.50 132 ARG B N 1
ATOM 3041 C CA . ARG B 1 132 ? 57.697 8.358 87.833 1.00 28.45 132 ARG B CA 1
ATOM 3042 C C . ARG B 1 132 ? 59.062 8.896 88.267 1.00 28.03 132 ARG B C 1
ATOM 3043 O O . ARG B 1 132 ? 59.519 8.624 89.376 1.00 29.37 132 ARG B O 1
ATOM 3051 N N . SER B 1 133 ? 59.718 9.651 87.396 1.00 28.87 133 SER B N 1
ATOM 3052 C CA . SER B 1 133 ? 61.025 10.203 87.719 1.00 28.67 133 SER B CA 1
ATOM 3053 C C . SER B 1 133 ? 60.910 11.133 88.925 1.00 30.31 133 SER B C 1
ATOM 3054 O O . SER B 1 133 ? 61.730 11.081 89.848 1.00 29.87 133 SER B O 1
ATOM 3057 N N . GLU B 1 134 ? 59.887 11.982 88.906 1.00 29.21 134 GLU B N 1
ATOM 3058 C CA . GLU B 1 134 ? 59.643 12.923 89.994 1.00 29.15 134 GLU B CA 1
ATOM 3059 C C . GLU B 1 134 ? 59.223 12.153 91.228 1.00 27.91 134 GLU B C 1
ATOM 3060 O O . GLU B 1 134 ? 59.673 12.442 92.333 1.00 26.09 134 GLU B O 1
ATOM 3066 N N . PHE B 1 135 ? 58.342 11.176 91.020 1.00 28.70 135 PHE B N 1
ATOM 3067 C CA . PHE B 1 135 ? 57.810 10.354 92.094 1.00 29.71 135 PHE B CA 1
ATOM 3068 C C . PHE B 1 135 ? 58.884 9.609 92.879 1.00 31.40 135 PHE B C 1
ATOM 3069 O O . PHE B 1 135 ? 58.849 9.573 94.107 1.00 32.63 135 PHE B O 1
ATOM 3077 N N . LEU B 1 136 ? 59.836 9.012 92.170 1.00 30.99 136 LEU B N 1
ATOM 3078 C CA . LEU B 1 136 ? 60.895 8.254 92.826 1.00 30.45 136 LEU B CA 1
ATOM 3079 C C . LEU B 1 136 ? 61.942 9.100 93.533 1.00 28.42 136 LEU B C 1
ATOM 3080 O O . LEU B 1 136 ? 62.540 8.660 94.508 1.00 28.51 136 LEU B O 1
ATOM 3085 N N . THR B 1 137 ? 62.164 10.313 93.046 1.00 28.73 137 THR B N 1
ATOM 3086 C CA . THR B 1 137 ? 63.159 11.194 93.648 1.00 30.72 137 THR B CA 1
ATOM 3087 C C . THR B 1 137 ? 62.552 12.173 94.646 1.00 30.44 137 THR B C 1
ATOM 3088 O O . THR B 1 137 ? 63.270 12.974 95.249 1.00 30.71 137 THR B O 1
ATOM 3092 N N . GLY B 1 138 ? 61.232 12.109 94.813 1.00 29.45 138 GLY B N 1
ATOM 3093 C CA . GLY B 1 138 ? 60.557 13.018 95.720 1.00 29.31 138 GLY B CA 1
ATOM 3094 C C . GLY B 1 138 ? 60.592 14.449 95.200 1.00 28.77 138 GLY B C 1
ATOM 3095 O O . GLY B 1 138 ? 60.479 15.401 95.971 1.00 28.77 138 GLY B O 1
ATOM 3096 N N . TYR B 1 139 ? 60.747 14.615 93.891 1.00 27.78 139 TYR B N 1
ATOM 3097 C CA . TYR B 1 139 ? 60.799 15.962 93.335 1.00 28.12 139 TYR B CA 1
ATOM 3098 C C . TYR B 1 139 ? 59.412 16.509 93.003 1.00 27.93 139 TYR B C 1
ATOM 3099 O O . TYR B 1 139 ? 59.058 16.700 91.840 1.00 28.04 139 TYR B O 1
ATOM 3108 N N . PHE B 1 140 ? 58.637 16.762 94.050 1.00 28.23 140 PHE B N 1
ATOM 3109 C CA . PHE B 1 140 ? 57.292 17.294 93.926 1.00 27.08 140 PHE B CA 1
ATOM 3110 C C . PHE B 1 140 ? 56.890 17.764 95.310 1.00 26.66 140 PHE B C 1
ATOM 3111 O O . PHE B 1 140 ? 57.573 17.462 96.292 1.00 24.65 140 PHE B O 1
ATOM 3119 N N . THR B 1 141 ? 55.797 18.514 95.391 1.00 23.88 141 THR B N 1
ATOM 3120 C CA . THR B 1 141 ? 55.333 19.018 96.670 1.00 23.97 141 THR B CA 1
ATOM 3121 C C . THR B 1 141 ? 54.374 18.033 97.327 1.00 23.02 141 THR B C 1
ATOM 3122 O O . THR B 1 141 ? 53.389 17.622 96.724 1.00 21.49 141 THR B O 1
ATOM 3126 N N . LYS B 1 142 ? 54.666 17.659 98.565 1.00 22.36 142 LYS B N 1
ATOM 3127 C CA . LYS B 1 142 ? 53.796 16.747 99.285 1.00 24.88 142 LYS B CA 1
ATOM 3128 C C . LYS B 1 142 ? 52.441 17.445 99.438 1.00 22.59 142 LYS B C 1
ATOM 3129 O O . LYS B 1 142 ? 52.381 18.601 99.843 1.00 22.68 142 LYS B O 1
ATOM 3135 N N . TRP B 1 143 ? 51.368 16.746 99.085 1.00 21.08 143 TRP B N 1
ATOM 3136 C CA . TRP B 1 143 ? 50.013 17.282 99.182 1.00 21.29 143 TRP B CA 1
ATOM 3137 C C . TRP B 1 143 ? 49.797 18.437 98.198 1.00 22.70 143 TRP B C 1
ATOM 3138 O O . TRP B 1 143 ? 48.762 19.096 98.230 1.00 21.28 143 TRP B O 1
ATOM 3149 N N . GLY B 1 144 ? 50.776 18.683 97.329 1.00 24.06 144 GLY B N 1
ATOM 3150 C CA . GLY B 1 144 ? 50.649 19.749 96.341 1.00 26.22 144 GLY B CA 1
ATOM 3151 C C . GLY B 1 144 ? 50.184 19.208 94.987 1.00 28.63 144 GLY B C 1
ATOM 3152 O O . GLY B 1 144 ? 49.128 18.605 94.854 1.00 26.62 144 GLY B O 1
ATOM 3153 N N . ASP B 1 145 ? 50.999 19.483 93.947 1.00 33.53 145 ASP B N 1
ATOM 3154 C CA . ASP B 1 145 ? 50.684 18.943 92.629 1.00 37.46 145 ASP B CA 1
ATOM 3155 C C . ASP B 1 145 ? 50.686 17.411 92.650 1.00 37.52 145 ASP B C 1
ATOM 3156 O O . ASP B 1 145 ? 50.119 16.741 91.795 1.00 38.17 145 ASP B O 1
ATOM 3161 N N . GLY B 1 146 ? 51.396 16.858 93.652 1.00 38.33 146 GLY B N 1
ATOM 3162 C CA . GLY B 1 146 ? 51.438 15.409 93.788 1.00 36.31 146 GLY B CA 1
ATOM 3163 C C . GLY B 1 146 ? 50.148 14.867 94.403 1.00 36.18 146 GLY B C 1
ATOM 3164 O O . GLY B 1 146 ? 50.078 13.749 94.893 1.00 37.83 146 GLY B O 1
ATOM 3165 N N . ALA B 1 147 ? 49.111 15.728 94.405 1.00 32.52 147 ALA B N 1
ATOM 3166 C CA . ALA B 1 147 ? 47.822 15.299 94.938 1.00 29.67 147 ALA B CA 1
ATOM 3167 C C . ALA B 1 147 ? 46.695 15.482 93.919 1.00 28.42 147 ALA B C 1
ATOM 3168 O O . ALA B 1 147 ? 46.423 16.578 93.446 1.00 28.32 147 ALA B O 1
ATOM 3170 N N . SER B 1 148 ? 46.046 14.382 93.564 1.00 26.49 148 SER B N 1
ATOM 3171 C CA . SER B 1 148 ? 44.978 14.394 92.578 1.00 25.12 148 SER B CA 1
ATOM 3172 C C . SER B 1 148 ? 44.198 13.100 92.735 1.00 25.65 148 SER B C 1
ATOM 3173 O O . SER B 1 148 ? 44.520 12.279 93.594 1.00 24.33 148 SER B O 1
ATOM 3176 N N . ASP B 1 149 ? 43.185 12.916 91.891 1.00 23.63 149 ASP B N 1
ATOM 3177 C CA . ASP B 1 149 ? 42.360 11.720 91.944 1.00 24.93 149 ASP B CA 1
ATOM 3178 C C . ASP B 1 149 ? 42.976 10.576 91.135 1.00 24.50 149 ASP B C 1
ATOM 3179 O O . ASP B 1 149 ? 42.796 9.406 91.468 1.00 24.90 149 ASP B O 1
ATOM 3184 N N . TYR B 1 150 ? 43.704 10.925 90.079 1.00 25.16 150 TYR B N 1
ATOM 3185 C CA . TYR B 1 150 ? 44.378 9.949 89.224 1.00 25.22 150 TYR B CA 1
ATOM 3186 C C . TYR B 1 150 ? 45.545 10.648 88.553 1.00 24.37 150 TYR B C 1
ATOM 3187 O O . TYR B 1 150 ? 45.447 11.820 88.205 1.00 24.18 150 TYR B O 1
ATOM 3196 N N . ALA B 1 151 ? 46.645 9.924 88.378 1.00 24.02 151 ALA B N 1
ATOM 3197 C CA . ALA B 1 151 ? 47.847 10.458 87.748 1.00 25.11 151 ALA B CA 1
ATOM 3198 C C . ALA B 1 151 ? 48.200 9.528 86.587 1.00 26.75 151 ALA B C 1
ATOM 3199 O O . ALA B 1 151 ? 48.932 8.547 86.751 1.00 25.92 151 ALA B O 1
ATOM 3201 N N . PRO B 1 152 ? 47.676 9.837 85.389 1.00 28.43 152 PRO B N 1
ATOM 3202 C CA . PRO B 1 152 ? 47.873 9.080 84.148 1.00 29.19 152 PRO B CA 1
ATOM 3203 C C . PRO B 1 152 ? 49.292 8.743 83.704 1.00 28.03 152 PRO B C 1
ATOM 3204 O O . PRO B 1 152 ? 49.509 7.704 83.087 1.00 29.00 152 PRO B O 1
ATOM 3208 N N . ILE B 1 153 ? 50.260 9.602 84.005 1.00 27.57 153 ILE B N 1
ATOM 3209 C CA . ILE B 1 153 ? 51.634 9.336 83.588 1.00 24.53 153 ILE B CA 1
ATOM 3210 C C . ILE B 1 153 ? 52.584 9.104 84.758 1.00 25.30 153 ILE B C 1
ATOM 3211 O O . ILE B 1 153 ? 53.804 9.135 84.585 1.00 25.23 153 ILE B O 1
ATOM 3216 N N . ILE B 1 154 ? 52.033 8.853 85.941 1.00 25.43 154 ILE B N 1
ATOM 3217 C CA . ILE B 1 154 ? 52.889 8.713 87.114 1.00 26.09 154 ILE B CA 1
ATOM 3218 C C . ILE B 1 154 ? 53.820 7.499 87.008 1.00 27.92 154 ILE B C 1
ATOM 3219 O O . ILE B 1 154 ? 54.816 7.380 87.709 1.00 26.08 154 ILE B O 1
ATOM 3224 N N . ASN B 1 155 ? 53.446 6.557 86.120 1.00 28.12 155 ASN B N 1
ATOM 3225 C CA . ASN B 1 155 ? 54.226 5.326 86.010 1.00 28.30 155 ASN B CA 1
ATOM 3226 C C . ASN B 1 155 ? 55.163 5.322 84.798 1.00 28.71 155 ASN B C 1
ATOM 3227 O O . ASN B 1 155 ? 55.780 4.320 84.460 1.00 31.46 155 ASN B O 1
ATOM 3232 N N . LEU B 1 156 ? 55.259 6.495 84.181 1.00 30.03 156 LEU B N 1
ATOM 3233 C CA . LEU B 1 156 ? 56.133 6.704 83.032 1.00 29.18 156 LEU B CA 1
ATOM 3234 C C . LEU B 1 156 ? 57.283 7.607 83.456 1.00 31.00 156 LEU B C 1
ATOM 3235 O O . LEU B 1 156 ? 57.073 8.618 84.138 1.00 31.36 156 LEU B O 1
ATOM 3240 N N . TYR B 1 157 ? 58.499 7.234 83.067 1.00 29.85 157 TYR B N 1
ATOM 3241 C CA . TYR B 1 157 ? 59.680 8.019 83.391 1.00 29.86 157 TYR B CA 1
ATOM 3242 C C . TYR B 1 157 ? 59.669 9.300 82.561 1.00 29.90 157 TYR B C 1
ATOM 3243 O O . TYR B 1 157 ? 59.020 9.369 81.513 1.00 28.43 157 TYR B O 1
ATOM 3252 N N . LYS B 1 158 ? 60.394 10.312 83.022 1.00 30.04 158 LYS B N 1
ATOM 3253 C CA . LYS B 1 158 ? 60.443 11.593 82.319 1.00 31.07 158 LYS B CA 1
ATOM 3254 C C . LYS B 1 158 ? 60.857 11.453 80.853 1.00 31.58 158 LYS B C 1
ATOM 3255 O O . LYS B 1 158 ? 60.311 12.127 79.971 1.00 31.08 158 LYS B O 1
ATOM 3261 N N . THR B 1 159 ? 61.832 10.588 80.597 1.00 30.41 159 THR B N 1
ATOM 3262 C CA . THR B 1 159 ? 62.309 10.380 79.240 1.00 30.40 159 THR B CA 1
ATOM 3263 C C . THR B 1 159 ? 61.204 9.826 78.346 1.00 29.47 159 THR B C 1
ATOM 3264 O O . THR B 1 159 ? 61.131 10.161 77.167 1.00 27.19 159 THR B O 1
ATOM 3268 N N . GLU B 1 160 ? 60.340 8.987 78.913 1.00 28.82 160 GLU B N 1
ATOM 3269 C CA . GLU B 1 160 ? 59.250 8.398 78.145 1.00 29.80 160 GLU B CA 1
ATOM 3270 C C . GLU B 1 160 ? 58.132 9.416 77.911 1.00 31.17 160 GLU B C 1
ATOM 3271 O O . GLU B 1 160 ? 57.459 9.389 76.874 1.00 30.07 160 GLU B O 1
ATOM 3277 N N . VAL B 1 161 ? 57.940 10.318 78.870 1.00 31.53 161 VAL B N 1
ATOM 3278 C CA . VAL B 1 161 ? 56.918 11.350 78.743 1.00 31.59 161 VAL B CA 1
ATOM 3279 C C . VAL B 1 161 ? 57.271 12.267 77.576 1.00 32.44 161 VAL B C 1
ATOM 3280 O O . VAL B 1 161 ? 56.406 12.633 76.783 1.00 34.44 161 VAL B O 1
ATOM 3284 N N . TRP B 1 162 ? 58.546 12.630 77.468 1.00 33.73 162 TRP B N 1
ATOM 3285 C CA . TRP B 1 162 ? 59.001 13.491 76.379 1.00 35.14 162 TRP B CA 1
ATOM 3286 C C . TRP B 1 162 ? 58.685 12.855 75.033 1.00 34.77 162 TRP B C 1
ATOM 3287 O O . TRP B 1 162 ? 58.190 13.518 74.120 1.00 34.26 162 TRP B O 1
ATOM 3298 N N . GLU B 1 163 ? 58.984 11.564 74.919 1.00 35.32 163 GLU B N 1
ATOM 3299 C CA . GLU B 1 163 ? 58.735 10.824 73.688 1.00 35.27 163 GLU B CA 1
ATOM 3300 C C . GLU B 1 163 ? 57.252 10.849 73.358 1.00 35.19 163 GLU B C 1
ATOM 3301 O O . GLU B 1 163 ? 56.868 11.135 72.226 1.00 35.54 163 GLU B O 1
ATOM 3307 N N . ILE B 1 164 ? 56.420 10.548 74.352 1.00 34.80 164 ILE B N 1
ATOM 3308 C CA . ILE B 1 164 ? 54.975 10.539 74.159 1.00 34.74 164 ILE B CA 1
ATOM 3309 C C . ILE B 1 164 ? 54.451 11.928 73.813 1.00 34.88 164 ILE B C 1
ATOM 3310 O O . ILE B 1 164 ? 53.499 12.061 73.047 1.00 33.55 164 ILE B O 1
ATOM 3315 N N . ALA B 1 165 ? 55.078 12.954 74.381 1.00 34.96 165 ALA B N 1
ATOM 3316 C CA . ALA B 1 165 ? 54.681 14.337 74.132 1.00 36.44 165 ALA B CA 1
ATOM 3317 C C . ALA B 1 165 ? 54.799 14.662 72.646 1.00 37.45 165 ALA B C 1
ATOM 3318 O O . ALA B 1 165 ? 53.950 15.352 72.078 1.00 38.16 165 ALA B O 1
ATOM 3320 N N . LYS B 1 166 ? 55.860 14.162 72.022 1.00 39.53 166 LYS B N 1
ATOM 3321 C CA . LYS B 1 166 ? 56.091 14.393 70.601 1.00 40.97 166 LYS B CA 1
ATOM 3322 C C . LYS B 1 166 ? 55.063 13.657 69.743 1.00 39.83 166 LYS B C 1
ATOM 3323 O O . LYS B 1 166 ? 54.487 14.228 68.820 1.00 41.26 166 LYS B O 1
ATOM 3329 N N . ARG B 1 167 ? 54.830 12.389 70.065 1.00 38.52 167 ARG B N 1
ATOM 3330 C CA . ARG B 1 167 ? 53.890 11.570 69.318 1.00 37.12 167 ARG B CA 1
ATOM 3331 C C . ARG B 1 167 ? 52.453 12.065 69.319 1.00 37.46 167 ARG B C 1
ATOM 3332 O O . ARG B 1 167 ? 51.763 11.931 68.310 1.00 38.23 167 ARG B O 1
ATOM 3340 N N . ILE B 1 168 ? 51.991 12.634 70.432 1.00 36.35 168 ILE B N 1
ATOM 3341 C CA . ILE B 1 168 ? 50.615 13.119 70.484 1.00 34.62 168 ILE B CA 1
ATOM 3342 C C . ILE B 1 168 ? 50.484 14.545 69.953 1.00 34.27 168 ILE B C 1
ATOM 3343 O O . ILE B 1 168 ? 49.381 15.089 69.841 1.00 31.68 168 ILE B O 1
ATOM 3348 N N . GLY B 1 169 ? 51.618 15.149 69.626 1.00 34.18 169 GLY B N 1
ATOM 3349 C CA . GLY B 1 169 ? 51.590 16.488 69.074 1.00 37.90 169 GLY B CA 1
ATOM 3350 C C . GLY B 1 169 ? 51.696 17.656 70.031 1.00 39.13 169 GLY B C 1
ATOM 3351 O O . GLY B 1 169 ? 51.159 18.725 69.752 1.00 40.19 169 GLY B O 1
ATOM 3352 N N . VAL B 1 170 ? 52.371 17.472 71.160 1.00 40.57 170 VAL B N 1
ATOM 3353 C CA . VAL B 1 170 ? 52.531 18.577 72.095 1.00 41.63 170 VAL B CA 1
ATOM 3354 C C . VAL B 1 170 ? 53.475 19.554 71.400 1.00 42.75 170 VAL B C 1
ATOM 3355 O O . VAL B 1 170 ? 54.372 19.140 70.667 1.00 42.37 170 VAL B O 1
ATOM 3359 N N . PRO B 1 171 ? 53.271 20.866 71.602 1.00 44.53 171 PRO B N 1
ATOM 3360 C CA . PRO B 1 171 ? 54.135 21.869 70.972 1.00 44.26 171 PRO B CA 1
ATOM 3361 C C . PRO B 1 171 ? 55.604 21.496 71.124 1.00 44.01 171 PRO B C 1
ATOM 3362 O O . PRO B 1 171 ? 56.024 21.026 72.180 1.00 42.91 171 PRO B O 1
ATOM 3366 N N . GLU B 1 172 ? 56.380 21.714 70.067 1.00 44.37 172 GLU B N 1
ATOM 3367 C CA . GLU B 1 172 ? 57.798 21.369 70.070 1.00 45.57 172 GLU B CA 1
ATOM 3368 C C . GLU B 1 172 ? 58.654 22.138 71.071 1.00 44.98 172 GLU B C 1
ATOM 3369 O O . GLU B 1 172 ? 59.480 21.547 71.766 1.00 45.75 172 GLU B O 1
ATOM 3375 N N . ARG B 1 173 ? 58.467 23.451 71.147 1.00 45.02 173 ARG B N 1
ATOM 3376 C CA . ARG B 1 173 ? 59.254 24.258 72.072 1.00 44.29 173 ARG B CA 1
ATOM 3377 C C . ARG B 1 173 ? 59.013 23.848 73.523 1.00 43.59 173 ARG B C 1
ATOM 3378 O O . ARG B 1 173 ? 59.891 24.008 74.371 1.00 42.61 173 ARG B O 1
ATOM 3386 N N . ILE B 1 174 ? 57.824 23.319 73.803 1.00 42.10 174 ILE B N 1
ATOM 3387 C CA . ILE B 1 174 ? 57.494 22.875 75.152 1.00 41.56 174 ILE B CA 1
ATOM 3388 C C . ILE B 1 174 ? 58.189 21.542 75.400 1.00 40.67 174 ILE B C 1
ATOM 3389 O O . ILE B 1 174 ? 58.827 21.341 76.435 1.00 40.10 174 ILE B O 1
ATOM 3394 N N . VAL B 1 175 ? 58.068 20.638 74.434 1.00 40.21 175 VAL B N 1
ATOM 3395 C CA . VAL B 1 175 ? 58.688 19.325 74.531 1.00 39.31 175 VAL B CA 1
ATOM 3396 C C . VAL B 1 175 ? 60.197 19.469 74.688 1.00 39.55 175 VAL B C 1
ATOM 3397 O O . VAL B 1 175 ? 60.826 18.707 75.422 1.00 40.27 175 VAL B O 1
ATOM 3401 N N . LYS B 1 176 ? 60.770 20.459 74.010 1.00 40.17 176 LYS B N 1
ATOM 3402 C CA . LYS B 1 176 ? 62.210 20.692 74.064 1.00 41.43 176 LYS B CA 1
ATOM 3403 C C . LYS B 1 176 ? 62.647 21.593 75.211 1.00 41.62 176 LYS B C 1
ATOM 3404 O O . LYS B 1 176 ? 63.792 21.524 75.659 1.00 40.58 176 LYS B O 1
ATOM 3410 N N . LYS B 1 177 ? 61.738 22.438 75.684 1.00 42.83 177 LYS B N 1
ATOM 3411 C CA . LYS B 1 177 ? 62.046 23.344 76.785 1.00 43.24 177 LYS B CA 1
ATOM 3412 C C . LYS B 1 177 ? 62.715 22.582 77.929 1.00 42.86 177 LYS B C 1
ATOM 3413 O O . LYS B 1 177 ? 62.451 21.395 78.136 1.00 41.83 177 LYS B O 1
ATOM 3419 N N . LYS B 1 178 ? 63.586 23.265 78.664 1.00 42.30 178 LYS B N 1
ATOM 3420 C CA . LYS B 1 178 ? 64.291 22.649 79.781 1.00 43.42 178 LYS B CA 1
ATOM 3421 C C . LYS B 1 178 ? 63.358 22.512 80.991 1.00 42.48 178 LYS B C 1
ATOM 3422 O O . LYS B 1 178 ? 62.713 23.476 81.398 1.00 42.26 178 LYS B O 1
ATOM 3428 N N . PRO B 1 179 ? 63.283 21.305 81.580 1.00 41.79 179 PRO B N 1
ATOM 3429 C CA . PRO B 1 179 ? 62.441 20.993 82.742 1.00 41.17 179 PRO B CA 1
ATOM 3430 C C . PRO B 1 179 ? 62.604 21.940 83.928 1.00 40.98 179 PRO B C 1
ATOM 3431 O O . PRO B 1 179 ? 63.723 22.227 84.357 1.00 38.71 179 PRO B O 1
ATOM 3435 N N . SER B 1 180 ? 61.472 22.401 84.457 1.00 40.96 180 SER B N 1
ATOM 3436 C CA . SER B 1 180 ? 61.444 23.290 85.613 1.00 40.85 180 SER B CA 1
ATOM 3437 C C . SER B 1 180 ? 60.093 23.244 86.326 1.00 40.96 180 SER B C 1
ATOM 3438 O O . SER B 1 180 ? 59.030 23.270 85.717 1.00 40.66 180 SER B O 1
ATOM 3441 N N . ALA B 1 181 ? 60.159 23.135 87.664 1.00 41.74 181 ALA B N 1
ATOM 3442 C CA . ALA B 1 181 ? 58.926 23.135 88.443 1.00 42.09 181 ALA B CA 1
ATOM 3443 C C . ALA B 1 181 ? 58.323 24.541 88.531 1.00 41.58 181 ALA B C 1
ATOM 3444 O O . ALA B 1 181 ? 57.184 24.737 88.924 1.00 41.22 181 ALA B O 1
ATOM 3446 N N . GLY B 1 182 ? 59.159 25.541 88.185 1.00 41.09 182 GLY B N 1
ATOM 3447 C CA . GLY B 1 182 ? 58.665 26.913 88.104 1.00 41.94 182 GLY B CA 1
ATOM 3448 C C . GLY B 1 182 ? 58.286 27.477 89.476 1.00 43.04 182 GLY B C 1
ATOM 3449 O O . GLY B 1 182 ? 57.601 28.485 89.597 1.00 44.24 182 GLY B O 1
ATOM 3450 N N . LEU B 1 183 ? 58.713 26.846 90.565 1.00 42.92 183 LEU B N 1
ATOM 3451 C CA . LEU B 1 183 ? 58.377 27.323 91.904 1.00 43.94 183 LEU B CA 1
ATOM 3452 C C . LEU B 1 183 ? 59.195 28.546 92.303 1.00 44.44 183 LEU B C 1
ATOM 3453 O O . LEU B 1 183 ? 58.888 29.217 93.288 1.00 44.39 183 LEU B O 1
ATOM 3458 N N . TRP B 1 184 ? 60.251 28.819 91.544 1.00 45.53 184 TRP B N 1
ATOM 3459 C CA . TRP B 1 184 ? 61.093 29.982 91.787 1.00 46.78 184 TRP B CA 1
ATOM 3460 C C . TRP B 1 184 ? 61.925 30.270 90.549 1.00 48.35 184 TRP B C 1
ATOM 3461 O O . TRP B 1 184 ? 62.469 29.367 89.921 1.00 48.34 184 TRP B O 1
ATOM 3472 N N . GLU B 1 185 ? 61.992 31.543 90.195 1.00 50.81 185 GLU B N 1
ATOM 3473 C CA . GLU B 1 185 ? 62.721 31.996 89.020 1.00 53.16 185 GLU B CA 1
ATOM 3474 C C . GLU B 1 185 ? 64.134 31.421 88.924 1.00 53.77 185 GLU B C 1
ATOM 3475 O O . GLU B 1 185 ? 64.901 31.457 89.888 1.00 53.39 185 GLU B O 1
ATOM 3481 N N . GLY B 1 186 ? 64.463 30.876 87.755 1.00 53.87 186 GLY B N 1
ATOM 3482 C CA . GLY B 1 186 ? 65.779 30.294 87.546 1.00 53.55 186 GLY B CA 1
ATOM 3483 C C . GLY B 1 186 ? 65.879 28.832 87.948 1.00 52.68 186 GLY B C 1
ATOM 3484 O O . GLY B 1 186 ? 66.903 28.186 87.721 1.00 53.56 186 GLY B O 1
ATOM 3485 N N . GLN B 1 187 ? 64.817 28.303 88.545 1.00 51.00 187 GLN B N 1
ATOM 3486 C CA . GLN B 1 187 ? 64.802 26.911 88.982 1.00 49.82 187 GLN B CA 1
ATOM 3487 C C . GLN B 1 187 ? 64.897 25.938 87.807 1.00 49.20 187 GLN B C 1
ATOM 3488 O O . GLN B 1 187 ? 64.239 26.115 86.782 1.00 47.97 187 GLN B O 1
ATOM 3494 N N . THR B 1 188 ? 65.727 24.913 87.966 1.00 48.75 188 THR B N 1
ATOM 3495 C CA . THR B 1 188 ? 65.905 23.898 86.935 1.00 48.78 188 THR B CA 1
ATOM 3496 C C . THR B 1 188 ? 65.959 22.524 87.590 1.00 48.73 188 THR B C 1
ATOM 3497 O O . THR B 1 188 ? 66.733 22.301 88.523 1.00 47.56 188 THR B O 1
ATOM 3501 N N . ASP B 1 189 ? 65.121 21.610 87.104 1.00 48.91 189 ASP B N 1
ATOM 3502 C CA . ASP B 1 189 ? 65.063 20.253 87.640 1.00 49.46 189 ASP B CA 1
ATOM 3503 C C . ASP B 1 189 ? 66.445 19.608 87.601 1.00 50.74 189 ASP B C 1
ATOM 3504 O O . ASP B 1 189 ? 67.024 19.300 88.640 1.00 50.11 189 ASP B O 1
ATOM 3509 N N . GLU B 1 190 ? 66.967 19.411 86.394 1.00 52.47 190 GLU B N 1
ATOM 3510 C CA . GLU B 1 190 ? 68.278 18.798 86.210 1.00 53.92 190 GLU B CA 1
ATOM 3511 C C . GLU B 1 190 ? 69.340 19.482 87.072 1.00 54.02 190 GLU B C 1
ATOM 3512 O O . GLU B 1 190 ? 70.089 18.817 87.788 1.00 53.87 190 GLU B O 1
ATOM 3518 N N . ASP B 1 191 ? 69.392 20.809 87.014 1.00 54.71 191 ASP B N 1
ATOM 3519 C CA . ASP B 1 191 ? 70.357 21.575 87.802 1.00 56.10 191 ASP B CA 1
ATOM 3520 C C . ASP B 1 191 ? 70.149 21.397 89.303 1.00 55.89 191 ASP B C 1
ATOM 3521 O O . ASP B 1 191 ? 71.097 21.465 90.080 1.00 56.23 191 ASP B O 1
ATOM 3526 N N . GLU B 1 192 ? 68.904 21.170 89.708 1.00 56.54 192 GLU B N 1
ATOM 3527 C CA . GLU B 1 192 ? 68.587 20.994 91.120 1.00 56.90 192 GLU B CA 1
ATOM 3528 C C . GLU B 1 192 ? 68.751 19.546 91.579 1.00 56.44 192 GLU B C 1
ATOM 3529 O O . GLU B 1 192 ? 69.062 19.292 92.742 1.00 56.40 192 GLU B O 1
ATOM 3535 N N . LEU B 1 193 ? 68.544 18.600 90.669 1.00 55.71 193 LEU B N 1
ATOM 3536 C CA . LEU B 1 193 ? 68.683 17.182 91.002 1.00 55.92 193 LEU B CA 1
ATOM 3537 C C . LEU B 1 193 ? 70.126 16.705 90.828 1.00 55.92 193 LEU B C 1
ATOM 3538 O O . LEU B 1 193 ? 70.482 15.607 91.261 1.00 55.99 193 LEU B O 1
ATOM 3543 N N . GLY B 1 194 ? 70.951 17.536 90.196 1.00 55.46 194 GLY B N 1
ATOM 3544 C CA . GLY B 1 194 ? 72.340 17.175 89.979 1.00 54.97 194 GLY B CA 1
ATOM 3545 C C . GLY B 1 194 ? 72.476 15.961 89.082 1.00 54.63 194 GLY B C 1
ATOM 3546 O O . GLY B 1 194 ? 73.211 15.021 89.395 1.00 54.57 194 GLY B O 1
ATOM 3547 N N . ILE B 1 195 ? 71.756 15.981 87.964 1.00 53.64 195 ILE B N 1
ATOM 3548 C CA . ILE B 1 195 ? 71.780 14.887 86.999 1.00 52.26 195 ILE B CA 1
ATOM 3549 C C . ILE B 1 195 ? 70.702 15.109 85.946 1.00 51.56 195 ILE B C 1
ATOM 3550 O O . ILE B 1 195 ? 69.652 15.689 86.232 1.00 51.09 195 ILE B O 1
ATOM 3555 N N . SER B 1 196 ? 70.968 14.657 84.725 1.00 50.49 196 SER B N 1
ATOM 3556 C CA . SER B 1 196 ? 70.006 14.805 83.639 1.00 49.38 196 SER B CA 1
ATOM 3557 C C . SER B 1 196 ? 68.953 13.713 83.774 1.00 47.38 196 SER B C 1
ATOM 3558 O O . SER B 1 196 ? 69.228 12.646 84.319 1.00 47.31 196 SER B O 1
ATOM 3561 N N . TYR B 1 197 ? 67.746 13.977 83.288 1.00 45.52 197 TYR B N 1
ATOM 3562 C CA . TYR B 1 197 ? 66.688 12.984 83.377 1.00 44.63 197 TYR B CA 1
ATOM 3563 C C . TYR B 1 197 ? 67.076 11.729 82.612 1.00 44.47 197 TYR B C 1
ATOM 3564 O O . TYR B 1 197 ? 66.714 10.614 82.993 1.00 43.95 197 TYR B O 1
ATOM 3573 N N . ASN B 1 198 ? 67.816 11.922 81.527 1.00 45.68 198 ASN B N 1
ATOM 3574 C CA . ASN B 1 198 ? 68.189 10.773 80.727 1.00 46.76 198 ASN B CA 1
ATOM 3575 C C . ASN B 1 198 ? 69.020 9.803 81.554 1.00 44.95 198 ASN B C 1
ATOM 3576 O O . ASN B 1 198 ? 68.730 8.617 81.645 1.00 44.47 198 ASN B O 1
ATOM 3581 N N . LEU B 1 199 ? 70.051 10.284 82.238 1.00 43.83 199 LEU B N 1
ATOM 3582 C CA . LEU B 1 199 ? 70.869 9.438 83.092 1.00 42.78 199 LEU B CA 1
ATOM 3583 C C . LEU B 1 199 ? 70.067 8.989 84.312 1.00 41.26 199 LEU B C 1
ATOM 3584 O O . LEU B 1 199 ? 70.078 7.814 84.681 1.00 41.37 199 LEU B O 1
ATOM 3589 N N . LEU B 1 200 ? 69.359 9.931 84.925 1.00 39.72 200 LEU B N 1
ATOM 3590 C CA . LEU B 1 200 ? 68.547 9.634 86.098 1.00 38.05 200 LEU B CA 1
ATOM 3591 C C . LEU B 1 200 ? 67.659 8.425 85.843 1.00 36.73 200 LEU B C 1
ATOM 3592 O O . LEU B 1 200 ? 67.634 7.482 86.633 1.00 34.96 200 LEU B O 1
ATOM 3597 N N . ASP B 1 201 ? 66.935 8.453 84.730 1.00 36.90 201 ASP B N 1
ATOM 3598 C CA . ASP B 1 201 ? 66.036 7.361 84.385 1.00 38.88 201 ASP B CA 1
ATOM 3599 C C . ASP B 1 201 ? 66.772 6.035 84.214 1.00 39.79 201 ASP B C 1
ATOM 3600 O O . ASP B 1 201 ? 66.285 4.991 84.648 1.00 38.80 201 ASP B O 1
ATOM 3605 N N . GLU B 1 202 ? 67.948 6.076 83.597 1.00 42.32 202 GLU B N 1
ATOM 3606 C CA . GLU B 1 202 ? 68.740 4.862 83.410 1.00 43.64 202 GLU B CA 1
ATOM 3607 C C . GLU B 1 202 ? 68.969 4.208 84.767 1.00 42.78 202 GLU B C 1
ATOM 3608 O O . GLU B 1 202 ? 68.793 3.001 84.926 1.00 43.59 202 GLU B O 1
ATOM 3614 N N . ILE B 1 203 ? 69.353 5.022 85.743 1.00 43.06 203 ILE B N 1
ATOM 3615 C CA . ILE B 1 203 ? 69.623 4.540 87.094 1.00 43.19 203 ILE B CA 1
ATOM 3616 C C . ILE B 1 203 ? 68.366 4.050 87.801 1.00 43.79 203 ILE B C 1
ATOM 3617 O O . ILE B 1 203 ? 68.336 2.931 88.318 1.00 43.54 203 ILE B O 1
ATOM 3622 N N . LEU B 1 204 ? 67.337 4.895 87.829 1.00 43.95 204 LEU B N 1
ATOM 3623 C CA . LEU B 1 204 ? 66.073 4.546 88.471 1.00 44.16 204 LEU B CA 1
ATOM 3624 C C . LEU B 1 204 ? 65.570 3.201 87.976 1.00 44.80 204 LEU B C 1
ATOM 3625 O O . LEU B 1 204 ? 65.303 2.299 88.769 1.00 44.89 204 LEU B O 1
ATOM 3630 N N . TRP B 1 205 ? 65.437 3.083 86.660 1.00 45.34 205 TRP B N 1
ATOM 3631 C CA . TRP B 1 205 ? 64.969 1.855 86.030 1.00 47.02 205 TRP B CA 1
ATOM 3632 C C . TRP B 1 205 ? 65.734 0.639 86.550 1.00 47.19 205 TRP B C 1
ATOM 3633 O O . TRP B 1 205 ? 65.140 -0.364 86.938 1.00 46.64 205 TRP B O 1
ATOM 3644 N N . ARG B 1 206 ? 67.056 0.746 86.573 1.00 48.06 206 ARG B N 1
ATOM 3645 C CA . ARG B 1 206 ? 67.907 -0.347 87.024 1.00 49.19 206 ARG B CA 1
ATOM 3646 C C . ARG B 1 206 ? 67.884 -0.559 88.534 1.00 48.59 206 ARG B C 1
ATOM 3647 O O . ARG B 1 206 ? 67.760 -1.690 89.010 1.00 47.86 206 ARG B O 1
ATOM 3655 N N . MET B 1 207 ? 67.988 0.535 89.279 1.00 47.82 207 MET B N 1
ATOM 3656 C CA . MET B 1 207 ? 68.005 0.478 90.736 1.00 47.22 207 MET B CA 1
ATOM 3657 C C . MET B 1 207 ? 66.683 0.042 91.365 1.00 47.07 207 MET B C 1
ATOM 3658 O O . MET B 1 207 ? 66.680 -0.684 92.356 1.00 47.45 207 MET B O 1
ATOM 3663 N N . ILE B 1 208 ? 65.563 0.474 90.792 1.00 46.11 208 ILE B N 1
ATOM 3664 C CA . ILE B 1 208 ? 64.256 0.131 91.345 1.00 45.02 208 ILE B CA 1
ATOM 3665 C C . ILE B 1 208 ? 63.513 -0.981 90.613 1.00 45.07 208 ILE B C 1
ATOM 3666 O O . ILE B 1 208 ? 63.020 -1.910 91.246 1.00 46.54 208 ILE B O 1
ATOM 3671 N N . ASP B 1 209 ? 63.421 -0.887 89.290 1.00 46.02 209 ASP B N 1
ATOM 3672 C CA . ASP B 1 209 ? 62.711 -1.899 88.512 1.00 47.25 209 ASP B CA 1
ATOM 3673 C C . ASP B 1 209 ? 63.451 -3.226 88.451 1.00 48.44 209 ASP B C 1
ATOM 3674 O O . ASP B 1 209 ? 62.909 -4.264 88.830 1.00 47.29 209 ASP B O 1
ATOM 3679 N N . LEU B 1 210 ? 64.692 -3.188 87.975 1.00 50.31 210 LEU B N 1
ATOM 3680 C CA . LEU B 1 210 ? 65.501 -4.395 87.853 1.00 52.72 210 LEU B CA 1
ATOM 3681 C C . LEU B 1 210 ? 66.159 -4.825 89.166 1.00 54.46 210 LEU B C 1
ATOM 3682 O O . LEU B 1 210 ? 66.667 -5.943 89.273 1.00 55.27 210 LEU B O 1
ATOM 3687 N N . LYS B 1 211 ? 66.139 -3.943 90.162 1.00 55.97 211 LYS B N 1
ATOM 3688 C CA . LYS B 1 211 ? 66.741 -4.233 91.462 1.00 57.63 211 LYS B CA 1
ATOM 3689 C C . LYS B 1 211 ? 68.216 -4.602 91.347 1.00 58.82 211 LYS B C 1
ATOM 3690 O O . LYS B 1 211 ? 68.714 -5.444 92.096 1.00 58.91 211 LYS B O 1
ATOM 3696 N N . ILE B 1 212 ? 68.912 -3.975 90.407 1.00 59.40 212 ILE B N 1
ATOM 3697 C CA . ILE B 1 212 ? 70.329 -4.245 90.215 1.00 60.63 212 ILE B CA 1
ATOM 3698 C C . ILE B 1 212 ? 71.146 -3.436 91.215 1.00 61.15 212 ILE B C 1
ATOM 3699 O O . ILE B 1 212 ? 70.806 -2.295 91.522 1.00 60.91 212 ILE B O 1
ATOM 3704 N N . GLY B 1 213 ? 72.221 -4.036 91.720 1.00 62.19 213 GLY B N 1
ATOM 3705 C CA . GLY B 1 213 ? 73.072 -3.360 92.683 1.00 62.31 213 GLY B CA 1
ATOM 3706 C C . GLY B 1 213 ? 73.728 -2.123 92.104 1.00 62.96 213 GLY B C 1
ATOM 3707 O O . GLY B 1 213 ? 74.034 -2.078 90.912 1.00 62.92 213 GLY B O 1
ATOM 3708 N N . LYS B 1 214 ? 73.947 -1.120 92.948 1.00 63.70 214 LYS B N 1
ATOM 3709 C CA . LYS B 1 214 ? 74.565 0.128 92.513 1.00 64.78 214 LYS B CA 1
ATOM 3710 C C . LYS B 1 214 ? 75.949 -0.115 91.923 1.00 64.97 214 LYS B C 1
ATOM 3711 O O . LYS B 1 214 ? 76.409 0.636 91.062 1.00 65.20 214 LYS B O 1
ATOM 3717 N N . GLU B 1 215 ? 76.608 -1.170 92.390 1.00 65.04 215 GLU B N 1
ATOM 3718 C CA . GLU B 1 215 ? 77.940 -1.510 91.909 1.00 65.07 215 GLU B CA 1
ATOM 3719 C C . GLU B 1 215 ? 77.925 -1.789 90.410 1.00 64.54 215 GLU B C 1
ATOM 3720 O O . GLU B 1 215 ? 78.620 -1.123 89.643 1.00 64.38 215 GLU B O 1
ATOM 3726 N N . GLU B 1 216 ? 77.133 -2.770 89.988 1.00 63.63 216 GLU B N 1
ATOM 3727 C CA . GLU B 1 216 ? 77.058 -3.089 88.570 1.00 62.91 216 GLU B CA 1
ATOM 3728 C C . GLU B 1 216 ? 76.478 -1.911 87.802 1.00 62.00 216 GLU B C 1
ATOM 3729 O O . GLU B 1 216 ? 76.922 -1.608 86.697 1.00 61.97 216 GLU B O 1
ATOM 3735 N N . ILE B 1 217 ? 75.481 -1.251 88.389 1.00 60.74 217 ILE B N 1
ATOM 3736 C CA . ILE B 1 217 ? 74.870 -0.114 87.722 1.00 59.19 217 ILE B CA 1
ATOM 3737 C C . ILE B 1 217 ? 75.951 0.894 87.340 1.00 58.71 217 ILE B C 1
ATOM 3738 O O . ILE B 1 217 ? 76.048 1.358 86.212 1.00 58.99 217 ILE B O 1
ATOM 3743 N N . ALA B 1 218 ? 76.769 1.248 88.338 1.00 58.47 218 ALA B N 1
ATOM 3744 C CA . ALA B 1 218 ? 77.880 2.138 88.036 1.00 59.06 218 ALA B CA 1
ATOM 3745 C C . ALA B 1 218 ? 78.780 1.552 86.939 1.00 59.64 218 ALA B C 1
ATOM 3746 O O . ALA B 1 218 ? 79.482 2.256 86.230 1.00 59.66 218 ALA B O 1
ATOM 3748 N N . LYS B 1 219 ? 78.766 0.205 86.850 1.00 59.72 219 LYS B N 1
ATOM 3749 C CA . LYS B 1 219 ? 79.579 -0.476 85.836 1.00 60.32 219 LYS B CA 1
ATOM 3750 C C . LYS B 1 219 ? 78.921 -0.444 84.450 1.00 60.52 219 LYS B C 1
ATOM 3751 O O . LYS B 1 219 ? 79.466 0.076 83.485 1.00 60.87 219 LYS B O 1
ATOM 3757 N N . ASP B 1 220 ? 77.726 -1.016 84.332 1.00 60.87 220 ASP B N 1
ATOM 3758 C CA . ASP B 1 220 ? 77.031 -1.056 83.050 1.00 61.02 220 ASP B CA 1
ATOM 3759 C C . ASP B 1 220 ? 76.837 0.329 82.435 1.00 60.87 220 ASP B C 1
ATOM 3760 O O . ASP B 1 220 ? 76.366 0.451 81.302 1.00 61.04 220 ASP B O 1
ATOM 3765 N N . LEU B 1 221 ? 77.205 1.372 83.174 1.00 60.42 221 LEU B N 1
ATOM 3766 C CA . LEU B 1 221 ? 77.031 2.748 82.688 1.00 60.22 221 LEU B CA 1
ATOM 3767 C C . LEU B 1 221 ? 78.357 3.431 82.298 1.00 60.43 221 LEU B C 1
ATOM 3768 O O . LEU B 1 221 ? 78.613 3.767 81.141 1.00 61.64 221 LEU B O 1
ATOM 3773 N N . GLY B 1 222 ? 79.179 3.703 83.330 1.00 59.87 222 GLY B N 1
ATOM 3774 C CA . GLY B 1 222 ? 80.387 4.491 83.110 1.00 58.90 222 GLY B CA 1
ATOM 3775 C C . GLY B 1 222 ? 80.373 5.778 83.942 1.00 58.24 222 GLY B C 1
ATOM 3776 O O . GLY B 1 222 ? 81.028 6.769 83.636 1.00 58.02 222 GLY B O 1
ATOM 3777 N N . ILE B 1 223 ? 79.573 5.737 85.022 1.00 57.25 223 ILE B N 1
ATOM 3778 C CA . ILE B 1 223 ? 79.484 6.884 85.922 1.00 56.49 223 ILE B CA 1
ATOM 3779 C C . ILE B 1 223 ? 80.018 6.538 87.317 1.00 55.92 223 ILE B C 1
ATOM 3780 O O . ILE B 1 223 ? 79.971 5.397 87.764 1.00 55.60 223 ILE B O 1
ATOM 3785 N N . PRO B 1 224 ? 80.558 7.529 88.048 1.00 55.80 224 PRO B N 1
ATOM 3786 C CA . PRO B 1 224 ? 81.091 7.289 89.384 1.00 55.87 224 PRO B CA 1
ATOM 3787 C C . PRO B 1 224 ? 80.029 6.700 90.314 1.00 56.49 224 PRO B C 1
ATOM 3788 O O . PRO B 1 224 ? 78.870 7.094 90.319 1.00 57.04 224 PRO B O 1
ATOM 3792 N N . LEU B 1 225 ? 80.455 5.690 91.095 1.00 56.72 225 LEU B N 1
ATOM 3793 C CA . LEU B 1 225 ? 79.530 5.070 92.034 1.00 57.52 225 LEU B CA 1
ATOM 3794 C C . LEU B 1 225 ? 78.920 6.106 92.982 1.00 58.33 225 LEU B C 1
ATOM 3795 O O . LEU B 1 225 ? 77.946 5.862 93.682 1.00 58.61 225 LEU B O 1
ATOM 3800 N N . SER B 1 226 ? 79.562 7.288 93.017 1.00 58.73 226 SER B N 1
ATOM 3801 C CA . SER B 1 226 ? 79.070 8.353 93.883 1.00 58.74 226 SER B CA 1
ATOM 3802 C C . SER B 1 226 ? 77.814 9.003 93.300 1.00 59.54 226 SER B C 1
ATOM 3803 O O . SER B 1 226 ? 76.908 9.418 94.011 1.00 59.26 226 SER B O 1
ATOM 3806 N N . LEU B 1 227 ? 77.721 9.098 91.976 1.00 59.60 227 LEU B N 1
ATOM 3807 C CA . LEU B 1 227 ? 76.537 9.681 91.353 1.00 60.26 227 LEU B CA 1
ATOM 3808 C C . LEU B 1 227 ? 75.383 8.694 91.475 1.00 60.30 227 LEU B C 1
ATOM 3809 O O . LEU B 1 227 ? 74.220 9.092 91.558 1.00 60.73 227 LEU B O 1
ATOM 3814 N N . VAL B 1 228 ? 75.716 7.406 91.490 1.00 59.81 228 VAL B N 1
ATOM 3815 C CA . VAL B 1 228 ? 74.710 6.357 91.612 1.00 59.40 228 VAL B CA 1
ATOM 3816 C C . VAL B 1 228 ? 74.146 6.322 93.031 1.00 60.23 228 VAL B C 1
ATOM 3817 O O . VAL B 1 228 ? 72.975 5.989 93.233 1.00 60.77 228 VAL B O 1
ATOM 3821 N N . GLU B 1 229 ? 74.975 6.668 94.013 1.00 60.42 229 GLU B N 1
ATOM 3822 C CA . GLU B 1 229 ? 74.528 6.683 95.401 1.00 60.08 229 GLU B CA 1
ATOM 3823 C C . GLU B 1 229 ? 73.682 7.934 95.612 1.00 58.80 229 GLU B C 1
ATOM 3824 O O . GLU B 1 229 ? 72.747 7.940 96.411 1.00 58.30 229 GLU B O 1
ATOM 3830 N N . ARG B 1 230 ? 74.025 8.991 94.884 1.00 57.89 230 ARG B N 1
ATOM 3831 C CA . ARG B 1 230 ? 73.305 10.255 94.965 1.00 56.72 230 ARG B CA 1
ATOM 3832 C C . ARG B 1 230 ? 71.826 10.038 94.660 1.00 55.86 230 ARG B C 1
ATOM 3833 O O . ARG B 1 230 ? 70.961 10.678 95.257 1.00 55.81 230 ARG B O 1
ATOM 3841 N N . VAL B 1 231 ? 71.548 9.131 93.727 1.00 54.34 231 VAL B N 1
ATOM 3842 C CA . VAL B 1 231 ? 70.171 8.798 93.380 1.00 53.14 231 VAL B CA 1
ATOM 3843 C C . VAL B 1 231 ? 69.520 7.941 94.464 1.00 52.69 231 VAL B C 1
ATOM 3844 O O . VAL B 1 231 ? 68.393 8.163 94.885 1.00 52.37 231 VAL B O 1
ATOM 3848 N N . GLU B 1 232 ? 70.260 6.897 94.880 1.00 52.71 232 GLU B N 1
ATOM 3849 C CA . GLU B 1 232 ? 69.799 6.110 96.013 1.00 53.11 232 GLU B CA 1
ATOM 3850 C C . GLU B 1 232 ? 69.493 7.022 97.205 1.00 52.79 232 GLU B C 1
ATOM 3851 O O . GLU B 1 232 ? 68.614 6.768 98.015 1.00 51.90 232 GLU B O 1
ATOM 3857 N N . GLU B 1 233 ? 70.291 8.102 97.306 1.00 52.35 233 GLU B N 1
ATOM 3858 C CA . GLU B 1 233 ? 70.066 9.089 98.356 1.00 52.89 233 GLU B CA 1
ATOM 3859 C C . GLU B 1 233 ? 68.701 9.771 98.205 1.00 51.60 233 GLU B C 1
ATOM 3860 O O . GLU B 1 233 ? 67.873 9.768 99.106 1.00 51.38 233 GLU B O 1
ATOM 3866 N N . LEU B 1 234 ? 68.474 10.366 97.037 1.00 49.41 234 LEU B N 1
ATOM 3867 C CA . LEU B 1 234 ? 67.232 11.073 96.754 1.00 47.02 234 LEU B CA 1
ATOM 3868 C C . LEU B 1 234 ? 66.004 10.198 96.961 1.00 45.97 234 LEU B C 1
ATOM 3869 O O . LEU B 1 234 ? 64.950 10.686 97.369 1.00 45.84 234 LEU B O 1
ATOM 3874 N N . ILE B 1 235 ? 66.142 8.907 96.683 1.00 44.32 235 ILE B N 1
ATOM 3875 C CA . ILE B 1 235 ? 65.034 7.971 96.838 1.00 43.20 235 ILE B CA 1
ATOM 3876 C C . ILE B 1 235 ? 64.696 7.697 98.299 1.00 44.93 235 ILE B C 1
ATOM 3877 O O . ILE B 1 235 ? 63.538 7.800 98.710 1.00 44.23 235 ILE B O 1
ATOM 3882 N N . LYS B 1 236 ? 65.711 7.351 99.084 1.00 45.22 236 LYS B N 1
ATOM 3883 C CA . LYS B 1 236 ? 65.509 7.040 100.490 1.00 46.17 236 LYS B CA 1
ATOM 3884 C C . LYS B 1 236 ? 64.976 8.209 101.310 1.00 45.51 236 LYS B C 1
ATOM 3885 O O . LYS B 1 236 ? 64.132 8.017 102.182 1.00 45.13 236 LYS B O 1
ATOM 3891 N N . LYS B 1 237 ? 65.464 9.414 101.032 1.00 44.96 237 LYS B N 1
ATOM 3892 C CA . LYS B 1 237 ? 65.023 10.601 101.761 1.00 44.87 237 LYS B CA 1
ATOM 3893 C C . LYS B 1 237 ? 63.630 11.086 101.367 1.00 43.52 237 LYS B C 1
ATOM 3894 O O . LYS B 1 237 ? 63.058 11.945 102.037 1.00 44.06 237 LYS B O 1
ATOM 3900 N N . SER B 1 238 ? 63.085 10.545 100.283 1.00 40.96 238 SER B N 1
ATOM 3901 C CA . SER B 1 238 ? 61.763 10.953 99.827 1.00 39.30 238 SER B CA 1
ATOM 3902 C C . SER B 1 238 ? 60.719 9.867 100.059 1.00 39.06 238 SER B C 1
ATOM 3903 O O . SER B 1 238 ? 59.585 9.959 99.577 1.00 38.71 238 SER B O 1
ATOM 3906 N N . GLU B 1 239 ? 61.110 8.842 100.806 1.00 38.49 239 GLU B N 1
ATOM 3907 C CA . GLU B 1 239 ? 60.221 7.733 101.123 1.00 38.99 239 GLU B CA 1
ATOM 3908 C C . GLU B 1 239 ? 58.965 8.258 101.813 1.00 37.89 239 GLU B C 1
ATOM 3909 O O . GLU B 1 239 ? 57.875 7.714 101.637 1.00 37.33 239 GLU B O 1
ATOM 3915 N N . HIS B 1 240 ? 59.123 9.320 102.597 1.00 36.22 240 HIS B N 1
ATOM 3916 C CA . HIS B 1 240 ? 58.000 9.898 103.324 1.00 36.06 240 HIS B CA 1
ATOM 3917 C C . HIS B 1 240 ? 57.000 10.590 102.407 1.00 35.35 240 HIS B C 1
ATOM 3918 O O . HIS B 1 240 ? 55.923 10.985 102.846 1.00 35.55 240 HIS B O 1
ATOM 3925 N N . LYS B 1 241 ? 57.349 10.728 101.132 1.00 34.59 241 LYS B N 1
ATOM 3926 C CA . LYS B 1 241 ? 56.450 11.368 100.177 1.00 33.16 241 LYS B CA 1
ATOM 3927 C C . LYS B 1 241 ? 55.650 10.350 99.373 1.00 33.08 241 LYS B C 1
ATOM 3928 O O . LYS B 1 241 ? 54.693 10.705 98.685 1.00 32.49 241 LYS B O 1
ATOM 3934 N N . ARG B 1 242 ? 56.047 9.086 99.454 1.00 32.25 242 ARG B N 1
ATOM 3935 C CA . ARG B 1 242 ? 55.361 8.039 98.713 1.00 32.65 242 ARG B CA 1
ATOM 3936 C C . ARG B 1 242 ? 54.443 7.184 99.580 1.00 33.59 242 ARG B C 1
ATOM 3937 O O . ARG B 1 242 ? 54.115 6.055 99.217 1.00 33.51 242 ARG B O 1
ATOM 3945 N N . ARG B 1 243 ? 54.012 7.730 100.715 1.00 34.39 243 ARG B N 1
ATOM 3946 C CA . ARG B 1 243 ? 53.115 7.006 101.612 1.00 35.63 243 ARG B CA 1
ATOM 3947 C C . ARG B 1 243 ? 52.154 7.942 102.339 1.00 35.13 243 ARG B C 1
ATOM 3948 O O . ARG B 1 243 ? 52.394 9.149 102.438 1.00 36.14 243 ARG B O 1
ATOM 3956 N N . LEU B 1 244 ? 51.057 7.388 102.843 1.00 33.90 244 LEU B N 1
ATOM 3957 C CA . LEU B 1 244 ? 50.104 8.199 103.590 1.00 33.51 244 LEU B CA 1
ATOM 3958 C C . LEU B 1 244 ? 50.617 8.306 105.024 1.00 31.91 244 LEU B C 1
ATOM 3959 O O . LEU B 1 244 ? 51.407 7.469 105.474 1.00 30.32 244 LEU B O 1
ATOM 3964 N N . PRO B 1 245 ? 50.192 9.346 105.756 1.00 31.22 245 PRO B N 1
ATOM 3965 C CA . PRO B 1 245 ? 50.627 9.546 107.143 1.00 29.46 245 PRO B CA 1
ATOM 3966 C C . PRO B 1 245 ? 50.530 8.269 107.978 1.00 28.19 245 PRO B C 1
ATOM 3967 O O . PRO B 1 245 ? 49.465 7.669 108.071 1.00 27.11 245 PRO B O 1
ATOM 3971 N N . ILE B 1 246 ? 51.637 7.855 108.581 1.00 27.09 246 ILE B N 1
ATOM 3972 C CA . ILE B 1 246 ? 51.618 6.654 109.402 1.00 29.36 246 ILE B CA 1
ATOM 3973 C C . ILE B 1 246 ? 51.691 6.989 110.882 1.00 28.08 246 ILE B C 1
ATOM 3974 O O . ILE B 1 246 ? 52.134 8.073 111.270 1.00 28.07 246 ILE B O 1
ATOM 3979 N N . GLY B 1 247 ? 51.259 6.040 111.699 1.00 25.55 247 GLY B N 1
ATOM 3980 C CA . GLY B 1 247 ? 51.290 6.208 113.138 1.00 25.96 247 GLY B CA 1
ATOM 3981 C C . GLY B 1 247 ? 51.741 4.887 113.732 1.00 27.59 247 GLY B C 1
ATOM 3982 O O . GLY B 1 247 ? 51.866 3.902 113.000 1.00 27.69 247 GLY B O 1
ATOM 3983 N N . PRO B 1 248 ? 51.995 4.821 115.047 1.00 27.59 248 PRO B N 1
ATOM 3984 C CA . PRO B 1 248 ? 52.429 3.554 115.644 1.00 28.76 248 PRO B CA 1
ATOM 3985 C C . PRO B 1 248 ? 51.331 2.488 115.572 1.00 30.25 248 PRO B C 1
ATOM 3986 O O . PRO B 1 248 ? 50.143 2.813 115.526 1.00 30.61 248 PRO B O 1
ATOM 3990 N N . SER B 1 249 ? 51.740 1.221 115.557 1.00 31.17 249 SER B N 1
ATOM 3991 C CA . SER B 1 249 ? 50.815 0.085 115.490 1.00 33.05 249 SER B CA 1
ATOM 3992 C C . SER B 1 249 ? 50.646 -0.514 116.899 1.00 33.26 249 SER B C 1
ATOM 3993 O O . SER B 1 249 ? 51.515 -0.333 117.748 1.00 33.36 249 SER B O 1
ATOM 3996 N N . PHE B 1 250 ? 49.548 -1.232 117.146 1.00 34.52 250 PHE B N 1
ATOM 3997 C CA . PHE B 1 250 ? 49.299 -1.797 118.478 1.00 36.28 250 PHE B CA 1
ATOM 3998 C C . PHE B 1 250 ? 48.833 -3.261 118.533 1.00 37.54 250 PHE B C 1
ATOM 3999 O O . PHE B 1 250 ? 48.212 -3.678 119.513 1.00 35.46 250 PHE B O 1
ATOM 4007 N N . GLU B 1 251 ? 49.134 -4.038 117.497 1.00 39.23 251 GLU B N 1
ATOM 4008 C CA . GLU B 1 251 ? 48.727 -5.442 117.442 1.00 40.43 251 GLU B CA 1
ATOM 4009 C C . GLU B 1 251 ? 49.135 -6.283 118.652 1.00 39.69 251 GLU B C 1
ATOM 4010 O O . GLU B 1 251 ? 48.329 -7.047 119.179 1.00 38.50 251 GLU B O 1
ATOM 4016 N N . ASP B 1 252 ? 50.380 -6.140 119.089 1.00 38.52 252 ASP B N 1
ATOM 4017 C CA . ASP B 1 252 ? 50.874 -6.905 120.229 1.00 39.78 252 ASP B CA 1
ATOM 4018 C C . ASP B 1 252 ? 50.344 -6.420 121.574 1.00 39.22 252 ASP B C 1
ATOM 4019 O O . ASP B 1 252 ? 50.531 -7.082 122.593 1.00 40.75 252 ASP B O 1
ATOM 4024 N N . LEU B 1 253 ? 49.677 -5.273 121.582 1.00 38.16 253 LEU B N 1
ATOM 4025 C CA . LEU B 1 253 ? 49.149 -4.730 122.826 1.00 3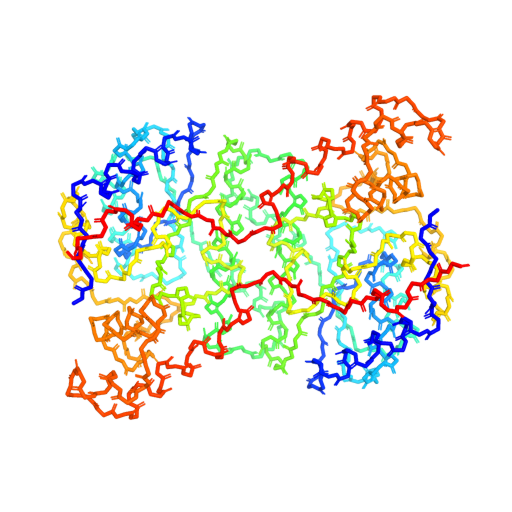7.37 253 LEU B CA 1
ATOM 4026 C C . LEU B 1 253 ? 47.658 -4.985 122.979 1.00 37.25 253 LEU B C 1
ATOM 4027 O O . LEU B 1 253 ? 47.046 -4.592 123.972 1.00 37.64 253 LEU B O 1
ATOM 4032 N N . ILE B 1 254 ? 47.077 -5.652 121.992 1.00 38.85 254 ILE B N 1
ATOM 4033 C CA . ILE B 1 254 ? 45.660 -5.965 122.027 1.00 40.80 254 ILE B CA 1
ATOM 4034 C C . ILE B 1 254 ? 45.463 -7.214 122.874 1.00 42.60 254 ILE B C 1
ATOM 4035 O O . ILE B 1 254 ? 45.987 -8.278 122.554 1.00 42.96 254 ILE B O 1
ATOM 4040 N N . VAL B 1 255 ? 44.715 -7.070 123.962 1.00 44.39 255 VAL B N 1
ATOM 4041 C CA . VAL B 1 255 ? 44.446 -8.182 124.860 1.00 46.62 255 VAL B CA 1
ATOM 4042 C C . VAL B 1 255 ? 43.338 -9.039 124.261 1.00 48.89 255 VAL B C 1
ATOM 4043 O O . VAL B 1 255 ? 42.162 -8.674 124.308 1.00 50.02 255 VAL B O 1
ATOM 4047 N N . GLY B 1 256 ? 43.727 -10.171 123.686 1.00 50.33 256 GLY B N 1
ATOM 4048 C CA . GLY B 1 256 ? 42.764 -11.070 123.080 1.00 52.51 256 GLY B CA 1
ATOM 4049 C C . GLY B 1 256 ? 42.623 -12.355 123.870 1.00 54.32 256 GLY B C 1
ATOM 4050 O O . GLY B 1 256 ? 43.139 -12.412 125.009 1.00 55.10 256 GLY B O 1
#

Nearest PDB structures (foldseek):
  2e18-assembly1_B  TM=1.004E+00  e=2.601E-45  Pyrococcus horikoshii OT3
  3fiu-assembly2_D  TM=9.106E-01  e=2.759E-21  Francisella tularensis subsp. holarctica LVS
  1xnh-assembly1_A-2  TM=9.206E-01  e=1.032E-20  Helicobacter pylori
  3p52-assembly1_B  TM=9.157E-01  e=2.636E-18  Campylobacter jejuni
  3p52-assembly1_A  TM=9.127E-01  e=4.021E-18  Campylobacter jejuni

Organism: Pyrococcus horikoshii (strain ATCC 700860 / DSM 12428 / JCM 9974 / NBRC 100139 / OT-3) (NCBI:txid70601)

Radius of gyration: 23.62 Å; Cα contacts (8 Å, |Δi|>4): 937; chains: 2; bounding box: 61×50×62 Å

Sequence (512 aa):
MRILDYDKVIERILEFIREKGNNGVVIGISGGVDSATVAYLATKALGKEKVLGLIMPYFENKDVEDAKLVAEKLGIGYKVINIKPIVDSFVENLELNLDRKGLGNIMSRTRMIMLYAHANSLGRIVLGTSNRSEFLTGYFTKWGDGASDYAPIINLYKTEVWEIAKRIGVPERIVKKKPSAGLWEGQTDEDELGISYNLLDEILWRMIDLKIGKEEIAKDLGIPLSLVERVEELIKKSEHKRRLPIGPSFEDLIVGMRILDYDKVIERILEFIREKGNNGVVIGISGGVDSATVAYLATKALGKEKVLGLIMPYFENKDVEDAKLVAEKLGIGYKVINIKPIVDSFVENLELNLDRKGLGNIMSRTRMIMLYAHANSLGRIVLGTSNRSEFLTGYFTKWGDGASDYAPIINLYKTEVWEIAKRIGVPERIVKKKPSAGLWEGQTDEDELGISYNLLDEILWRMIDLKIGKEEIAKDLGIPLSLVERVEELIKKSEHKRRLPIGPSFEDLIVG

Secondary structure (DSSP, 8-state):
--EE-HHHHHHHHHHHHHHH-TT-EEEE--SSHHHHHHHHHHHHHH-GGGEEEEE--SS-STHHHHHHHHHHHHT-EEEE---HHHHHHHHHHH-S---HHHHHHHHHHHHHHHHHHHHHHHT-EEE----HHHHHHT-S-TTBTB-SSB-TTTTS-HHHHHHHHHHHT--HHHHHSPP---SSTT--HHHHHTS-HHHHHHHHIIIIIS---HHHHHHTTT--HHHHHHHHHHHHTTGGGSSPPP----GGGEE-/--EE-HHHHHHHHHHHHHHH-TT-EEEE--SSHHHHHHHHHHHHHH-GGGEEEEE--SS-SHHHHHHHHHHHHHT-EEEE---HHHHHHHHHHH-S---HHHHHHHHHHHHHHHHHHHHHHHT-EEEP---HHHHHHT-S-TTTTT-SSB-TTTTS-HHHHHHHHHHTT--HHHHHSPP---SSTT--HHHHHTS-HHHHHHHHIIIIIS---HHHHHHHHTS-HHHHHHHHHHHHTTGGGSS--B----GGGEE-